Protein AF-0000000070793800 (afdb_homodimer)

InterPro domains:
  IPR036866 Ribonuclease Z/Hydroxyacylglutathione hydrolase-like [G3DSA:3.60.15.10] (8-252)
  IPR036866 Ribonuclease Z/Hydroxyacylglutathione hydrolase-like [SSF56281] (10-239)

Nearest PDB structures (foldseek):
  7u2r-assembly1_A-2  TM=9.108E-01  e=6.659E-23  Paenibacillus sp. J14
  7u2s-assembly1_B  TM=9.003E-01  e=5.227E-21  Paenibacillus xerothermodurans
  8gyg-assembly1_A  TM=7.534E-01  e=3.820E-15  Paraglaciecola sp. T6c
  8gyg-assembly1_B  TM=7.450E-01  e=2.682E-15  Paraglaciecola sp. T6c
  7fct-assembly1_A  TM=7.807E-01  e=2.233E-13  Bacillus phage vB_BtM_BMBsp2

Radius of gyration: 23.83 Å; Cα contacts (8 Å, |Δi|>4): 1223; chains: 2; bounding box: 65×70×56 Å

Secondary structure (DSSP, 8-state):
------PPPEEEEEE-B-TT--SSS--B-EEEEEETTEEEEE---TTHHHHHHHTT--GGG--EEEE--SSHHHHTTHHHHHHHHHT-TT--SPPEEEEEHHHHHHHIIIIIHHHHSEETTEE--GGGT-EEEEE-TTT-EEETTEEEEEEE----EETTEEPP-EEEEEEETTEEEEE--S----HHHHHHHHHH-SEEEEE-B-SSS--SSS-BHHHHTTS-HHHHTTEEEESBPSSPPP-TTTTTS-EEPPTT-EEE-/------PPPEEEEEE-B-TT--SSS--B-EEEEEETTEEEEE---TTHHHHHHHTT--GGG--EEEE--SSHHHHTTHHHHHHHHHT-TT--SPPEEEEEHHHHHHHIIIIIHHHHSEETTEE--GGGT-EEEEE-TTT-EEETTEEEEEEE----EETTEEPP-EEEEEEETTEEEEE--S----HHHHHHHHHH-SEEEEE-B--SS--SSS-BHHHHTTS-HHHHTTEEEESBPSSPPP-TTTTTS-EEPPTT-EEE-

Solvent-accessible surface area (backbone atoms only — not comparable to full-atom values): 26888 Å² total; per-residue (Å²): 135,75,86,77,71,80,76,56,40,36,40,29,25,44,8,22,16,20,77,72,36,58,58,87,82,30,29,28,35,22,34,39,35,37,46,90,98,39,34,40,29,42,26,31,8,50,46,41,66,47,32,30,48,77,68,77,43,54,78,87,64,51,48,26,35,35,42,41,36,54,40,43,38,25,40,46,25,48,60,55,55,31,50,57,50,67,72,32,86,84,53,88,70,56,39,32,37,33,27,39,49,76,46,52,58,42,41,38,53,13,39,41,37,47,46,49,31,63,33,81,87,40,77,40,54,68,67,74,40,26,47,75,41,71,22,53,63,92,69,28,52,72,57,90,93,32,56,36,36,51,37,83,30,58,31,48,52,28,91,87,37,70,49,73,26,36,14,40,38,37,54,54,94,92,39,29,39,33,37,40,50,63,18,32,77,45,60,84,81,42,42,70,60,55,69,67,32,62,37,32,43,35,40,23,32,58,59,93,64,84,86,76,42,43,12,34,48,83,57,58,65,68,50,59,65,85,57,31,56,36,25,33,34,25,37,28,48,77,72,84,71,76,65,36,49,82,66,39,26,65,25,69,55,48,49,65,43,68,47,80,86,129,78,83,78,73,78,76,56,39,38,40,28,26,44,8,23,17,18,78,70,36,58,56,86,84,29,28,28,34,22,35,41,35,36,47,90,96,40,34,40,29,42,28,31,8,49,45,40,64,48,34,30,47,78,70,76,44,52,78,87,65,52,47,27,37,34,44,40,37,53,40,44,38,25,38,45,26,46,60,55,53,30,50,58,51,67,71,32,86,85,53,90,70,56,39,31,36,34,27,40,49,78,47,51,59,44,41,37,52,13,40,42,37,47,47,49,31,63,32,87,87,35,79,41,54,68,68,74,40,26,47,75,42,70,23,53,64,92,70,27,50,72,58,92,93,32,54,38,35,52,38,82,30,58,29,46,45,28,95,87,37,70,48,75,26,36,14,39,38,36,54,53,92,94,40,29,40,34,35,39,50,63,18,33,77,46,60,84,82,41,42,70,59,56,69,67,32,63,36,33,44,34,40,23,33,58,58,94,64,82,84,77,41,44,12,36,48,84,58,59,64,68,50,57,65,85,56,32,55,34,25,34,33,26,38,28,48,77,74,86,72,77,65,36,49,83,65,39,27,65,26,68,55,47,50,64,42,69,46,79,85

Sequence (522 aa):
MTAGGTMTLKITFLGSGSSFAIGPENYQSNVLLELENDTLLIDAGTDIKYSLRDQGLSYKDIKNIYISHLHYDHCGGLEWFALITYFDPNLSHKPCLIASDKIINELWDKSLSGGLSTLPHERANLSAFFDVKAVKQYEGFVWRSIKFKLVQTVHYYSEYELMPSFGLIFSYNKSRILFTSDTQSCPVQLISFYEESDIIFHDCETTESKSGVHAHYSELVKLPSHLKKKMWLYHYNPGKLPNAKKDGFLGFVAKGQSFVFMTAGGTMTLKITFLGSGSSFAIGPENYQSNVLLELENDTLLIDAGTDIKYSLRDQGLSYKDIKNIYISHLHYDHCGGLEWFALITYFDPNLSHKPCLIASDKIINELWDKSLSGGLSTLPHERANLSAFFDVKAVKQYEGFVWRSIKFKLVQTVHYYSEYELMPSFGLIFSYNKSRILFTSDTQSCPVQLISFYEESDIIFHDCETTESKSGVHAHYSELVKLPSHLKKKMWLYHYNPGKLPNAKKDGFLGFVAKGQSFVF

pLDDT: mean 93.64, std 9.84, range [29.89, 98.94]

Foldseek 3Di:
DPPPPAWKKKKWFLFFAAPADDDDQGAQTKIWIDTPQAIEIQFDAPCNQVSQVVVVHHLVSHAEYEAFAQPRSGHVCVLVSQVVQLPDPPHDAAHAYEYAPLHQVCNFVPPHCVPPQDDPPDRDTPVSRHNYDHDHQQQADDDDPKGKHWQFAQQDDDPNDGGGGTWIWIDDDHFIETERPFHAPDCVRCVVVLVVGQAYEAEEEDDPDDPRRGHYPVSVLPDDLVSQQRYEYGNYHDDDDDPSVVSNHPYHDGNGDMDMD/DPPPPAWKKKKWFLFFAAPADDDDQGAQTKIWIDTPQAIEIQFDAPCNQVSQVVVVHHLVSHAEYEAFAQDRSGHVCVLVSQVVQLPDPPHDAAHAYEYAPLHQVCNFVPPHCVPPQDDVPDRDGPVSRHNYDHDHQQQADDDDHKGKHWQFAQQDDDPNDGGGGTWIWIDDDHFIETERPFHAPDCVRCVVVLVVGQAYEAEEEDDPDDPRRGHYPVSVLPDDLVSQQRYEYGNYHDDDDDPSVVSNHPYHDGNGDMDMD

Organism: Legionella pneumophila subsp. pneumophila (strain Philadelphia 1 / ATCC 33152 / DSM 7513) (NCBI:txid272624)

Structure (mmCIF, N/CA/C/O backbone):
data_AF-0000000070793800-model_v1
#
loop_
_entity.id
_entity.type
_entity.pdbx_description
1 polymer 'Uncharacterized protein'
#
loop_
_atom_site.group_PDB
_atom_site.id
_atom_site.type_symbol
_atom_site.label_atom_id
_atom_site.label_alt_id
_atom_site.label_comp_id
_atom_site.label_asym_id
_atom_site.label_entity_id
_atom_site.label_seq_id
_atom_site.pdbx_PDB_ins_code
_atom_site.Cartn_x
_atom_site.Cartn_y
_atom_site.Cartn_z
_atom_site.occupancy
_atom_site.B_iso_or_equiv
_atom_site.auth_seq_id
_atom_site.auth_comp_id
_atom_site.auth_asym_id
_atom_site.auth_atom_id
_atom_site.pdbx_PDB_model_num
ATOM 1 N N . MET A 1 1 ? 36.5 -34.156 -12.359 1 29.89 1 MET A N 1
ATOM 2 C CA . MET A 1 1 ? 35.094 -34.594 -12.25 1 29.89 1 MET A CA 1
ATOM 3 C C . MET A 1 1 ? 34.375 -33.812 -11.148 1 29.89 1 MET A C 1
ATOM 5 O O . MET A 1 1 ? 34.719 -33.969 -9.969 1 29.89 1 MET A O 1
ATOM 9 N N . THR A 1 2 ? 34.094 -32.5 -11.367 1 32.09 2 THR A N 1
ATOM 10 C CA . THR A 1 2 ? 33.594 -31.391 -1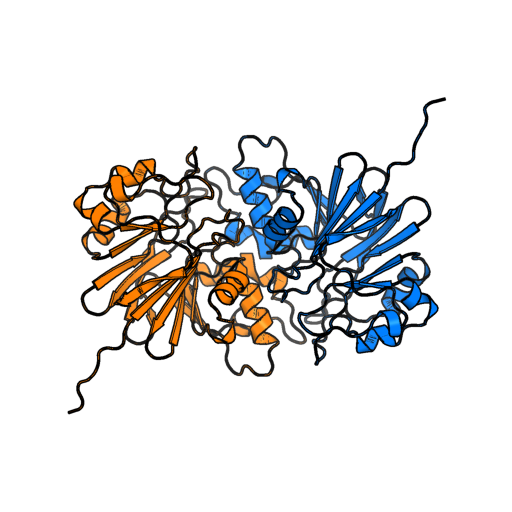0.586 1 32.09 2 THR A CA 1
ATOM 11 C C . THR A 1 2 ? 32.219 -31.75 -9.961 1 32.09 2 THR A C 1
ATOM 13 O O . THR A 1 2 ? 31.422 -32.438 -10.578 1 32.09 2 THR A O 1
ATOM 16 N N . ALA A 1 3 ? 32.156 -32.062 -8.656 1 36.69 3 ALA A N 1
ATOM 17 C CA . ALA A 1 3 ? 30.984 -32.438 -7.895 1 36.69 3 ALA A CA 1
ATOM 18 C C . ALA A 1 3 ? 29.75 -31.672 -8.398 1 36.69 3 ALA A C 1
ATOM 20 O O . ALA A 1 3 ? 29.625 -30.469 -8.164 1 36.69 3 ALA A O 1
ATOM 21 N N . GLY A 1 4 ? 29.312 -31.531 -9.625 1 40.62 4 GLY A N 1
ATOM 22 C CA . GLY A 1 4 ? 28.297 -30.766 -10.312 1 40.62 4 GLY A CA 1
ATOM 23 C C . GLY A 1 4 ? 27 -30.656 -9.531 1 40.62 4 GLY A C 1
ATOM 24 O O . GLY A 1 4 ? 25.984 -31.234 -9.914 1 40.62 4 GLY A O 1
ATOM 25 N N . GLY A 1 5 ? 26.812 -30.531 -8.281 1 48.94 5 GLY A N 1
ATOM 26 C CA . GLY A 1 5 ? 25.734 -30.547 -7.305 1 48.94 5 GLY A CA 1
ATOM 27 C C . GLY A 1 5 ? 24.562 -29.656 -7.688 1 48.94 5 GLY A C 1
ATOM 28 O O . GLY A 1 5 ? 24.75 -28.484 -8.023 1 48.94 5 GLY A O 1
ATOM 29 N N . THR A 1 6 ? 23.406 -30.188 -8.297 1 63.59 6 THR A N 1
ATOM 30 C CA . THR A 1 6 ? 22.25 -29.484 -8.82 1 63.59 6 THR A CA 1
ATOM 31 C C . THR A 1 6 ? 21.781 -28.406 -7.852 1 63.59 6 THR A C 1
ATOM 33 O O . THR A 1 6 ? 21.734 -28.641 -6.641 1 63.59 6 THR A O 1
ATOM 36 N N . MET A 1 7 ? 21.781 -27.141 -8.117 1 83.19 7 MET A N 1
ATOM 37 C CA . MET A 1 7 ? 21.406 -26 -7.289 1 83.19 7 MET A CA 1
ATOM 38 C C . MET A 1 7 ? 19.938 -26.109 -6.848 1 83.19 7 MET A C 1
ATOM 40 O O . MET A 1 7 ? 19.125 -26.688 -7.551 1 83.19 7 MET A O 1
ATOM 44 N N . THR A 1 8 ? 19.688 -25.969 -5.652 1 93.81 8 THR A N 1
ATOM 45 C CA . THR A 1 8 ? 18.391 -26.109 -5.008 1 93.81 8 THR A CA 1
ATOM 46 C C . THR A 1 8 ? 17.547 -24.859 -5.211 1 93.81 8 THR A C 1
ATOM 48 O O . THR A 1 8 ? 18.016 -23.734 -5.035 1 93.81 8 THR A O 1
ATOM 51 N N . LEU A 1 9 ? 16.328 -25.156 -5.793 1 97.88 9 LEU A N 1
ATOM 52 C CA . LEU A 1 9 ? 15.344 -24.078 -5.836 1 97.88 9 LEU A CA 1
ATOM 53 C C . LEU A 1 9 ? 14.547 -24.031 -4.535 1 97.88 9 LEU A C 1
ATOM 55 O O . LEU A 1 9 ? 13.969 -25.031 -4.109 1 97.88 9 LEU A O 1
ATOM 59 N N . LYS A 1 10 ? 14.57 -22.875 -3.908 1 98.31 10 LYS A N 1
ATOM 60 C CA . LYS A 1 10 ? 13.773 -22.641 -2.709 1 98.31 10 LYS A CA 1
ATOM 61 C C . LYS A 1 10 ? 12.648 -21.656 -2.975 1 98.31 10 LYS A C 1
ATOM 63 O O . LYS A 1 10 ? 12.891 -20.547 -3.475 1 98.31 10 LYS A O 1
ATOM 68 N N . ILE A 1 11 ? 11.398 -22.094 -2.729 1 98.62 11 ILE A N 1
ATOM 69 C CA . ILE A 1 11 ? 10.219 -21.25 -2.848 1 98.62 11 ILE A CA 1
ATOM 70 C C . ILE A 1 11 ? 9.656 -20.938 -1.46 1 98.62 11 ILE A C 1
ATOM 72 O O . ILE A 1 11 ? 9.258 -21.844 -0.732 1 98.62 11 ILE A O 1
ATOM 76 N N . THR A 1 12 ? 9.656 -19.656 -1.1 1 98.75 12 THR A N 1
ATOM 77 C CA . THR A 1 12 ? 9.172 -19.25 0.214 1 98.75 12 THR A CA 1
ATOM 78 C C . THR A 1 12 ? 7.973 -18.312 0.081 1 98.75 12 THR A C 1
ATOM 80 O O . THR A 1 12 ? 8.039 -17.297 -0.631 1 98.75 12 THR A O 1
ATOM 83 N N . PHE A 1 13 ? 6.879 -18.703 0.714 1 98.81 13 PHE A N 1
ATOM 84 C CA . PHE A 1 13 ? 5.762 -17.766 0.812 1 98.81 13 PHE A CA 1
ATOM 85 C C . PHE A 1 13 ? 6.008 -16.734 1.909 1 98.81 13 PHE A C 1
ATOM 87 O O . PHE A 1 13 ? 5.848 -17.031 3.096 1 98.81 13 PHE A O 1
ATOM 94 N N . LEU A 1 14 ? 6.316 -15.477 1.484 1 98.56 14 LEU A N 1
ATOM 95 C CA . LEU A 1 14 ? 6.508 -14.406 2.451 1 98.56 14 LEU A CA 1
ATOM 96 C C . LEU A 1 14 ? 5.188 -14.016 3.105 1 98.56 14 LEU A C 1
ATOM 98 O O . LEU A 1 14 ? 5.168 -13.531 4.238 1 98.56 14 LEU A O 1
ATOM 102 N N . GLY A 1 15 ? 4.156 -14.156 2.41 1 98.38 15 GLY A N 1
ATOM 103 C CA . GLY A 1 15 ? 2.756 -14.102 2.799 1 98.38 15 GLY A CA 1
ATOM 104 C C . GLY A 1 15 ? 1.867 -14.992 1.96 1 98.38 15 GLY A C 1
ATOM 105 O O . GLY A 1 15 ? 2.164 -15.258 0.793 1 98.38 15 GLY A O 1
ATOM 106 N N . SER A 1 16 ? 0.801 -15.469 2.549 1 98.62 16 SER A N 1
ATOM 107 C CA . SER A 1 16 ? -0.109 -16.375 1.857 1 98.62 16 SER A CA 1
ATOM 108 C C . SER A 1 16 ? -1.559 -15.922 2.006 1 98.62 16 SER A C 1
ATOM 110 O O . SER A 1 16 ? -2.484 -16.688 1.718 1 98.62 16 SER A O 1
ATOM 112 N N . GLY A 1 17 ? -1.729 -14.719 2.461 1 98.38 17 GLY A N 1
ATOM 113 C CA . GLY A 1 17 ? -3.064 -14.219 2.74 1 98.38 17 GLY A CA 1
ATOM 114 C C . GLY A 1 17 ? -3.643 -13.398 1.603 1 98.38 17 GLY A C 1
ATOM 115 O O . GLY A 1 17 ? -2.941 -13.078 0.642 1 98.38 17 GLY A O 1
ATOM 116 N N . SER A 1 18 ? -4.898 -13.156 1.718 1 97.75 18 SER A N 1
ATOM 117 C CA . SER A 1 18 ? -5.613 -12.297 0.783 1 97.75 18 SER A CA 1
ATOM 118 C C . SER A 1 18 ? -5.23 -10.836 0.976 1 97.75 18 SER A C 1
ATOM 120 O O . SER A 1 18 ? -4.391 -10.516 1.818 1 97.75 18 SER A O 1
ATOM 122 N N . SER A 1 19 ? -5.844 -9.977 0.154 1 96.69 19 SER A N 1
ATOM 123 C CA . SER A 1 19 ? -5.656 -8.539 0.247 1 96.69 19 SER A CA 1
ATOM 124 C C . SER A 1 19 ? -6.039 -8.016 1.629 1 96.69 19 SER A C 1
ATOM 126 O O . SER A 1 19 ? -5.602 -6.938 2.037 1 96.69 19 SER A O 1
ATOM 128 N N . PHE A 1 20 ? -6.777 -8.836 2.393 1 95.62 20 PHE A N 1
ATOM 129 C CA . PHE A 1 20 ? -7.387 -8.336 3.619 1 95.62 20 PHE A CA 1
ATOM 130 C C . PHE A 1 20 ? -6.645 -8.852 4.844 1 95.62 20 PHE A C 1
ATOM 132 O O . PHE A 1 20 ? -7.125 -8.719 5.973 1 95.62 20 PHE A O 1
ATOM 139 N N . ALA A 1 21 ? -5.48 -9.461 4.547 1 94.69 21 ALA A N 1
ATOM 140 C CA . ALA A 1 21 ? -4.617 -9.844 5.664 1 94.69 21 ALA A CA 1
ATOM 141 C C . ALA A 1 21 ? -4.277 -8.633 6.527 1 94.69 21 ALA A C 1
ATOM 143 O O . ALA A 1 21 ? -4.027 -7.539 6.004 1 94.69 21 ALA A O 1
ATOM 144 N N . ILE A 1 22 ? -4.273 -8.797 7.855 1 88.06 22 ILE A N 1
ATOM 145 C CA . ILE A 1 22 ? -4.098 -7.633 8.719 1 88.06 22 ILE A CA 1
ATOM 146 C C . ILE A 1 22 ? -2.846 -7.805 9.57 1 88.06 22 ILE A C 1
ATOM 148 O O . ILE A 1 22 ? -2.658 -7.094 10.562 1 88.06 22 ILE A O 1
ATOM 152 N N . GLY A 1 23 ? -1.983 -8.727 9.258 1 82.12 23 GLY A N 1
ATOM 153 C CA . GLY A 1 23 ? -0.781 -8.914 10.055 1 82.12 23 GLY A CA 1
ATOM 154 C C . GLY A 1 23 ? -1.066 -9.117 11.531 1 82.12 23 GLY A C 1
ATOM 155 O O . GLY A 1 23 ? -2.186 -8.883 11.992 1 82.12 23 GLY A O 1
ATOM 156 N N . PRO A 1 24 ? -0.094 -9.711 12.211 1 87.81 24 PRO A N 1
ATOM 157 C CA . PRO A 1 24 ? 1.229 -10.188 11.805 1 87.81 24 PRO A CA 1
ATOM 158 C C . PRO A 1 24 ? 1.237 -11.672 11.461 1 87.81 24 PRO A C 1
ATOM 160 O O . PRO A 1 24 ? 2.248 -12.195 10.977 1 87.81 24 PRO A O 1
ATOM 163 N N . GLU A 1 25 ? 0.105 -12.352 11.68 1 93.06 25 GLU A N 1
ATOM 164 C CA . GLU A 1 25 ? 0.059 -13.797 11.477 1 93.06 25 GLU A CA 1
ATOM 165 C C . GLU A 1 25 ? 0.206 -14.148 10 1 93.06 25 GLU A C 1
ATOM 167 O O . GLU A 1 25 ? 0.667 -15.242 9.664 1 93.06 25 GLU A O 1
ATOM 172 N N . ASN A 1 26 ? -0.181 -13.227 9.18 1 97.25 26 ASN A N 1
ATOM 173 C CA . ASN A 1 26 ? -0.057 -13.422 7.738 1 97.25 26 ASN A CA 1
ATOM 174 C C . ASN A 1 26 ? -0.074 -12.094 6.992 1 97.25 26 ASN A C 1
ATOM 176 O O . ASN A 1 26 ? -0.56 -11.086 7.512 1 97.25 26 ASN A O 1
ATOM 180 N N . TYR A 1 27 ? 0.554 -12.078 5.898 1 97.62 27 TYR A N 1
ATOM 181 C CA . TYR A 1 27 ? 0.593 -10.922 5.004 1 97.62 27 TYR A CA 1
ATOM 182 C C . TYR A 1 27 ? -0.036 -11.258 3.658 1 97.62 27 TYR A C 1
ATOM 184 O O . TYR A 1 27 ? -0.445 -12.398 3.42 1 97.62 27 TYR A O 1
ATOM 192 N N . GLN A 1 28 ? -0.166 -10.211 2.818 1 98.19 28 GLN A N 1
ATOM 193 C CA . GLN A 1 28 ? -0.587 -10.438 1.44 1 98.19 28 GLN A CA 1
ATOM 194 C C . GLN A 1 28 ? 0.32 -11.453 0.746 1 98.19 28 GLN A C 1
ATOM 196 O O . GLN A 1 28 ? 1.505 -11.555 1.069 1 98.19 28 GLN A O 1
ATOM 201 N N . SER A 1 29 ? -0.233 -12.141 -0.207 1 96.94 29 SER A N 1
ATOM 202 C CA . SER A 1 29 ? 0.471 -13.234 -0.869 1 96.94 29 SER A CA 1
ATOM 203 C C . SER A 1 29 ? 1.61 -12.711 -1.738 1 96.94 29 SER A C 1
ATOM 205 O O . SER A 1 29 ? 1.378 -11.977 -2.699 1 96.94 29 SER A O 1
ATOM 207 N N . ASN A 1 30 ? 2.779 -13.031 -1.436 1 97.06 30 ASN A N 1
ATOM 208 C CA . ASN A 1 30 ? 4.023 -12.828 -2.17 1 97.06 30 ASN A CA 1
ATOM 209 C C . ASN A 1 30 ? 4.973 -14.016 -1.999 1 97.06 30 ASN A C 1
ATOM 211 O O . ASN A 1 30 ? 5.051 -14.602 -0.918 1 97.06 30 ASN A O 1
ATOM 215 N N . VAL A 1 31 ? 5.656 -14.391 -3.051 1 98.75 31 VAL A N 1
ATOM 216 C CA . VAL A 1 31 ? 6.434 -15.625 -3.047 1 98.75 31 VAL A CA 1
ATOM 217 C C . VAL A 1 31 ? 7.852 -15.344 -3.537 1 98.75 31 VAL A C 1
ATOM 219 O O . VAL A 1 31 ? 8.039 -14.734 -4.59 1 98.75 31 VAL A O 1
ATOM 222 N N . LEU A 1 32 ? 8.82 -15.734 -2.771 1 98.88 32 LEU A N 1
ATOM 223 C CA . LEU A 1 32 ? 10.219 -15.531 -3.109 1 98.88 32 LEU A CA 1
ATOM 224 C C . LEU A 1 32 ? 10.859 -16.828 -3.594 1 98.88 32 LEU A C 1
ATOM 226 O O . LEU A 1 32 ? 10.836 -17.844 -2.887 1 98.88 32 LEU A O 1
ATOM 230 N N . LEU A 1 33 ? 11.344 -16.828 -4.809 1 98.81 33 LEU A N 1
ATOM 231 C CA . LEU A 1 33 ? 12.18 -17.906 -5.324 1 98.81 33 LEU A CA 1
ATOM 232 C C . LEU A 1 33 ? 13.656 -17.578 -5.168 1 98.81 33 LEU A C 1
ATOM 234 O O . LEU A 1 33 ? 14.078 -16.453 -5.465 1 98.81 33 LEU A O 1
ATOM 238 N N . GLU A 1 34 ? 14.375 -18.453 -4.676 1 98.38 34 GLU A N 1
ATOM 239 C CA . GLU A 1 34 ? 15.828 -18.344 -4.539 1 98.38 34 GLU A CA 1
ATOM 240 C C . GLU A 1 34 ? 16.547 -19.453 -5.293 1 98.38 34 GLU A C 1
ATOM 242 O O . GLU A 1 34 ? 16.234 -20.625 -5.117 1 98.38 34 GLU A O 1
ATOM 247 N N . LEU A 1 35 ? 17.484 -19.062 -6.172 1 97.62 35 LEU A N 1
ATOM 248 C CA . LEU A 1 35 ? 18.297 -19.984 -6.953 1 97.62 35 LEU A CA 1
ATOM 249 C C . LEU A 1 35 ? 19.656 -19.359 -7.293 1 97.62 35 LEU A C 1
ATOM 251 O O . LEU A 1 35 ? 19.719 -18.25 -7.824 1 97.62 35 LEU A O 1
ATOM 255 N N . GLU A 1 36 ? 20.844 -19.984 -7.074 1 93.12 36 GLU A N 1
ATOM 256 C CA . GLU A 1 36 ? 22.172 -19.531 -7.461 1 93.12 36 GLU A CA 1
ATOM 257 C C . GLU A 1 36 ? 22.422 -18.094 -7.012 1 93.12 36 GLU A C 1
ATOM 259 O O . GLU A 1 36 ? 22.828 -17.25 -7.816 1 93.12 36 GLU A O 1
ATOM 264 N N . ASN A 1 37 ? 22.219 -17.719 -5.762 1 93.44 37 ASN A N 1
ATOM 265 C CA . ASN A 1 37 ? 22.453 -16.406 -5.168 1 93.44 37 ASN A CA 1
ATOM 266 C C . ASN A 1 37 ? 21.625 -15.32 -5.859 1 93.44 37 ASN A C 1
ATOM 268 O O . ASN A 1 37 ? 22.094 -14.203 -6.055 1 93.44 37 ASN A O 1
ATOM 272 N N . ASP A 1 38 ? 20.562 -15.719 -6.527 1 97.44 38 ASP A N 1
ATOM 273 C CA . ASP A 1 38 ? 19.609 -14.82 -7.172 1 97.44 38 ASP A CA 1
ATOM 274 C C . ASP A 1 38 ? 18.188 -15.023 -6.629 1 97.44 38 ASP A C 1
ATOM 276 O O . ASP A 1 38 ? 17.906 -16.047 -6 1 97.44 38 ASP A O 1
ATOM 280 N N . THR A 1 39 ? 17.422 -13.969 -6.809 1 98.38 39 THR A N 1
ATOM 281 C CA . THR A 1 39 ? 16.062 -14.039 -6.281 1 98.38 39 THR A CA 1
ATOM 282 C C . THR A 1 39 ? 15.047 -13.578 -7.324 1 98.38 39 THR A C 1
ATOM 284 O O . THR A 1 39 ? 15.352 -12.711 -8.148 1 98.38 39 THR A O 1
ATOM 287 N N . LEU A 1 40 ? 13.883 -14.227 -7.355 1 98.81 40 LEU A N 1
ATOM 288 C CA . LEU A 1 40 ? 12.688 -13.805 -8.078 1 98.81 40 LEU A CA 1
ATOM 289 C C . LEU A 1 40 ? 11.492 -13.703 -7.148 1 98.81 40 LEU A C 1
ATOM 291 O O . LEU A 1 40 ? 11.055 -14.711 -6.582 1 98.81 40 LEU A O 1
ATOM 295 N N . LEU A 1 41 ? 11.062 -12.477 -6.965 1 98.88 41 LEU A N 1
ATOM 296 C CA . LEU A 1 41 ? 9.852 -12.242 -6.184 1 98.88 41 LEU A CA 1
ATOM 297 C C . LEU A 1 41 ? 8.617 -12.273 -7.07 1 98.88 41 LEU A C 1
ATOM 299 O O . LEU A 1 41 ? 8.539 -11.547 -8.062 1 98.88 41 LEU A O 1
ATOM 303 N N . ILE A 1 42 ? 7.656 -13.172 -6.75 1 98.88 42 ILE A N 1
ATOM 304 C CA . ILE A 1 42 ? 6.359 -13.18 -7.418 1 98.88 42 ILE A CA 1
ATOM 305 C C . ILE A 1 42 ? 5.375 -12.312 -6.637 1 98.88 42 ILE A C 1
ATOM 307 O O . ILE A 1 42 ? 5.012 -12.648 -5.504 1 98.88 42 ILE A O 1
ATOM 311 N N . ASP A 1 43 ? 4.977 -11.234 -7.25 1 98.75 43 ASP A N 1
ATOM 312 C CA . ASP A 1 43 ? 4.09 -10.211 -6.703 1 98.75 43 ASP A CA 1
ATOM 313 C C . ASP A 1 43 ? 4.762 -9.469 -5.547 1 98.75 43 ASP A C 1
ATOM 315 O O . ASP A 1 43 ? 5.695 -9.984 -4.934 1 98.75 43 ASP A O 1
ATOM 319 N N . ALA A 1 44 ? 4.324 -8.266 -5.371 1 98.44 44 ALA A N 1
ATOM 320 C CA . ALA A 1 44 ? 4.793 -7.348 -4.336 1 98.44 44 ALA A CA 1
ATOM 321 C C . ALA A 1 44 ? 3.646 -6.484 -3.812 1 98.44 44 ALA A C 1
ATOM 323 O O . ALA A 1 44 ? 3.482 -5.34 -4.234 1 98.44 44 ALA A O 1
ATOM 324 N N . GLY A 1 45 ? 2.924 -7.066 -2.912 1 98.06 45 GLY A N 1
ATOM 325 C CA . GLY A 1 45 ? 1.806 -6.328 -2.344 1 98.06 45 GLY A CA 1
ATOM 326 C C . GLY A 1 45 ? 2.238 -5.234 -1.386 1 98.06 45 GLY A C 1
ATOM 327 O O . GLY A 1 45 ? 3.432 -5.062 -1.13 1 98.06 45 GLY A O 1
ATOM 328 N N . THR A 1 46 ? 1.329 -4.527 -0.835 1 97.44 46 THR A N 1
ATOM 329 C CA . THR A 1 46 ? 1.598 -3.385 0.027 1 97.44 46 THR A CA 1
ATOM 330 C C . THR A 1 46 ? 2.295 -3.826 1.311 1 97.44 46 THR A C 1
ATOM 332 O O . THR A 1 46 ? 2.938 -3.018 1.984 1 97.44 46 THR A O 1
ATOM 335 N N . ASP A 1 47 ? 2.26 -5.109 1.639 1 96.75 47 ASP A N 1
ATOM 336 C CA . ASP A 1 47 ? 2.82 -5.617 2.887 1 96.75 47 ASP A CA 1
ATOM 337 C C . ASP A 1 47 ? 4.27 -6.066 2.695 1 96.75 47 ASP A C 1
ATOM 339 O O . ASP A 1 47 ? 4.906 -6.543 3.637 1 96.75 47 ASP A O 1
ATOM 343 N N . ILE A 1 48 ? 4.824 -5.879 1.549 1 97.56 48 ILE A N 1
ATOM 344 C CA . ILE A 1 48 ? 6.043 -6.582 1.169 1 97.56 48 ILE A CA 1
ATOM 345 C C . ILE A 1 48 ? 7.18 -6.195 2.113 1 97.56 48 ILE A C 1
ATOM 347 O O . ILE A 1 48 ? 8 -7.035 2.486 1 97.56 48 ILE A O 1
ATOM 351 N N . LYS A 1 49 ? 7.242 -4.93 2.516 1 96.19 49 LYS A N 1
ATOM 352 C CA . LYS A 1 49 ? 8.352 -4.52 3.367 1 96.19 49 LYS A CA 1
ATOM 353 C C . LYS A 1 49 ? 8.297 -5.223 4.719 1 96.19 49 LYS A C 1
ATOM 355 O O . LYS A 1 49 ? 9.336 -5.559 5.293 1 96.19 49 LYS A O 1
ATOM 360 N N . TYR A 1 50 ? 7.098 -5.555 5.195 1 95.75 50 TYR A N 1
ATOM 361 C CA . TYR A 1 50 ? 6.934 -6.281 6.453 1 95.75 50 TYR A CA 1
ATOM 362 C C . TYR A 1 50 ? 7.242 -7.762 6.27 1 95.75 50 TYR A C 1
ATOM 364 O O . TYR A 1 50 ? 7.871 -8.383 7.133 1 95.75 50 TYR A O 1
ATOM 372 N N . SER A 1 51 ? 6.77 -8.273 5.152 1 96.69 51 SER A N 1
ATOM 373 C CA . SER A 1 51 ? 7.02 -9.68 4.844 1 96.69 51 SER A CA 1
ATOM 374 C C . SER A 1 51 ? 8.516 -9.969 4.77 1 96.69 51 SER A C 1
ATOM 376 O O . SER A 1 51 ? 8.984 -10.961 5.32 1 96.69 51 SER A O 1
ATOM 378 N N . LEU A 1 52 ? 9.25 -9.047 4.129 1 97.38 52 LEU A N 1
ATOM 379 C CA . LEU A 1 52 ? 10.695 -9.195 4.016 1 97.38 52 LEU A CA 1
ATOM 380 C C . LEU A 1 52 ? 11.359 -9.094 5.383 1 97.38 52 LEU A C 1
ATOM 382 O O . LEU A 1 52 ? 12.172 -9.953 5.746 1 97.38 52 LEU A O 1
ATOM 386 N N . ARG A 1 53 ? 10.945 -8.109 6.145 1 95.62 53 ARG A N 1
ATOM 387 C CA . ARG A 1 53 ? 11.523 -7.891 7.465 1 95.62 53 ARG A CA 1
ATOM 388 C C . ARG A 1 53 ? 11.367 -9.125 8.344 1 95.62 53 ARG A C 1
ATOM 390 O O . ARG A 1 53 ? 12.32 -9.555 8.992 1 95.62 53 ARG A O 1
ATOM 397 N N . ASP A 1 54 ? 10.164 -9.711 8.297 1 95.69 54 ASP A N 1
ATOM 398 C CA . ASP A 1 54 ? 9.859 -10.836 9.172 1 95.69 54 ASP A CA 1
ATOM 399 C C . ASP A 1 54 ? 10.688 -12.07 8.789 1 95.69 54 ASP A C 1
ATOM 401 O O . ASP A 1 54 ? 10.82 -13 9.578 1 95.69 54 ASP A O 1
ATOM 405 N N . GLN A 1 55 ? 11.266 -12.078 7.562 1 96.12 55 GLN A N 1
ATOM 406 C CA . GLN A 1 55 ? 12.102 -13.18 7.105 1 96.12 55 GLN A CA 1
ATOM 407 C C . GLN A 1 55 ? 13.586 -12.812 7.184 1 96.12 55 GLN A C 1
ATOM 409 O O . GLN A 1 55 ? 14.438 -13.547 6.68 1 96.12 55 GLN A O 1
ATOM 414 N N . GLY A 1 56 ? 13.898 -11.641 7.766 1 96.31 56 GLY A N 1
ATOM 415 C CA . GLY A 1 56 ? 15.273 -11.195 7.883 1 96.31 56 GLY A CA 1
ATOM 416 C C . GLY A 1 56 ? 15.867 -10.727 6.566 1 96.31 56 GLY A C 1
ATOM 417 O O . GLY A 1 56 ? 17.078 -10.773 6.371 1 96.31 56 GLY A O 1
ATOM 418 N N . LEU A 1 57 ? 14.969 -10.359 5.617 1 97 57 LEU A N 1
ATOM 419 C CA . LEU A 1 57 ? 15.375 -9.875 4.301 1 97 57 LEU A CA 1
ATOM 420 C C . LEU A 1 57 ? 15.094 -8.383 4.16 1 97 57 LEU A C 1
ATOM 422 O O . LEU A 1 57 ? 14.445 -7.781 5.02 1 97 57 LEU A O 1
ATOM 426 N N . SER A 1 58 ? 15.633 -7.758 3.146 1 96.06 58 SER A N 1
ATOM 427 C CA . SER A 1 58 ? 15.398 -6.359 2.803 1 96.06 58 SER A CA 1
ATOM 428 C C . SER A 1 58 ? 15.258 -6.18 1.295 1 96.06 58 SER A C 1
ATOM 430 O O . SER A 1 58 ? 15.359 -7.145 0.536 1 96.06 58 SER A O 1
ATOM 432 N N . TYR A 1 59 ? 14.977 -4.941 0.904 1 96.62 59 TYR A N 1
ATOM 433 C CA . TYR A 1 59 ? 14.844 -4.621 -0.513 1 96.62 59 TYR A CA 1
ATOM 434 C C . TYR A 1 59 ? 16.109 -4.98 -1.277 1 96.62 59 TYR A C 1
ATOM 436 O O . TYR A 1 59 ? 16.062 -5.262 -2.479 1 96.62 59 TYR A O 1
ATOM 444 N N . LYS A 1 60 ? 17.25 -5.039 -0.598 1 96.31 60 LYS A N 1
ATOM 445 C CA . LYS A 1 60 ? 18.547 -5.32 -1.226 1 96.31 60 LYS A CA 1
ATOM 446 C C . LYS A 1 60 ? 18.641 -6.781 -1.661 1 96.31 60 LYS A C 1
ATOM 448 O O . LYS A 1 60 ? 19.438 -7.125 -2.531 1 96.31 60 LYS A O 1
ATOM 453 N N . ASP A 1 61 ? 17.844 -7.594 -1.081 1 96.75 61 ASP A N 1
ATOM 454 C CA . ASP A 1 61 ? 17.875 -9.023 -1.36 1 96.75 61 ASP A CA 1
ATOM 455 C C . ASP A 1 61 ? 17.016 -9.367 -2.574 1 96.75 61 ASP A C 1
ATOM 457 O O . ASP A 1 61 ? 17.062 -10.492 -3.074 1 96.75 61 ASP A O 1
ATOM 461 N N . ILE A 1 62 ? 16.203 -8.445 -3.102 1 98 62 ILE A N 1
ATOM 462 C CA . ILE A 1 62 ? 15.266 -8.703 -4.188 1 98 62 ILE A CA 1
ATOM 463 C C . ILE A 1 62 ? 15.836 -8.18 -5.5 1 98 62 ILE A C 1
ATOM 465 O O . ILE A 1 62 ? 15.938 -6.965 -5.699 1 98 62 ILE A O 1
ATOM 469 N N . LYS A 1 63 ? 16.109 -9.109 -6.41 1 97.62 63 LYS A N 1
ATOM 470 C CA . LYS A 1 63 ? 16.781 -8.727 -7.648 1 97.62 63 LYS A CA 1
ATOM 471 C C . LYS A 1 63 ? 15.789 -8.672 -8.812 1 97.62 63 LYS A C 1
ATOM 473 O O . LYS A 1 63 ? 15.922 -7.84 -9.711 1 97.62 63 LYS A O 1
ATOM 478 N N . ASN A 1 64 ? 14.859 -9.625 -8.812 1 98.62 64 ASN A N 1
ATOM 479 C CA . ASN A 1 64 ? 13.828 -9.719 -9.844 1 98.62 64 ASN A CA 1
ATOM 480 C C . ASN A 1 64 ? 12.43 -9.773 -9.234 1 98.62 64 ASN A C 1
ATOM 482 O O . ASN A 1 64 ? 12.227 -10.438 -8.211 1 98.62 64 ASN A O 1
ATOM 486 N N . ILE A 1 65 ? 11.539 -9.055 -9.875 1 98.88 65 ILE A N 1
ATOM 487 C CA . ILE A 1 65 ? 10.148 -9.039 -9.43 1 98.88 65 ILE A CA 1
ATOM 488 C C . ILE A 1 65 ? 9.227 -9.352 -10.609 1 98.88 65 ILE A C 1
ATOM 490 O O . ILE A 1 65 ? 9.297 -8.703 -11.648 1 98.88 65 ILE A O 1
ATOM 494 N N . TYR A 1 66 ? 8.383 -10.375 -10.477 1 98.88 66 TYR A N 1
ATOM 495 C CA . TYR A 1 66 ? 7.309 -10.656 -11.422 1 98.88 66 TYR A CA 1
ATOM 496 C C . TYR A 1 66 ? 5.965 -10.203 -10.875 1 98.88 66 TYR A C 1
ATOM 498 O O . TYR A 1 66 ? 5.629 -10.484 -9.719 1 98.88 66 TYR A O 1
ATOM 506 N N . ILE A 1 67 ? 5.203 -9.438 -11.656 1 98.75 67 ILE A N 1
ATOM 507 C CA . ILE A 1 67 ? 3.891 -8.969 -11.227 1 98.75 67 ILE A CA 1
ATOM 508 C C . ILE A 1 67 ? 2.803 -9.68 -12.023 1 98.75 67 ILE A C 1
ATOM 510 O O . ILE A 1 67 ? 2.799 -9.633 -13.258 1 98.75 67 ILE A O 1
ATOM 514 N N . SER A 1 68 ? 1.88 -10.289 -11.289 1 97.69 68 SER A N 1
ATOM 515 C CA . SER A 1 68 ? 0.82 -11.07 -11.922 1 97.69 68 SER A CA 1
ATOM 516 C C . SER A 1 68 ? -0.294 -10.164 -12.438 1 97.69 68 SER A C 1
ATOM 518 O O . SER A 1 68 ? -0.817 -10.391 -13.531 1 97.69 68 SER A O 1
ATOM 520 N N . HIS A 1 69 ? -0.73 -9.164 -11.609 1 97 69 HIS A N 1
ATOM 521 C CA . HIS A 1 69 ? -1.804 -8.258 -12 1 97 69 HIS A CA 1
ATOM 522 C C . HIS A 1 69 ? -1.815 -7.008 -11.125 1 97 69 HIS A C 1
ATOM 524 O O . HIS A 1 69 ? -0.92 -6.816 -10.297 1 97 69 HIS A O 1
ATOM 530 N N . LEU A 1 70 ? -2.832 -6.164 -11.266 1 96.94 70 LEU A N 1
ATOM 531 C CA . LEU A 1 70 ? -2.648 -4.777 -10.852 1 96.94 70 LEU A CA 1
ATOM 532 C C . LEU A 1 70 ? -3.377 -4.504 -9.539 1 96.94 70 LEU A C 1
ATOM 534 O O . LEU A 1 70 ? -3.447 -3.357 -9.094 1 96.94 70 LEU A O 1
ATOM 538 N N . HIS A 1 71 ? -3.918 -5.496 -8.844 1 97.31 71 HIS A N 1
ATOM 539 C CA . HIS A 1 71 ? -4.395 -5.234 -7.488 1 97.31 71 HIS A CA 1
ATOM 540 C C . HIS A 1 71 ? -3.236 -4.93 -6.543 1 97.31 71 HIS A C 1
ATOM 542 O O . HIS A 1 71 ? -2.176 -5.551 -6.633 1 97.31 71 HIS A O 1
ATOM 548 N N . TYR A 1 72 ? -3.463 -4.055 -5.605 1 98.38 72 TYR A N 1
ATOM 549 C CA . TYR A 1 72 ? -2.389 -3.523 -4.773 1 98.38 72 TYR A CA 1
ATOM 550 C C . TYR A 1 72 ? -1.816 -4.605 -3.867 1 98.38 72 TYR A C 1
ATOM 552 O O . TYR A 1 72 ? -0.659 -4.523 -3.447 1 98.38 72 TYR A O 1
ATOM 560 N N . ASP A 1 73 ? -2.615 -5.598 -3.559 1 98 73 ASP A N 1
ATOM 561 C CA . ASP A 1 73 ? -2.043 -6.68 -2.764 1 98 73 ASP A CA 1
ATOM 562 C C . ASP A 1 73 ? -1.088 -7.527 -3.598 1 98 73 ASP A C 1
ATOM 564 O O . ASP A 1 73 ? -0.41 -8.414 -3.068 1 98 73 ASP A O 1
ATOM 568 N N . HIS A 1 74 ? -0.897 -7.199 -4.859 1 98.44 74 HIS A N 1
ATOM 569 C CA . HIS A 1 74 ? 0.056 -7.887 -5.723 1 98.44 74 HIS A CA 1
ATOM 570 C C . HIS A 1 74 ? 1.082 -6.914 -6.293 1 98.44 74 HIS A C 1
ATOM 572 O O . HIS A 1 74 ? 2.205 -7.309 -6.617 1 98.44 74 HIS A O 1
ATOM 578 N N . CYS A 1 75 ? 0.749 -5.605 -6.391 1 98.62 75 CYS A N 1
ATOM 579 C CA . CYS A 1 75 ? 1.696 -4.723 -7.062 1 98.62 75 CYS A CA 1
ATOM 580 C C . CYS A 1 75 ? 1.933 -3.455 -6.25 1 98.62 75 CYS A C 1
ATOM 582 O O . CYS A 1 75 ? 2.799 -2.646 -6.586 1 98.62 75 CYS A O 1
ATOM 584 N N . GLY A 1 76 ? 1.232 -3.303 -5.168 1 98.38 76 GLY A N 1
ATOM 585 C CA . GLY A 1 76 ? 1.239 -2.045 -4.438 1 98.38 76 GLY A CA 1
ATOM 586 C C . GLY A 1 76 ? 2.57 -1.749 -3.771 1 98.38 76 GLY A C 1
ATOM 587 O O . GLY A 1 76 ? 2.846 -0.605 -3.406 1 98.38 76 GLY A O 1
ATOM 588 N N . GLY A 1 77 ? 3.385 -2.752 -3.551 1 98.38 77 GLY A N 1
ATOM 589 C CA . GLY A 1 77 ? 4.695 -2.586 -2.941 1 98.38 77 GLY A CA 1
ATOM 590 C C . GLY A 1 77 ? 5.738 -2.061 -3.908 1 98.38 77 GLY A C 1
ATOM 591 O O . GLY A 1 77 ? 6.844 -1.695 -3.5 1 98.38 77 GLY A O 1
ATOM 592 N N . LEU A 1 78 ? 5.406 -1.95 -5.18 1 98.62 78 LEU A N 1
ATOM 593 C CA . LEU A 1 78 ? 6.379 -1.556 -6.191 1 98.62 78 LEU A CA 1
ATOM 594 C C . LEU A 1 78 ? 6.812 -0.107 -5.996 1 98.62 78 LEU A C 1
ATOM 596 O O . LEU A 1 78 ? 7.965 0.244 -6.27 1 98.62 78 LEU A O 1
ATOM 600 N N . GLU A 1 79 ? 5.875 0.713 -5.539 1 98.12 79 GLU A N 1
ATOM 601 C CA . GLU A 1 79 ? 6.289 2.092 -5.301 1 98.12 79 GLU A CA 1
ATOM 602 C C . GLU A 1 79 ? 7.359 2.168 -4.219 1 98.12 79 GLU A C 1
ATOM 604 O O . GLU A 1 79 ? 8.312 2.941 -4.336 1 98.12 79 GLU A O 1
ATOM 609 N N . TRP A 1 80 ? 7.172 1.369 -3.174 1 97.44 80 TRP A N 1
ATOM 610 C CA . TRP A 1 80 ? 8.18 1.312 -2.119 1 97.44 80 TRP A CA 1
ATOM 611 C C . TRP A 1 80 ? 9.516 0.839 -2.672 1 97.44 80 TRP A C 1
ATOM 613 O O . TRP A 1 80 ? 10.555 1.468 -2.434 1 97.44 80 TRP A O 1
ATOM 623 N N . PHE A 1 81 ? 9.523 -0.228 -3.514 1 97.88 81 PHE A N 1
ATOM 624 C CA . PHE A 1 81 ? 10.75 -0.717 -4.137 1 97.88 81 PHE A CA 1
ATOM 625 C C . PHE A 1 81 ? 11.391 0.364 -4.996 1 97.88 81 PHE A C 1
ATOM 627 O O . PHE A 1 81 ? 12.609 0.559 -4.957 1 97.88 81 PHE A O 1
ATOM 634 N N . ALA A 1 82 ? 10.539 1.02 -5.742 1 96.88 82 ALA A N 1
ATOM 635 C CA . ALA A 1 82 ? 11.023 2.047 -6.664 1 96.88 82 ALA A CA 1
ATOM 636 C C . ALA A 1 82 ? 11.75 3.16 -5.914 1 96.88 82 ALA A C 1
ATOM 638 O O . ALA A 1 82 ? 12.891 3.492 -6.234 1 96.88 82 ALA A O 1
ATOM 639 N N . LEU A 1 83 ? 11.125 3.662 -4.867 1 93.94 83 LEU A N 1
ATOM 640 C CA . LEU A 1 83 ? 11.641 4.84 -4.176 1 93.94 83 LEU A CA 1
ATOM 641 C C . LEU A 1 83 ? 12.836 4.473 -3.303 1 93.94 83 LEU A C 1
ATOM 643 O O . LEU A 1 83 ? 13.836 5.195 -3.279 1 93.94 83 LEU A O 1
ATOM 647 N N . ILE A 1 84 ? 12.727 3.342 -2.641 1 94.25 84 ILE A N 1
ATOM 648 C CA . ILE A 1 84 ? 13.789 2.998 -1.702 1 94.25 84 ILE A CA 1
ATOM 649 C C . ILE A 1 84 ? 15.07 2.672 -2.469 1 94.25 84 ILE A C 1
ATOM 651 O O . ILE A 1 84 ? 16.172 2.988 -2.016 1 94.25 84 ILE A O 1
ATOM 655 N N . THR A 1 85 ? 14.961 2.059 -3.635 1 94.69 85 THR A N 1
ATOM 656 C CA . THR A 1 85 ? 16.141 1.751 -4.441 1 94.69 85 THR A CA 1
ATOM 657 C C . THR A 1 85 ? 16.656 3.006 -5.133 1 94.69 85 THR A C 1
ATOM 659 O O . THR A 1 85 ? 17.875 3.223 -5.207 1 94.69 85 THR A O 1
ATOM 662 N N . TYR A 1 86 ? 15.766 3.826 -5.629 1 91.12 86 TYR A N 1
ATOM 663 C CA . TYR A 1 86 ? 16.141 5.047 -6.328 1 91.12 86 TYR A CA 1
ATOM 664 C C . TYR A 1 86 ? 16.938 5.977 -5.414 1 91.12 86 TYR A C 1
ATOM 666 O O . TYR A 1 86 ? 17.906 6.59 -5.84 1 91.12 86 TYR A O 1
ATOM 674 N N . PHE A 1 87 ? 16.562 6.055 -4.152 1 88.38 87 PHE A N 1
ATOM 675 C CA . PHE A 1 87 ? 17.141 7.043 -3.25 1 88.38 87 PHE A CA 1
ATOM 676 C C . PHE A 1 87 ? 18.281 6.438 -2.445 1 88.38 87 PHE A C 1
ATOM 678 O O . PHE A 1 87 ? 18.875 7.113 -1.606 1 88.38 87 PHE A O 1
ATOM 685 N N . ASP A 1 88 ? 18.547 5.148 -2.68 1 89.81 88 ASP A N 1
ATOM 686 C CA . ASP A 1 88 ? 19.719 4.531 -2.047 1 89.81 88 ASP A CA 1
ATOM 687 C C . ASP A 1 88 ? 20.969 4.77 -2.869 1 89.81 88 ASP A C 1
ATOM 689 O O . ASP A 1 88 ? 21.172 4.137 -3.906 1 89.81 88 ASP A O 1
ATOM 693 N N . PRO A 1 89 ? 21.859 5.547 -2.365 1 85.56 89 PRO A N 1
ATOM 694 C CA . PRO A 1 89 ? 23.062 5.875 -3.145 1 85.56 89 PRO A CA 1
ATOM 695 C C . PRO A 1 89 ? 24.016 4.695 -3.279 1 85.56 89 PRO A C 1
ATOM 697 O O . PRO A 1 89 ? 24.922 4.727 -4.117 1 85.56 89 PRO A O 1
ATOM 700 N N . ASN A 1 90 ? 23.766 3.688 -2.461 1 87.88 90 ASN A N 1
ATOM 701 C CA . ASN A 1 90 ? 24.688 2.553 -2.463 1 87.88 90 ASN A CA 1
ATOM 702 C C . ASN A 1 90 ? 24.266 1.487 -3.469 1 87.88 90 ASN A C 1
ATOM 704 O O . ASN A 1 90 ? 24.969 0.495 -3.666 1 87.88 90 ASN A O 1
ATOM 708 N N . LEU A 1 91 ? 23.109 1.698 -4.023 1 87.94 91 LEU A N 1
ATOM 709 C CA . LEU A 1 91 ? 22.641 0.721 -4.996 1 87.94 91 LEU A CA 1
ATOM 710 C C . LEU A 1 91 ? 22.953 1.173 -6.418 1 87.94 91 LEU A C 1
ATOM 712 O O . LEU A 1 91 ? 22.656 2.311 -6.789 1 87.94 91 LEU A O 1
ATOM 716 N N . SER A 1 92 ? 23.609 0.309 -7.125 1 84.25 92 SER A N 1
ATOM 717 C CA . SER A 1 92 ? 24.047 0.643 -8.477 1 84.25 92 SER A CA 1
ATOM 718 C C . SER A 1 92 ? 23.125 0.026 -9.523 1 84.25 92 SER A C 1
ATOM 720 O O . SER A 1 92 ? 23.297 0.265 -10.719 1 84.25 92 SER A O 1
ATOM 722 N N . HIS A 1 93 ? 22.266 -0.755 -9.125 1 88.12 93 HIS A N 1
ATOM 723 C CA . HIS A 1 93 ? 21.422 -1.414 -10.109 1 88.12 93 HIS A CA 1
ATOM 724 C C . HIS A 1 93 ? 19.953 -1.301 -9.719 1 88.12 93 HIS A C 1
ATOM 726 O O . HIS A 1 93 ? 19.625 -1.218 -8.531 1 88.12 93 HIS A O 1
ATOM 732 N N . LYS A 1 94 ? 19.094 -1.312 -10.75 1 94.31 94 LYS A N 1
ATOM 733 C CA . LYS A 1 94 ? 17.641 -1.337 -10.594 1 94.31 94 LYS A CA 1
ATOM 734 C C . LYS A 1 94 ? 17.109 -2.77 -10.516 1 94.31 94 LYS A C 1
ATOM 736 O O . LYS A 1 94 ? 17.625 -3.654 -11.211 1 94.31 94 LYS A O 1
ATOM 741 N N . PRO A 1 95 ? 16.109 -2.967 -9.641 1 97.06 95 PRO A N 1
ATOM 742 C CA . PRO A 1 95 ? 15.492 -4.289 -9.727 1 97.06 95 PRO A CA 1
ATOM 743 C C . PRO A 1 95 ? 14.891 -4.566 -11.109 1 97.06 95 PRO A C 1
ATOM 745 O O . PRO A 1 95 ? 14.406 -3.646 -11.773 1 97.06 95 PRO A O 1
ATOM 748 N N . CYS A 1 96 ? 14.977 -5.824 -11.516 1 98.44 96 CYS A N 1
ATOM 749 C CA . CYS A 1 96 ? 14.312 -6.246 -12.742 1 98.44 96 CYS A CA 1
ATOM 750 C C . CYS A 1 96 ? 12.82 -6.441 -12.508 1 98.44 96 CYS A C 1
ATOM 752 O O . CYS A 1 96 ? 12.414 -7.098 -11.547 1 98.44 96 CYS A O 1
ATOM 754 N N . LEU A 1 97 ? 12.055 -5.762 -13.328 1 98.81 97 LEU A N 1
ATOM 755 C CA . LEU A 1 97 ? 10.602 -5.898 -13.234 1 98.81 97 LEU A CA 1
ATOM 756 C C . LEU A 1 97 ? 10.055 -6.668 -14.438 1 98.81 97 LEU A C 1
ATOM 758 O O . LEU A 1 97 ? 10.195 -6.219 -15.578 1 98.81 97 LEU A O 1
ATOM 762 N N . ILE A 1 98 ? 9.469 -7.793 -14.164 1 98.62 98 ILE A N 1
ATOM 763 C CA . ILE A 1 98 ? 8.938 -8.68 -15.195 1 98.62 98 ILE A CA 1
ATOM 764 C C . ILE A 1 98 ? 7.414 -8.719 -15.102 1 98.62 98 ILE A C 1
ATOM 766 O O . ILE A 1 98 ? 6.855 -8.891 -14.016 1 98.62 98 ILE A O 1
ATOM 770 N N . ALA A 1 99 ? 6.773 -8.523 -16.172 1 98 99 ALA A N 1
ATOM 771 C CA . ALA A 1 99 ? 5.324 -8.688 -16.266 1 98 99 ALA A CA 1
ATOM 772 C C . ALA A 1 99 ? 4.883 -8.836 -17.719 1 98 99 ALA A C 1
ATOM 774 O O . ALA A 1 99 ? 5.648 -8.555 -18.641 1 98 99 ALA A O 1
ATOM 775 N N . SER A 1 100 ? 3.666 -9.344 -17.875 1 97.44 100 SER A N 1
ATOM 776 C CA . SER A 1 100 ? 3.105 -9.344 -19.234 1 97.44 100 SER A CA 1
ATOM 777 C C . SER A 1 100 ? 3.104 -7.938 -19.828 1 97.44 100 SER A C 1
ATOM 779 O O . SER A 1 100 ? 2.955 -6.949 -19.109 1 97.44 100 SER A O 1
ATOM 781 N N . ASP A 1 101 ? 3.238 -7.863 -21.125 1 95.75 101 ASP A N 1
ATOM 782 C CA . ASP A 1 101 ? 3.199 -6.574 -21.797 1 95.75 101 ASP A CA 1
ATOM 783 C C . ASP A 1 101 ? 1.885 -5.848 -21.516 1 95.75 101 ASP A C 1
ATOM 785 O O . ASP A 1 101 ? 1.86 -4.621 -21.406 1 95.75 101 ASP A O 1
ATOM 789 N N . LYS A 1 102 ? 0.808 -6.586 -21.297 1 92.56 102 LYS A N 1
ATOM 790 C CA . LYS A 1 102 ? -0.498 -6.016 -20.984 1 92.56 102 LYS A CA 1
ATOM 791 C C . LYS A 1 102 ? -0.491 -5.359 -19.609 1 92.56 102 LYS A C 1
ATOM 793 O O . LYS A 1 102 ? -1.163 -4.348 -19.391 1 92.56 102 LYS A O 1
ATOM 798 N N . ILE A 1 103 ? 0.305 -5.879 -18.734 1 95.94 103 ILE A N 1
ATOM 799 C CA . ILE A 1 103 ? 0.361 -5.398 -17.344 1 95.94 103 ILE A CA 1
ATOM 800 C C . ILE A 1 103 ? 1.295 -4.191 -17.266 1 95.94 103 ILE A C 1
ATOM 802 O O . ILE A 1 103 ? 0.98 -3.201 -16.594 1 95.94 103 ILE A O 1
ATOM 806 N N . ILE A 1 104 ? 2.391 -4.23 -17.969 1 96 104 ILE A N 1
ATOM 807 C CA . ILE A 1 104 ? 3.434 -3.221 -17.828 1 96 104 ILE A CA 1
ATOM 808 C C . ILE A 1 104 ? 2.867 -1.848 -18.188 1 96 104 ILE A C 1
ATOM 810 O O . ILE A 1 104 ? 3.055 -0.879 -17.453 1 96 104 ILE A O 1
ATOM 814 N N . ASN A 1 105 ? 2.172 -1.754 -19.234 1 88.31 105 ASN A N 1
ATOM 815 C CA . ASN A 1 105 ? 1.652 -0.465 -19.688 1 88.31 105 ASN A CA 1
ATOM 816 C C . ASN A 1 105 ? 0.643 0.106 -18.703 1 88.31 105 ASN A C 1
ATOM 818 O O . ASN A 1 105 ? 0.74 1.271 -18.312 1 88.31 105 ASN A O 1
ATOM 822 N N . GLU A 1 106 ? -0.251 -0.679 -18.266 1 95.19 106 GLU A N 1
ATOM 823 C CA . GLU A 1 106 ? -1.294 -0.235 -17.344 1 95.19 106 GLU A CA 1
ATOM 824 C C . GLU A 1 106 ? -0.733 -0.007 -15.945 1 95.19 106 GLU A C 1
ATOM 826 O O . GLU A 1 106 ? -1.213 0.86 -15.219 1 95.19 106 GLU A O 1
ATOM 831 N N . LEU A 1 107 ? 0.284 -0.753 -15.656 1 97.94 107 LEU A N 1
ATOM 832 C CA . LEU A 1 107 ? 0.92 -0.64 -14.344 1 97.94 107 LEU A CA 1
ATOM 833 C C . LEU A 1 107 ? 1.421 0.781 -14.102 1 97.94 107 LEU A C 1
ATOM 835 O O . LEU A 1 107 ? 1.133 1.377 -13.062 1 97.94 107 LEU A O 1
ATOM 839 N N . TRP A 1 108 ? 2.109 1.333 -15.078 1 97.44 108 TRP A N 1
ATOM 840 C CA . TRP A 1 108 ? 2.611 2.695 -14.938 1 97.44 108 TRP A CA 1
ATOM 841 C C . TRP A 1 108 ? 1.465 3.703 -14.953 1 97.44 108 TRP A C 1
ATOM 843 O O . TRP A 1 108 ? 1.33 4.516 -14.039 1 97.44 108 TRP A O 1
ATOM 853 N N . ASP A 1 109 ? 0.594 3.541 -15.914 1 96.88 109 ASP A N 1
ATOM 854 C CA . ASP A 1 109 ? -0.385 4.582 -16.219 1 96.88 109 ASP A CA 1
ATOM 855 C C . ASP A 1 109 ? -1.487 4.621 -15.156 1 96.88 109 ASP A C 1
ATOM 857 O O . ASP A 1 109 ? -1.992 5.691 -14.82 1 96.88 109 ASP A O 1
ATOM 861 N N . LYS A 1 110 ? -1.748 3.461 -14.578 1 97.06 110 LYS A N 1
ATOM 862 C CA . LYS A 1 110 ? -2.98 3.389 -13.797 1 97.06 110 LYS A CA 1
ATOM 863 C C . LYS A 1 110 ? -2.686 3.082 -12.328 1 97.06 110 LYS A C 1
ATOM 865 O O . LYS A 1 110 ? -3.594 3.074 -11.5 1 97.06 110 LYS A O 1
ATOM 870 N N . SER A 1 111 ? -1.399 2.844 -12.023 1 98.12 111 SER A N 1
ATOM 871 C CA . SER A 1 111 ? -1.132 2.402 -10.656 1 98.12 111 SER A CA 1
ATOM 872 C C . SER A 1 111 ? 0.053 3.15 -10.062 1 98.12 111 SER A C 1
ATOM 874 O O . SER A 1 111 ? 0.028 3.521 -8.883 1 98.12 111 SER A O 1
ATOM 876 N N . LEU A 1 112 ? 1.068 3.48 -10.914 1 98.06 112 LEU A N 1
ATOM 877 C CA . LEU A 1 112 ? 2.312 3.875 -10.266 1 98.06 112 LEU A CA 1
ATOM 878 C C . LEU A 1 112 ? 2.652 5.328 -10.578 1 98.06 112 LEU A C 1
ATOM 880 O O . LEU A 1 112 ? 3.385 5.977 -9.828 1 98.06 112 LEU A O 1
ATOM 884 N N . SER A 1 113 ? 2.148 5.871 -11.688 1 96.06 113 SER A N 1
ATOM 885 C CA . SER A 1 113 ? 2.605 7.18 -12.148 1 96.06 113 SER A CA 1
ATOM 886 C C . SER A 1 113 ? 2.154 8.289 -11.195 1 96.06 113 SER A C 1
ATOM 888 O O . SER A 1 113 ? 2.787 9.344 -11.125 1 96.06 113 SER A O 1
ATOM 890 N N . GLY A 1 114 ? 1.083 8.062 -10.445 1 93.94 114 GLY A N 1
ATOM 891 C CA . GLY A 1 114 ? 0.614 9.062 -9.492 1 93.94 114 GLY A CA 1
ATOM 892 C C . GLY A 1 114 ? 1.675 9.477 -8.492 1 93.94 114 GLY A C 1
ATOM 893 O O . GLY A 1 114 ? 1.849 10.664 -8.219 1 93.94 114 GLY A O 1
ATOM 894 N N . GLY A 1 115 ? 2.393 8.5 -7.969 1 92.88 115 GLY A N 1
ATOM 895 C CA . GLY A 1 115 ? 3.4 8.773 -6.957 1 92.88 115 GLY A CA 1
ATOM 896 C C . GLY A 1 115 ? 4.809 8.836 -7.516 1 92.88 115 GLY A C 1
ATOM 897 O O . GLY A 1 115 ? 5.719 9.344 -6.859 1 92.88 115 GLY A O 1
ATOM 898 N N . LEU A 1 116 ? 4.969 8.383 -8.766 1 93.06 116 LEU A N 1
ATOM 899 C CA . LEU A 1 116 ? 6.344 8.141 -9.195 1 93.06 116 LEU A CA 1
ATOM 900 C C . LEU A 1 116 ? 6.707 9.039 -10.375 1 93.06 116 LEU A C 1
ATOM 902 O O . LEU A 1 116 ? 7.879 9.133 -10.75 1 93.06 116 LEU A O 1
ATOM 906 N N . SER A 1 117 ? 5.742 9.672 -10.961 1 89.12 117 SER A N 1
ATOM 907 C CA . SER A 1 117 ? 6.027 10.367 -12.211 1 89.12 117 SER A CA 1
ATOM 908 C C . SER A 1 117 ? 6.82 11.648 -11.961 1 89.12 117 SER A C 1
ATOM 910 O O . SER A 1 117 ? 7.379 12.227 -12.898 1 89.12 117 SER A O 1
ATOM 912 N N . THR A 1 118 ? 6.887 12.062 -10.711 1 80.5 118 THR A N 1
ATOM 913 C CA . THR A 1 118 ? 7.531 13.344 -10.43 1 80.5 118 THR A CA 1
ATOM 914 C C . THR A 1 118 ? 8.82 13.133 -9.633 1 80.5 118 THR A C 1
ATOM 916 O O . THR A 1 118 ? 8.773 12.703 -8.484 1 80.5 118 THR A O 1
ATOM 919 N N . LEU A 1 119 ? 9.922 13.211 -10.328 1 79.56 119 LEU A N 1
ATOM 920 C CA . LEU A 1 119 ? 11.242 13.188 -9.703 1 79.56 119 LEU A CA 1
ATOM 921 C C . LEU A 1 119 ? 11.945 14.531 -9.852 1 79.56 119 LEU A C 1
ATOM 923 O O . LEU A 1 119 ? 11.617 15.312 -10.75 1 79.56 119 LEU A O 1
ATOM 927 N N . PRO A 1 120 ? 12.789 15.078 -8.969 1 69.44 120 PRO A N 1
ATOM 928 C CA . PRO A 1 120 ? 13.445 16.391 -9.008 1 69.44 120 PRO A CA 1
ATOM 929 C C . PRO A 1 120 ? 14.086 16.688 -10.359 1 69.44 120 PRO A C 1
ATOM 931 O O . PRO A 1 120 ? 14.016 17.828 -10.844 1 69.44 120 PRO A O 1
ATOM 934 N N . HIS A 1 121 ? 14.586 15.734 -11.086 1 69.69 121 HIS A N 1
ATOM 935 C CA . HIS A 1 121 ? 15.391 16.109 -12.242 1 69.69 121 HIS A CA 1
ATOM 936 C C . HIS A 1 121 ? 14.945 15.359 -13.492 1 69.69 121 HIS A C 1
ATOM 938 O O . HIS A 1 121 ? 15.594 15.438 -14.539 1 69.69 121 HIS A O 1
ATOM 944 N N . GLU A 1 122 ? 13.828 14.719 -13.391 1 72.62 122 GLU A N 1
ATOM 945 C CA . GLU A 1 122 ? 13.391 13.984 -14.57 1 72.62 122 GLU A CA 1
ATOM 946 C C . GLU A 1 122 ? 11.922 13.586 -14.469 1 72.62 122 GLU A C 1
ATOM 948 O O . GLU A 1 122 ? 11.406 13.391 -13.367 1 72.62 122 GLU A O 1
ATOM 953 N N . ARG A 1 123 ? 11.227 13.773 -15.633 1 79.25 123 ARG A N 1
ATOM 954 C CA . ARG A 1 123 ? 9.953 13.07 -15.711 1 79.25 123 ARG A CA 1
ATOM 955 C C . ARG A 1 123 ? 10.156 11.562 -15.789 1 79.25 123 ARG A C 1
ATOM 957 O O . ARG A 1 123 ? 10.688 11.055 -16.781 1 79.25 123 ARG A O 1
ATOM 964 N N . ALA A 1 124 ? 9.68 11.008 -14.758 1 88.12 124 ALA A N 1
ATOM 965 C CA . ALA A 1 124 ? 10.039 9.602 -14.602 1 88.12 124 ALA A CA 1
ATOM 966 C C . ALA A 1 124 ? 9.047 8.703 -15.336 1 88.12 124 ALA A C 1
ATOM 968 O O . ALA A 1 124 ? 7.918 9.102 -15.609 1 88.12 124 ALA A O 1
ATOM 969 N N . ASN A 1 125 ? 9.555 7.676 -15.859 1 93.31 125 ASN A N 1
ATOM 970 C CA . ASN A 1 125 ? 8.766 6.523 -16.281 1 93.31 125 ASN A CA 1
ATOM 971 C C . ASN A 1 125 ? 9.211 5.25 -15.562 1 93.31 125 ASN A C 1
ATOM 973 O O . ASN A 1 125 ? 10.039 5.301 -14.656 1 93.31 125 ASN A O 1
ATOM 977 N N . LEU A 1 126 ? 8.578 4.258 -15.914 1 96.19 126 LEU A N 1
ATOM 978 C CA . LEU A 1 126 ? 8.812 3 -15.211 1 96.19 126 LEU A CA 1
ATOM 979 C C . LEU A 1 126 ? 10.297 2.627 -15.258 1 96.19 126 LEU A C 1
ATOM 981 O O . LEU A 1 126 ? 10.836 2.115 -14.273 1 96.19 126 LEU A O 1
ATOM 985 N N . SER A 1 127 ? 11.016 2.988 -16.344 1 94.81 127 SER A N 1
ATOM 986 C CA . SER A 1 127 ? 12.414 2.613 -16.547 1 94.81 127 SER A CA 1
ATOM 987 C C . SER A 1 127 ? 13.352 3.443 -15.688 1 94.81 127 SER A C 1
ATOM 989 O O . SER A 1 127 ? 14.531 3.115 -15.547 1 94.81 127 SER A O 1
ATOM 991 N N . ALA A 1 128 ? 12.883 4.5 -15.109 1 93.12 128 ALA A N 1
ATOM 992 C CA . ALA A 1 128 ? 13.672 5.277 -14.156 1 93.12 128 ALA A CA 1
ATOM 993 C C . ALA A 1 128 ? 13.938 4.473 -12.883 1 93.12 128 ALA A C 1
ATOM 995 O O . ALA A 1 128 ? 14.945 4.691 -12.211 1 93.12 128 ALA A O 1
ATOM 996 N N . PHE A 1 129 ? 13.078 3.475 -12.594 1 95.88 129 PHE A N 1
ATOM 997 C CA . PHE A 1 129 ? 13.109 2.803 -11.305 1 95.88 129 PHE A CA 1
ATOM 998 C C . PHE A 1 129 ? 13.445 1.325 -11.469 1 95.88 129 PHE A C 1
ATOM 1000 O O . PHE A 1 129 ? 13.992 0.702 -10.555 1 95.88 129 PHE A O 1
ATOM 1007 N N . PHE A 1 130 ? 13.086 0.803 -12.633 1 97.81 130 PHE A N 1
ATOM 1008 C CA . PHE A 1 130 ? 13.203 -0.637 -12.828 1 97.81 130 PHE A CA 1
ATOM 1009 C C . PHE A 1 130 ? 13.859 -0.949 -14.164 1 97.81 130 PHE A C 1
ATOM 1011 O O . PHE A 1 130 ? 13.805 -0.141 -15.094 1 97.81 130 PHE A O 1
ATOM 1018 N N . ASP A 1 131 ? 14.602 -2.086 -14.242 1 98.12 131 ASP A N 1
ATOM 1019 C CA . ASP A 1 131 ? 14.898 -2.732 -15.516 1 98.12 131 ASP A CA 1
ATOM 1020 C C . ASP A 1 131 ? 13.711 -3.549 -16.016 1 98.12 131 ASP A C 1
ATOM 1022 O O . ASP A 1 131 ? 13.508 -4.684 -15.57 1 98.12 131 ASP A O 1
ATOM 1026 N N . VAL A 1 132 ? 12.969 -2.982 -16.953 1 98.19 132 VAL A N 1
ATOM 1027 C CA . VAL A 1 132 ? 11.633 -3.482 -17.281 1 98.19 132 VAL A CA 1
ATOM 1028 C C . VAL A 1 132 ? 11.734 -4.555 -18.359 1 98.19 132 VAL A C 1
ATOM 1030 O O . VAL A 1 132 ? 12.344 -4.332 -19.406 1 98.19 132 VAL A O 1
ATOM 1033 N N . LYS A 1 133 ? 11.148 -5.676 -18.062 1 97.75 133 LYS A N 1
ATOM 1034 C CA . LYS A 1 133 ? 11.047 -6.773 -19.031 1 97.75 133 LYS A CA 1
ATOM 1035 C C . LYS A 1 133 ? 9.586 -7.125 -19.297 1 97.75 133 LYS A C 1
ATOM 1037 O O . LYS A 1 133 ? 8.938 -7.789 -18.484 1 97.75 133 LYS A O 1
ATOM 1042 N N . ALA A 1 134 ? 9.141 -6.711 -20.438 1 97.12 134 ALA A N 1
ATOM 1043 C CA . ALA A 1 134 ? 7.789 -7.047 -20.891 1 97.12 134 ALA A CA 1
ATOM 1044 C C . ALA A 1 134 ? 7.762 -8.422 -21.547 1 97.12 134 ALA A C 1
ATOM 1046 O O . ALA A 1 134 ? 8.594 -8.719 -22.406 1 97.12 134 ALA A O 1
ATOM 1047 N N . VAL A 1 135 ? 6.828 -9.211 -21.078 1 96.88 135 VAL A N 1
ATOM 1048 C CA . VAL A 1 135 ? 6.773 -10.594 -21.562 1 96.88 135 VAL A CA 1
ATOM 1049 C C . VAL A 1 135 ? 5.5 -10.805 -22.375 1 96.88 135 VAL A C 1
ATOM 1051 O O . VAL A 1 135 ? 4.398 -10.5 -21.922 1 96.88 135 VAL A O 1
ATOM 1054 N N . LYS A 1 136 ? 5.691 -11.32 -23.594 1 92.38 136 LYS A N 1
ATOM 1055 C CA . LYS A 1 136 ? 4.516 -11.766 -24.328 1 92.38 136 LYS A CA 1
ATOM 1056 C C . LYS A 1 136 ? 3.969 -13.07 -23.766 1 92.38 136 LYS A C 1
ATOM 1058 O O . LYS A 1 136 ? 4.734 -13.977 -23.438 1 92.38 136 LYS A O 1
ATOM 1063 N N . GLN A 1 137 ? 2.717 -13.102 -23.641 1 83.56 137 GLN A N 1
ATOM 1064 C CA . GLN A 1 137 ? 2.061 -14.227 -22.969 1 83.56 137 GLN A CA 1
ATOM 1065 C C . GLN A 1 137 ? 2.537 -15.555 -23.547 1 83.56 137 GLN A C 1
ATOM 1067 O O . GLN A 1 137 ? 2.777 -16.516 -22.812 1 83.56 137 GLN A O 1
ATOM 1072 N N . TYR A 1 138 ? 2.758 -15.68 -24.828 1 86.69 138 TYR A N 1
ATOM 1073 C CA . TYR A 1 138 ? 3.076 -16.953 -25.484 1 86.69 138 TYR A CA 1
ATOM 1074 C C . TYR A 1 138 ? 4.57 -17.234 -25.438 1 86.69 138 TYR A C 1
ATOM 1076 O O . TYR A 1 138 ? 5.008 -18.344 -25.703 1 86.69 138 TYR A O 1
ATOM 1084 N N . GLU A 1 139 ? 5.391 -16.25 -24.984 1 90.06 139 GLU A N 1
ATOM 1085 C CA . GLU A 1 139 ? 6.84 -16.406 -25 1 90.06 139 GLU A CA 1
ATOM 1086 C C . GLU A 1 139 ? 7.367 -16.766 -23.609 1 90.06 139 GLU A C 1
ATOM 1088 O O . GLU A 1 139 ? 8.367 -17.469 -23.484 1 90.06 139 GLU A O 1
ATOM 1093 N N . GLY A 1 140 ? 6.789 -16.375 -22.656 1 95.62 140 GLY A N 1
ATOM 1094 C CA . GLY A 1 140 ? 7.316 -16.594 -21.312 1 95.62 140 GLY A CA 1
ATOM 1095 C C . GLY A 1 140 ? 8.609 -15.836 -21.062 1 95.62 140 GLY A C 1
ATOM 1096 O O . GLY A 1 140 ? 8.922 -14.867 -21.75 1 95.62 140 GLY A O 1
ATOM 1097 N N . PHE A 1 141 ? 9.375 -16.141 -19.953 1 97.81 141 PHE A N 1
ATOM 1098 C CA . PHE A 1 141 ? 10.656 -15.539 -19.625 1 97.81 141 PHE A CA 1
ATOM 1099 C C . PHE A 1 141 ? 11.57 -16.531 -18.922 1 97.81 141 PHE A C 1
ATOM 1101 O O . PHE A 1 141 ? 11.125 -17.594 -18.484 1 97.81 141 PHE A O 1
ATOM 1108 N N . VAL A 1 142 ? 12.836 -16.188 -18.922 1 97.69 142 VAL A N 1
ATOM 1109 C CA . VAL A 1 142 ? 13.828 -17.062 -18.312 1 97.69 142 VAL A CA 1
ATOM 1110 C C . VAL A 1 142 ? 14.469 -16.359 -17.109 1 97.69 142 VAL A C 1
ATOM 1112 O O . VAL A 1 142 ? 14.828 -15.18 -17.188 1 97.69 142 VAL A O 1
ATOM 1115 N N . TRP A 1 143 ? 14.469 -16.953 -16.016 1 97.94 143 TRP A N 1
ATOM 1116 C CA . TRP A 1 143 ? 15.227 -16.578 -14.82 1 97.94 143 TRP A CA 1
ATOM 1117 C C . TRP A 1 143 ? 16.172 -17.688 -14.406 1 97.94 143 TRP A C 1
ATOM 1119 O O . TRP A 1 143 ? 15.734 -18.812 -14.109 1 97.94 143 TRP A O 1
ATOM 1129 N N . ARG A 1 144 ? 17.484 -17.344 -14.469 1 96.38 144 ARG A N 1
ATOM 1130 C CA . ARG A 1 144 ? 18.516 -18.375 -14.289 1 96.38 144 ARG A CA 1
ATOM 1131 C C . ARG A 1 144 ? 18.312 -19.547 -15.242 1 96.38 144 ARG A C 1
ATOM 1133 O O . ARG A 1 144 ? 18.297 -19.359 -16.453 1 96.38 144 ARG A O 1
ATOM 1140 N N . SER A 1 145 ? 18.125 -20.734 -14.758 1 95.12 145 SER A N 1
ATOM 1141 C CA . SER A 1 145 ? 17.984 -21.906 -15.625 1 95.12 145 SER A CA 1
ATOM 1142 C C . SER A 1 145 ? 16.516 -22.281 -15.789 1 95.12 145 SER A C 1
ATOM 1144 O O . SER A 1 145 ? 16.203 -23.312 -16.406 1 95.12 145 SER A O 1
ATOM 1146 N N . ILE A 1 146 ? 15.633 -21.469 -15.281 1 97.75 146 ILE A N 1
ATOM 1147 C CA . ILE A 1 146 ? 14.219 -21.828 -15.281 1 97.75 146 ILE A CA 1
ATOM 1148 C C . ILE A 1 146 ? 13.484 -21.031 -16.359 1 97.75 146 ILE A C 1
ATOM 1150 O O . ILE A 1 146 ? 13.594 -19.812 -16.422 1 97.75 146 ILE A O 1
ATOM 1154 N N . LYS A 1 147 ? 12.758 -21.734 -17.188 1 97.12 147 LYS A N 1
ATOM 1155 C CA . LYS A 1 147 ? 11.852 -21.125 -18.156 1 97.12 147 LYS A CA 1
ATOM 1156 C C . LYS A 1 147 ? 10.43 -21.047 -17.609 1 97.12 147 LYS A C 1
ATOM 1158 O O . LYS A 1 147 ? 9.828 -22.078 -17.297 1 97.12 147 LYS A O 1
ATOM 1163 N N . PHE A 1 148 ? 9.938 -19.844 -17.516 1 98.19 148 PHE A N 1
ATOM 1164 C CA . PHE A 1 148 ? 8.578 -19.625 -17.047 1 98.19 148 PHE A CA 1
ATOM 1165 C C . PHE A 1 148 ? 7.621 -19.391 -18.203 1 98.19 148 PHE A C 1
ATOM 1167 O O . PHE A 1 148 ? 7.969 -18.719 -19.172 1 98.19 148 PHE A O 1
ATOM 1174 N N . LYS A 1 149 ? 6.484 -19.953 -18.078 1 97 149 LYS A N 1
ATOM 1175 C CA . LYS A 1 149 ? 5.375 -19.625 -18.969 1 97 149 LYS A CA 1
ATOM 1176 C C . LYS A 1 149 ? 4.25 -18.938 -18.203 1 97 149 LYS A C 1
ATOM 1178 O O . LYS A 1 149 ? 3.977 -19.266 -17.047 1 97 149 LYS A O 1
ATOM 1183 N N . LEU A 1 150 ? 3.67 -17.969 -18.891 1 97.19 150 LEU A N 1
ATOM 1184 C CA . LEU A 1 150 ? 2.535 -17.266 -18.297 1 97.19 150 LEU A CA 1
ATOM 1185 C C . LEU A 1 150 ? 1.241 -18.031 -18.516 1 97.19 150 LEU A C 1
ATOM 1187 O O . LEU A 1 150 ? 0.986 -18.516 -19.625 1 97.19 150 LEU A O 1
ATOM 1191 N N . VAL A 1 151 ? 0.481 -18.172 -17.5 1 95.25 151 VAL A N 1
ATOM 1192 C CA . VAL A 1 151 ? -0.837 -18.797 -17.562 1 95.25 151 VAL A CA 1
ATOM 1193 C C . VAL A 1 151 ? -1.919 -17.734 -17.344 1 95.25 151 VAL A C 1
ATOM 1195 O O . VAL A 1 151 ? -2.076 -17.234 -16.234 1 95.25 151 VAL A O 1
ATOM 1198 N N . GLN A 1 152 ? -2.654 -17.422 -18.391 1 93.38 152 GLN A N 1
ATOM 1199 C CA . GLN A 1 152 ? -3.742 -16.469 -18.234 1 93.38 152 GLN A CA 1
ATOM 1200 C C . GLN A 1 152 ? -4.832 -17 -17.312 1 93.38 152 GLN A C 1
ATOM 1202 O O . GLN A 1 152 ? -5.352 -18.109 -17.531 1 93.38 152 GLN A O 1
ATOM 1207 N N . THR A 1 153 ? -5.105 -16.234 -16.281 1 92.81 153 THR A N 1
ATOM 1208 C CA . THR A 1 153 ? -6.152 -16.641 -15.352 1 92.81 153 THR A CA 1
ATOM 1209 C C . THR A 1 153 ? -7.375 -15.734 -15.492 1 92.81 153 THR A C 1
ATOM 1211 O O . THR A 1 153 ? -7.297 -14.664 -16.094 1 92.81 153 THR A O 1
ATOM 1214 N N . VAL A 1 154 ? -8.492 -16.297 -15.055 1 88.06 154 VAL A N 1
ATOM 1215 C CA . VAL A 1 154 ? -9.734 -15.531 -15.023 1 88.06 154 VAL A CA 1
ATOM 1216 C C . VAL A 1 154 ? -9.961 -14.969 -13.625 1 88.06 154 VAL A C 1
ATOM 1218 O O . VAL A 1 154 ? -10.453 -15.672 -12.742 1 88.06 154 VAL A O 1
ATOM 1221 N N . HIS A 1 155 ? -9.555 -13.805 -13.492 1 84.5 155 HIS A N 1
ATOM 1222 C CA . HIS A 1 155 ? -9.734 -13.133 -12.211 1 84.5 155 HIS A CA 1
ATOM 1223 C C . HIS A 1 155 ? -11.039 -12.328 -12.195 1 84.5 155 HIS A C 1
ATOM 1225 O O . HIS A 1 155 ? -11.836 -12.461 -11.266 1 84.5 155 HIS A O 1
ATOM 1231 N N . TYR A 1 156 ? -11.281 -11.508 -13.289 1 78.25 156 TYR A N 1
ATOM 1232 C CA . TYR A 1 156 ? -12.57 -10.836 -13.406 1 78.25 156 TYR A CA 1
ATOM 1233 C C . TYR A 1 156 ? -12.797 -10.336 -14.82 1 78.25 156 TYR A C 1
ATOM 1235 O O . TYR A 1 156 ? -11.844 -10.078 -15.562 1 78.25 156 TYR A O 1
ATOM 1243 N N . TYR A 1 157 ? -14.07 -10.359 -15.117 1 76.38 157 TYR A N 1
ATOM 1244 C CA . TYR A 1 157 ? -14.516 -9.75 -16.359 1 76.38 157 TYR A CA 1
ATOM 1245 C C . TYR A 1 157 ? -15.234 -8.43 -16.094 1 76.38 157 TYR A C 1
ATOM 1247 O O . TYR A 1 157 ? -16.031 -8.328 -15.164 1 76.38 157 TYR A O 1
ATOM 1255 N N . SER A 1 158 ? -14.727 -7.41 -16.734 1 69.94 158 SER A N 1
ATOM 1256 C CA . SER A 1 158 ? -15.477 -6.16 -16.75 1 69.94 158 SER A CA 1
ATOM 1257 C C . SER A 1 158 ? -15.922 -5.797 -18.156 1 69.94 158 SER A C 1
ATOM 1259 O O . SER A 1 158 ? -15.094 -5.684 -19.062 1 69.94 158 SER A O 1
ATOM 1261 N N . GLU A 1 159 ? -17.25 -5.613 -18.328 1 70.38 159 GLU A N 1
ATOM 1262 C CA . GLU A 1 159 ? -17.828 -5.285 -19.641 1 70.38 159 GLU A CA 1
ATOM 1263 C C . GLU A 1 159 ? -17.234 -6.156 -20.734 1 70.38 159 GLU A C 1
ATOM 1265 O O . GLU A 1 159 ? -16.781 -5.648 -21.766 1 70.38 159 GLU A O 1
ATOM 1270 N N . TYR A 1 160 ? -17.031 -7.391 -20.453 1 71.06 160 TYR A N 1
ATOM 1271 C CA . TYR A 1 160 ? -16.641 -8.414 -21.406 1 71.06 160 TYR A CA 1
ATOM 1272 C C . TYR A 1 160 ? -15.133 -8.391 -21.641 1 71.06 160 TYR A C 1
ATOM 1274 O O . TYR A 1 160 ? -14.641 -8.93 -22.625 1 71.06 160 TYR A O 1
ATOM 1282 N N . GLU A 1 161 ? -14.477 -7.66 -20.797 1 77.19 161 GLU A N 1
ATOM 1283 C CA . GLU A 1 161 ? -13.023 -7.652 -20.906 1 77.19 161 GLU A CA 1
ATOM 1284 C C . GLU A 1 161 ? -12.383 -8.305 -19.688 1 77.19 161 GLU A C 1
ATOM 1286 O O . GLU A 1 161 ? -12.719 -7.965 -18.547 1 77.19 161 GLU A O 1
ATOM 1291 N N . LEU A 1 162 ? -11.57 -9.18 -20.016 1 82.44 162 LEU A N 1
ATOM 1292 C CA . LEU A 1 162 ? -10.852 -9.883 -18.953 1 82.44 162 LEU A CA 1
ATOM 1293 C C . LEU A 1 162 ? -9.695 -9.031 -18.422 1 82.44 162 LEU A C 1
ATOM 1295 O O . LEU A 1 162 ? -8.859 -8.57 -19.203 1 82.44 162 LEU A O 1
ATOM 1299 N N . MET A 1 163 ? -9.719 -8.781 -17.141 1 85.62 163 MET A N 1
ATOM 1300 C CA . MET A 1 163 ? -8.547 -8.141 -16.531 1 85.62 163 MET A CA 1
ATOM 1301 C C . MET A 1 163 ? -7.309 -9.016 -16.688 1 85.62 163 MET A C 1
ATOM 1303 O O . MET A 1 163 ? -7.352 -10.211 -16.406 1 85.62 163 MET A O 1
ATOM 1307 N N . PRO A 1 164 ? -6.293 -8.391 -17.188 1 90.88 164 PRO A N 1
ATOM 1308 C CA . PRO A 1 164 ? -5.078 -9.195 -17.312 1 90.88 164 PRO A CA 1
ATOM 1309 C C . PRO A 1 164 ? -4.566 -9.711 -15.969 1 90.88 164 PRO A C 1
ATOM 1311 O O . PRO A 1 164 ? -4.355 -8.922 -15.047 1 90.88 164 PRO A O 1
ATOM 1314 N N . SER A 1 165 ? -4.43 -10.938 -15.812 1 94.12 165 SER A N 1
ATOM 1315 C CA . SER A 1 165 ? -3.891 -11.664 -14.672 1 94.12 165 SER A CA 1
ATOM 1316 C C . SER A 1 165 ? -3.207 -12.953 -15.102 1 94.12 165 SER A C 1
ATOM 1318 O O . SER A 1 165 ? -3.799 -13.766 -15.82 1 94.12 165 SER A O 1
ATOM 1320 N N . PHE A 1 166 ? -1.957 -13.109 -14.703 1 96.62 166 PHE A N 1
ATOM 1321 C CA . PHE A 1 166 ? -1.188 -14.227 -15.234 1 96.62 166 PHE A CA 1
ATOM 1322 C C . PHE A 1 166 ? -0.454 -14.961 -14.117 1 96.62 166 PHE A C 1
ATOM 1324 O O . PHE A 1 166 ? 0.401 -14.383 -13.445 1 96.62 166 PHE A O 1
ATOM 1331 N N . GLY A 1 167 ? -0.818 -16.234 -13.938 1 97 167 GLY A N 1
ATOM 1332 C CA . GLY A 1 167 ? -0.003 -17.141 -13.125 1 97 167 GLY A CA 1
ATOM 1333 C C . GLY A 1 167 ? 1.235 -17.625 -13.852 1 97 167 GLY A C 1
ATOM 1334 O O . GLY A 1 167 ? 1.602 -17.094 -14.898 1 97 167 GLY A O 1
ATOM 1335 N N . LEU A 1 168 ? 1.921 -18.562 -13.25 1 98.12 168 LEU A N 1
ATOM 1336 C CA . LEU A 1 168 ? 3.154 -19.094 -13.82 1 98.12 168 LEU A CA 1
ATOM 1337 C C . LEU A 1 168 ? 3.17 -20.609 -13.781 1 98.12 168 LEU A C 1
ATOM 1339 O O . LEU A 1 168 ? 2.719 -21.219 -12.805 1 98.12 168 LEU A O 1
ATOM 1343 N N . ILE A 1 169 ? 3.717 -21.219 -14.805 1 98.06 169 ILE A N 1
ATOM 1344 C CA . ILE A 1 169 ? 4.043 -22.641 -14.797 1 98.06 169 ILE A CA 1
ATOM 1345 C C . ILE A 1 169 ? 5.496 -22.844 -15.227 1 98.06 169 ILE A C 1
ATOM 1347 O O . ILE A 1 169 ? 5.973 -22.188 -16.141 1 98.06 169 ILE A O 1
ATOM 1351 N N . PHE A 1 170 ? 6.211 -23.625 -14.531 1 98.25 170 PHE A N 1
ATOM 1352 C CA . PHE A 1 170 ? 7.621 -23.859 -14.828 1 98.25 170 PHE A CA 1
ATOM 1353 C C . PHE A 1 170 ? 8.062 -25.219 -14.281 1 98.25 170 PHE A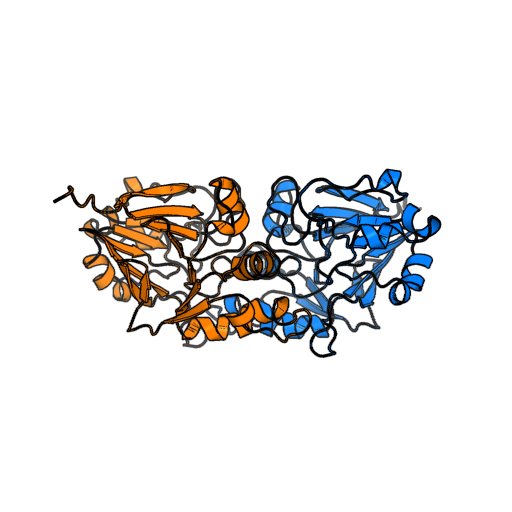 C 1
ATOM 1355 O O . PHE A 1 170 ? 7.355 -25.828 -13.477 1 98.25 170 PHE A O 1
ATOM 1362 N N . SER A 1 171 ? 9.172 -25.656 -14.789 1 98 171 SER A N 1
ATOM 1363 C CA . SER A 1 171 ? 9.758 -26.922 -14.344 1 98 171 SER A CA 1
ATOM 1364 C C . SER A 1 171 ? 11.125 -26.703 -13.703 1 98 171 SER A C 1
ATOM 1366 O O . SER A 1 171 ? 11.891 -25.844 -14.141 1 98 171 SER A O 1
ATOM 1368 N N . TYR A 1 172 ? 11.328 -27.328 -12.727 1 97 172 TYR A N 1
ATOM 1369 C CA . TYR A 1 172 ? 12.656 -27.391 -12.117 1 97 172 TYR A CA 1
ATOM 1370 C C . TYR A 1 172 ? 12.953 -28.812 -11.633 1 97 172 TYR A C 1
ATOM 1372 O O . TYR A 1 172 ? 12.172 -29.391 -10.883 1 97 172 TYR A O 1
ATOM 1380 N N . ASN A 1 173 ? 14.086 -29.297 -12.18 1 92 173 ASN A N 1
ATOM 1381 C CA . ASN A 1 173 ? 14.422 -30.703 -11.977 1 92 173 ASN A CA 1
ATOM 1382 C C . ASN A 1 173 ? 13.273 -31.609 -12.398 1 92 173 ASN A C 1
ATOM 1384 O O . ASN A 1 173 ? 12.797 -31.547 -13.531 1 92 173 ASN A O 1
ATOM 1388 N N . LYS A 1 174 ? 12.609 -32.375 -11.562 1 92 174 LYS A N 1
ATOM 1389 C CA . LYS A 1 174 ? 11.594 -33.344 -11.969 1 92 174 LYS A CA 1
ATOM 1390 C C . LYS A 1 174 ? 10.203 -32.875 -11.547 1 92 174 LYS A C 1
ATOM 1392 O O . LYS A 1 174 ? 9.242 -33.656 -11.617 1 92 174 LYS A O 1
ATOM 1397 N N . SER A 1 175 ? 10.156 -31.656 -11.203 1 96.81 175 SER A N 1
ATOM 1398 C CA . SER A 1 175 ? 8.867 -31.156 -10.727 1 96.81 175 SER A CA 1
ATOM 1399 C C . SER A 1 175 ? 8.32 -30.062 -11.633 1 96.81 175 SER A C 1
ATOM 1401 O O . SER A 1 175 ? 9.039 -29.125 -11.977 1 96.81 175 SER A O 1
ATOM 1403 N N . ARG A 1 176 ? 7.09 -30.25 -12.125 1 98.38 176 ARG A N 1
ATOM 1404 C CA . ARG A 1 176 ? 6.332 -29.188 -12.789 1 98.38 176 ARG A CA 1
ATOM 1405 C C . ARG A 1 176 ? 5.441 -28.453 -11.805 1 98.38 176 ARG A C 1
ATOM 1407 O O . ARG A 1 176 ? 4.613 -29.062 -11.125 1 98.38 176 ARG A O 1
ATOM 1414 N N . ILE A 1 177 ? 5.652 -27.125 -11.703 1 98.62 177 ILE A N 1
ATOM 1415 C CA . ILE A 1 177 ? 5.031 -26.328 -10.648 1 98.62 177 ILE A CA 1
ATOM 1416 C C . ILE A 1 177 ? 4.09 -25.297 -11.273 1 98.62 177 ILE A C 1
ATOM 1418 O O . ILE A 1 177 ? 4.477 -24.578 -12.195 1 98.62 177 ILE A O 1
ATOM 1422 N N . LEU A 1 178 ? 2.857 -25.281 -10.797 1 98.5 178 LEU A N 1
ATOM 1423 C CA . LEU A 1 178 ? 1.878 -24.281 -11.219 1 98.5 178 LEU A CA 1
ATOM 1424 C C . LEU A 1 178 ? 1.566 -23.312 -10.086 1 98.5 178 LEU A C 1
ATOM 1426 O O . LEU A 1 178 ? 1.273 -23.734 -8.961 1 98.5 178 LEU A O 1
ATOM 1430 N N . PHE A 1 179 ? 1.697 -22.078 -10.32 1 98.44 179 PHE A N 1
ATOM 1431 C CA . PHE A 1 179 ? 1.254 -20.969 -9.484 1 98.44 179 PHE A CA 1
ATOM 1432 C C . PHE A 1 179 ? 0.106 -20.203 -10.141 1 98.44 179 PHE A C 1
ATOM 1434 O O . PHE A 1 179 ? 0.302 -19.531 -11.148 1 98.44 179 PHE A O 1
ATOM 1441 N N . THR A 1 180 ? -1.027 -20.219 -9.617 1 97.44 180 THR A N 1
ATOM 1442 C CA . THR A 1 180 ? -2.188 -19.719 -10.352 1 97.44 180 THR A CA 1
ATOM 1443 C C . THR A 1 180 ? -2.264 -18.203 -10.273 1 97.44 180 THR A C 1
ATOM 1445 O O . THR A 1 180 ? -2.869 -17.562 -11.133 1 97.44 180 THR A O 1
ATOM 1448 N N . SER A 1 181 ? -1.629 -17.641 -9.219 1 96.56 181 SER A N 1
ATOM 1449 C CA . SER A 1 181 ? -2.006 -16.281 -8.812 1 96.56 181 SER A CA 1
ATOM 1450 C C . SER A 1 181 ? -3.502 -16.188 -8.531 1 96.56 181 SER A C 1
ATOM 1452 O O . SER A 1 181 ? -4.105 -17.141 -8.031 1 96.56 181 SER A O 1
ATOM 1454 N N . ASP A 1 182 ? -4.145 -14.977 -8.742 1 96.56 182 ASP A N 1
ATOM 1455 C CA . ASP A 1 182 ? -5.57 -14.836 -8.469 1 96.56 182 ASP A CA 1
ATOM 1456 C C . ASP A 1 182 ? -6.41 -15.359 -9.633 1 96.56 182 ASP A C 1
ATOM 1458 O O . ASP A 1 182 ? -6.129 -15.062 -10.789 1 96.56 182 ASP A O 1
ATOM 1462 N N . THR A 1 183 ? -7.352 -16.172 -9.32 1 96.25 183 THR A N 1
ATOM 1463 C CA . THR A 1 183 ? -8.227 -16.734 -10.344 1 96.25 183 THR A CA 1
ATOM 1464 C C . THR A 1 183 ? -9.562 -17.156 -9.734 1 96.25 183 THR A C 1
ATOM 1466 O O . THR A 1 183 ? -9.625 -17.594 -8.586 1 96.25 183 THR A O 1
ATOM 1469 N N . GLN A 1 184 ? -10.555 -17.062 -10.516 1 94.06 184 GLN A N 1
ATOM 1470 C CA . GLN A 1 184 ? -11.812 -17.75 -10.195 1 94.06 184 GLN A CA 1
ATOM 1471 C C . GLN A 1 184 ? -11.695 -19.25 -10.398 1 94.06 184 GLN A C 1
ATOM 1473 O O . GLN A 1 184 ? -10.703 -19.734 -10.961 1 94.06 184 GLN A O 1
ATOM 1478 N N . SER A 1 185 ? -12.656 -19.938 -9.836 1 92.19 185 SER A N 1
ATOM 1479 C CA . SER A 1 185 ? -12.711 -21.359 -10.125 1 92.19 185 SER A CA 1
ATOM 1480 C C . SER A 1 185 ? -13.117 -21.609 -11.578 1 92.19 185 SER A C 1
ATOM 1482 O O . SER A 1 185 ? -14.281 -21.453 -11.938 1 92.19 185 SER A O 1
ATOM 1484 N N . CYS A 1 186 ? -12.125 -21.891 -12.336 1 89.94 186 CYS A N 1
ATOM 1485 C CA . CYS A 1 186 ? -12.336 -22.172 -13.75 1 89.94 186 CYS A CA 1
ATOM 1486 C C . CYS A 1 186 ? -11.664 -23.484 -14.148 1 89.94 186 CYS A C 1
ATOM 1488 O O . CYS A 1 186 ? -10.742 -23.469 -14.969 1 89.94 186 CYS A O 1
ATOM 1490 N N . PRO A 1 187 ? -12.203 -24.531 -13.719 1 85.44 187 PRO A N 1
ATOM 1491 C CA . PRO A 1 187 ? -11.516 -25.797 -13.953 1 85.44 187 PRO A CA 1
ATOM 1492 C C . PRO A 1 187 ? -11.375 -26.141 -15.43 1 85.44 187 PRO A C 1
ATOM 1494 O O . PRO A 1 187 ? -10.359 -26.703 -15.844 1 85.44 187 PRO A O 1
ATOM 1497 N N . VAL A 1 188 ? -12.266 -25.734 -16.234 1 86.56 188 VAL A N 1
ATOM 1498 C CA . VAL A 1 188 ? -12.203 -26.047 -17.656 1 86.56 188 VAL A CA 1
ATOM 1499 C C . VAL A 1 188 ? -11.008 -25.344 -18.281 1 86.56 188 VAL A C 1
ATOM 1501 O O . VAL A 1 188 ? -10.305 -25.922 -19.109 1 86.56 188 VAL A O 1
ATOM 1504 N N . GLN A 1 189 ? -10.742 -24.203 -17.828 1 88.81 189 GLN A N 1
ATOM 1505 C CA . GLN A 1 189 ? -9.656 -23.406 -18.406 1 88.81 189 GLN A CA 1
ATOM 1506 C C . GLN A 1 189 ? -8.305 -23.859 -17.859 1 88.81 189 GLN A C 1
ATOM 1508 O O . GLN A 1 189 ? -7.289 -23.781 -18.562 1 88.81 189 GLN A O 1
ATOM 1513 N N . LEU A 1 190 ? -8.32 -24.438 -16.641 1 94.19 190 LEU A N 1
ATOM 1514 C CA . LEU A 1 190 ? -7.039 -24.672 -15.984 1 94.19 190 LEU A CA 1
ATOM 1515 C C . LEU A 1 190 ? -6.73 -26.156 -15.914 1 94.19 190 LEU A C 1
ATOM 1517 O O . LEU A 1 190 ? -5.641 -26.562 -15.492 1 94.19 190 LEU A O 1
ATOM 1521 N N . ILE A 1 191 ? -7.633 -27.016 -16.406 1 94.75 191 ILE A N 1
ATOM 1522 C CA . ILE A 1 191 ? -7.539 -28.453 -16.188 1 94.75 191 ILE A CA 1
ATOM 1523 C C . ILE A 1 191 ? -6.254 -28.984 -16.828 1 94.75 191 ILE A C 1
ATOM 1525 O O . ILE A 1 191 ? -5.586 -29.859 -16.25 1 94.75 191 ILE A O 1
ATOM 1529 N N . SER A 1 192 ? -5.945 -28.578 -18.016 1 96.12 192 SER A N 1
ATOM 1530 C CA . SER A 1 192 ? -4.73 -29.047 -18.672 1 96.12 192 SER A CA 1
ATOM 1531 C C . SER A 1 192 ? -3.49 -28.719 -17.859 1 96.12 192 SER A C 1
ATOM 1533 O O . SER A 1 192 ? -2.564 -29.531 -17.766 1 96.12 192 SER A O 1
ATOM 1535 N N . PHE A 1 193 ? -3.484 -27.516 -17.281 1 96.69 193 PHE A N 1
ATOM 1536 C CA . PHE A 1 193 ? -2.365 -27.094 -16.438 1 96.69 193 PHE A CA 1
ATOM 1537 C C . PHE A 1 193 ? -2.322 -27.906 -15.148 1 96.69 193 PHE A C 1
ATOM 1539 O O . PHE A 1 193 ? -1.246 -28.281 -14.688 1 96.69 193 PHE A O 1
ATOM 1546 N N . TYR A 1 194 ? -3.49 -28.156 -14.586 1 97.44 194 TYR A N 1
ATOM 1547 C CA . TYR A 1 194 ? -3.557 -28.984 -13.391 1 97.44 194 TYR A CA 1
ATOM 1548 C C . TYR A 1 194 ? -2.943 -30.359 -13.656 1 97.44 194 TYR A C 1
ATOM 1550 O O . TYR A 1 194 ? -2.088 -30.812 -12.898 1 97.44 194 TYR A O 1
ATOM 1558 N N . GLU A 1 195 ? -3.367 -30.906 -14.766 1 97.62 195 GLU A N 1
ATOM 1559 C CA . GLU A 1 195 ? -2.99 -32.281 -15.078 1 97.62 195 GLU A CA 1
ATOM 1560 C C . GLU A 1 195 ? -1.489 -32.406 -15.328 1 97.62 195 GLU A C 1
ATOM 1562 O O . GLU A 1 195 ? -0.872 -33.406 -14.953 1 97.62 195 GLU A O 1
ATOM 1567 N N . GLU A 1 196 ? -0.955 -31.422 -15.875 1 96.56 196 GLU A N 1
ATOM 1568 C CA . GLU A 1 196 ? 0.454 -31.516 -16.25 1 96.56 196 GLU A CA 1
ATOM 1569 C C . GLU A 1 196 ? 1.359 -31.156 -15.078 1 96.56 196 GLU A C 1
ATOM 1571 O O . GLU A 1 196 ? 2.574 -31.344 -15.133 1 96.56 196 GLU A O 1
ATOM 1576 N N . SER A 1 197 ? 0.825 -30.625 -14.008 1 98.19 197 SER A N 1
ATOM 1577 C CA . SER A 1 197 ? 1.623 -30.156 -12.883 1 98.19 197 SER A CA 1
ATOM 1578 C C . SER A 1 197 ? 1.821 -31.25 -11.844 1 98.19 197 SER A C 1
ATOM 1580 O O . SER A 1 197 ? 0.957 -32.125 -11.68 1 98.19 197 SER A O 1
ATOM 1582 N N . ASP A 1 198 ? 2.982 -31.219 -11.219 1 98.56 198 ASP A N 1
ATOM 1583 C CA . ASP A 1 198 ? 3.268 -32.125 -10.102 1 98.56 198 ASP A CA 1
ATOM 1584 C C . ASP A 1 198 ? 2.885 -31.484 -8.766 1 98.56 198 ASP A C 1
ATOM 1586 O O . ASP A 1 198 ? 2.555 -32.188 -7.809 1 98.56 198 ASP A O 1
ATOM 1590 N N . ILE A 1 199 ? 2.969 -30.188 -8.688 1 98.56 199 ILE A N 1
ATOM 1591 C CA . ILE A 1 199 ? 2.58 -29.406 -7.516 1 98.56 199 ILE A CA 1
ATOM 1592 C C . ILE A 1 199 ? 1.884 -28.125 -7.953 1 98.56 199 ILE A C 1
ATOM 1594 O O . ILE A 1 199 ? 2.297 -27.484 -8.922 1 98.56 199 ILE A O 1
ATOM 1598 N N . ILE A 1 200 ? 0.802 -27.797 -7.262 1 98.69 200 ILE A N 1
ATOM 1599 C CA . ILE A 1 200 ? -0.014 -26.641 -7.598 1 98.69 200 ILE A CA 1
ATOM 1600 C C . ILE A 1 200 ? -0.159 -25.734 -6.371 1 98.69 200 ILE A C 1
ATOM 1602 O O . ILE A 1 200 ? -0.505 -26.219 -5.285 1 98.69 200 ILE A O 1
ATOM 1606 N N . PHE A 1 201 ? 0.181 -24.484 -6.465 1 98.81 201 PHE A N 1
ATOM 1607 C CA . PHE A 1 201 ? -0.2 -23.453 -5.508 1 98.81 201 PHE A CA 1
ATOM 1608 C C . PHE A 1 201 ? -1.396 -22.656 -6.016 1 98.81 201 PHE A C 1
ATOM 1610 O O . PHE A 1 201 ? -1.275 -21.891 -6.969 1 98.81 201 PHE A O 1
ATOM 1617 N N . HIS A 1 202 ? -2.537 -22.797 -5.395 1 98.69 202 HIS A N 1
ATOM 1618 C CA . HIS A 1 202 ? -3.795 -22.344 -5.984 1 98.69 202 HIS A CA 1
ATOM 1619 C C . HIS A 1 202 ? -4.441 -21.25 -5.141 1 98.69 202 HIS A C 1
ATOM 1621 O O . HIS A 1 202 ? -4.52 -21.375 -3.916 1 98.69 202 HIS A O 1
ATOM 1627 N N . ASP A 1 203 ? -4.906 -20.25 -5.754 1 98.38 203 ASP A N 1
ATOM 1628 C CA . ASP A 1 203 ? -5.766 -19.234 -5.16 1 98.38 203 ASP A CA 1
ATOM 1629 C C . ASP A 1 203 ? -6.953 -19.859 -4.441 1 98.38 203 ASP A C 1
ATOM 1631 O O . ASP A 1 203 ? -7.602 -20.766 -4.977 1 98.38 203 ASP A O 1
ATOM 1635 N N . CYS A 1 204 ? -7.223 -19.297 -3.238 1 98.62 204 CYS A N 1
ATOM 1636 C CA . CYS A 1 204 ? -8.344 -19.844 -2.492 1 98.62 204 CYS A CA 1
ATOM 1637 C C . CYS A 1 204 ? -8.977 -18.797 -1.585 1 98.62 204 CYS A C 1
ATOM 1639 O O . CYS A 1 204 ? -8.312 -18.266 -0.69 1 98.62 204 CYS A O 1
ATOM 1641 N N . GLU A 1 205 ? -10.195 -18.531 -1.803 1 97.69 205 GLU A N 1
ATOM 1642 C CA . GLU A 1 205 ? -10.992 -17.672 -0.926 1 97.69 205 GLU A CA 1
ATOM 1643 C C . GLU A 1 205 ? -11.703 -18.5 0.145 1 97.69 205 GLU A C 1
ATOM 1645 O O . GLU A 1 205 ? -12.305 -19.531 -0.156 1 97.69 205 GLU A O 1
ATOM 1650 N N . THR A 1 206 ? -11.656 -18 1.395 1 97.88 206 THR A N 1
ATOM 1651 C CA . THR A 1 206 ? -12.227 -18.781 2.49 1 97.88 206 THR A CA 1
ATOM 1652 C C . THR A 1 206 ? -13.312 -17.984 3.207 1 97.88 206 THR A C 1
ATOM 1654 O O . THR A 1 206 ? -13.727 -18.328 4.312 1 97.88 206 THR A O 1
ATOM 1657 N N . THR A 1 207 ? -13.727 -16.891 2.609 1 94.44 207 THR A N 1
ATOM 1658 C CA . THR A 1 207 ? -14.812 -16.109 3.199 1 94.44 207 THR A CA 1
ATOM 1659 C C . THR A 1 207 ? -16.094 -16.922 3.252 1 94.44 207 THR A C 1
ATOM 1661 O O . THR A 1 207 ? -16.219 -17.953 2.578 1 94.44 207 THR A O 1
ATOM 1664 N N . GLU A 1 208 ? -17.016 -16.484 4.098 1 91.38 208 GLU A N 1
ATOM 1665 C CA . GLU A 1 208 ? -18.297 -17.172 4.207 1 91.38 208 GLU A CA 1
ATOM 1666 C C . GLU A 1 208 ? -19.078 -17.109 2.893 1 91.38 208 GLU A C 1
ATOM 1668 O O . GLU A 1 208 ? -19.609 -18.109 2.426 1 91.38 208 GLU A O 1
ATOM 1673 N N . SER A 1 209 ? -19.078 -15.898 2.361 1 89.25 209 SER A N 1
ATOM 1674 C CA . SER A 1 209 ? -19.734 -15.711 1.079 1 89.25 209 SER A CA 1
ATOM 1675 C C . SER A 1 209 ? -18.734 -15.57 -0.055 1 89.25 209 SER A C 1
ATOM 1677 O O . SER A 1 209 ? -17.688 -14.945 0.117 1 89.25 209 SER A O 1
ATOM 1679 N N . LYS A 1 210 ? -19.156 -16.109 -1.2 1 91.31 210 LYS A N 1
ATOM 1680 C CA . LYS A 1 210 ? -18.312 -16 -2.389 1 91.31 210 LYS A CA 1
ATOM 1681 C C . LYS A 1 210 ? -18.25 -14.57 -2.9 1 91.31 210 LYS A C 1
ATOM 1683 O O . LYS A 1 210 ? -19.281 -13.914 -3.051 1 91.31 210 LYS A O 1
ATOM 1688 N N . SER A 1 211 ? -17.078 -14.094 -3.148 1 86.62 211 SER A N 1
ATOM 1689 C CA . SER A 1 211 ? -16.922 -12.773 -3.75 1 86.62 211 SER A CA 1
ATOM 1690 C C . SER A 1 211 ? -17.219 -12.805 -5.246 1 86.62 211 SER A C 1
ATOM 1692 O O . SER A 1 211 ? -17.609 -11.797 -5.832 1 86.62 211 SER A O 1
ATOM 1694 N N . GLY A 1 212 ? -16.891 -13.945 -5.832 1 86.44 212 GLY A N 1
ATOM 1695 C CA . GLY A 1 212 ? -17.047 -14.109 -7.266 1 86.44 212 GLY A CA 1
ATOM 1696 C C . GLY A 1 212 ? -15.805 -13.758 -8.055 1 86.44 212 GLY A C 1
ATOM 1697 O O . GLY A 1 212 ? -15.797 -13.844 -9.281 1 86.44 212 GLY A O 1
ATOM 1698 N N . VAL A 1 213 ? -14.711 -13.445 -7.344 1 89.94 213 VAL A N 1
ATOM 1699 C CA . VAL A 1 213 ? -13.547 -13 -8.094 1 89.94 213 VAL A CA 1
ATOM 1700 C C . VAL A 1 213 ? -12.359 -13.906 -7.789 1 89.94 213 VAL A C 1
ATOM 1702 O O . VAL A 1 213 ? -11.297 -13.781 -8.406 1 89.94 213 VAL A O 1
ATOM 1705 N N . HIS A 1 214 ? -12.539 -14.773 -6.828 1 95.38 214 HIS A N 1
ATOM 1706 C CA . HIS A 1 214 ? -11.531 -15.773 -6.48 1 95.38 214 HIS A CA 1
ATOM 1707 C C . HIS A 1 214 ? -12.141 -17.172 -6.457 1 95.38 214 HIS A C 1
ATOM 1709 O O . HIS A 1 214 ? -13.352 -17.328 -6.305 1 95.38 214 HIS A O 1
ATOM 1715 N N . ALA A 1 215 ? -11.289 -18.188 -6.629 1 96.94 215 ALA A N 1
ATOM 1716 C CA . ALA A 1 215 ? -11.742 -19.562 -6.387 1 96.94 215 ALA A CA 1
ATOM 1717 C C . ALA A 1 215 ? -12.102 -19.766 -4.918 1 96.94 215 ALA A C 1
ATOM 1719 O O . ALA A 1 215 ? -11.25 -19.609 -4.035 1 96.94 215 ALA A O 1
ATOM 1720 N N . HIS A 1 216 ? -13.32 -20.125 -4.719 1 97.81 216 HIS A N 1
ATOM 1721 C CA . HIS A 1 216 ? -13.766 -20.359 -3.35 1 97.81 216 HIS A CA 1
ATOM 1722 C C . HIS A 1 216 ? -13.461 -21.797 -2.906 1 97.81 216 HIS A C 1
ATOM 1724 O O . HIS A 1 216 ? -13.57 -22.734 -3.701 1 97.81 216 HIS A O 1
ATOM 1730 N N . TYR A 1 217 ? -13.18 -21.922 -1.616 1 98.5 217 TYR A N 1
ATOM 1731 C CA . TYR A 1 217 ? -12.852 -23.219 -1.057 1 98.5 217 TYR A CA 1
ATOM 1732 C C . TYR A 1 217 ? -13.938 -24.25 -1.385 1 98.5 217 TYR A C 1
ATOM 1734 O O . TYR A 1 217 ? -13.633 -25.391 -1.741 1 98.5 217 TYR A O 1
ATOM 1742 N N . SER A 1 218 ? -15.18 -23.812 -1.343 1 97.75 218 SER A N 1
ATOM 1743 C CA . SER A 1 218 ? -16.312 -24.703 -1.574 1 97.75 218 SER A CA 1
ATOM 1744 C C . SER A 1 218 ? -16.328 -25.203 -3.014 1 97.75 218 SER A C 1
ATOM 1746 O O . SER A 1 218 ? -16.969 -26.219 -3.312 1 97.75 218 SER A O 1
ATOM 1748 N N . GLU A 1 219 ? -15.664 -24.5 -3.908 1 97.69 219 GLU A N 1
ATOM 1749 C CA . GLU A 1 219 ? -15.555 -24.938 -5.297 1 97.69 219 GLU A CA 1
ATOM 1750 C C . GLU A 1 219 ? -14.344 -25.844 -5.5 1 97.69 219 GLU A C 1
ATOM 1752 O O . GLU A 1 219 ? -14.438 -26.859 -6.191 1 97.69 219 GLU A O 1
ATOM 1757 N N . LEU A 1 220 ? -13.305 -25.484 -4.855 1 97.88 220 LEU A N 1
ATOM 1758 C CA . LEU A 1 220 ? -12.055 -26.219 -5.02 1 97.88 220 LEU A CA 1
ATOM 1759 C C . LEU A 1 220 ? -12.172 -27.625 -4.445 1 97.88 220 LEU A C 1
ATOM 1761 O O . LEU A 1 220 ? -11.594 -28.578 -4.984 1 97.88 220 LEU A O 1
ATOM 1765 N N . VAL A 1 221 ? -12.945 -27.781 -3.375 1 97.88 221 VAL A N 1
ATOM 1766 C CA . VAL A 1 221 ? -13.055 -29.062 -2.689 1 97.88 221 VAL A CA 1
ATOM 1767 C C . VAL A 1 221 ? -13.734 -30.078 -3.6 1 97.88 221 VAL A C 1
ATOM 1769 O O . VAL A 1 221 ? -13.648 -31.281 -3.367 1 97.88 221 VAL A O 1
ATOM 1772 N N . LYS A 1 222 ? -14.375 -29.625 -4.668 1 97.31 222 LYS A N 1
ATOM 1773 C CA . LYS A 1 222 ? -15.094 -30.5 -5.59 1 97.31 222 LYS A CA 1
ATOM 1774 C C . LYS A 1 222 ? -14.172 -31.031 -6.672 1 97.31 222 LYS A C 1
ATOM 1776 O O . LYS A 1 222 ? -14.562 -31.906 -7.457 1 97.31 222 LYS A O 1
ATOM 1781 N N . LEU A 1 223 ? -13 -30.578 -6.777 1 97.44 223 LEU A N 1
ATOM 1782 C CA . LEU A 1 223 ? -12.039 -31.062 -7.758 1 97.44 223 LEU A CA 1
ATOM 1783 C C . LEU A 1 223 ? -11.734 -32.531 -7.523 1 97.44 223 LEU A C 1
ATOM 1785 O O . LEU A 1 223 ? -11.867 -33.031 -6.402 1 97.44 223 LEU A O 1
ATOM 1789 N N . PRO A 1 224 ? -11.336 -33.25 -8.602 1 97.25 224 PRO A N 1
ATOM 1790 C CA . PRO A 1 224 ? -10.953 -34.656 -8.438 1 97.25 224 PRO A CA 1
ATOM 1791 C C . PRO A 1 224 ? -9.828 -34.844 -7.414 1 97.25 224 PRO A C 1
ATOM 1793 O O . PRO A 1 224 ? -8.938 -34 -7.309 1 97.25 224 PRO A O 1
ATOM 1796 N N . SER A 1 225 ? -9.867 -35.969 -6.715 1 98.25 225 SER A N 1
ATOM 1797 C CA . SER A 1 225 ? -8.93 -36.281 -5.637 1 98.25 225 SER A CA 1
ATOM 1798 C C . SER A 1 225 ? -7.488 -36.25 -6.141 1 98.25 225 SER A C 1
ATOM 1800 O O . SER A 1 225 ? -6.582 -35.812 -5.434 1 98.25 225 SER A O 1
ATOM 1802 N N . HIS A 1 226 ? -7.301 -36.719 -7.344 1 97.94 226 HIS A N 1
ATOM 1803 C CA . HIS A 1 226 ? -5.945 -36.844 -7.867 1 97.94 226 HIS A CA 1
ATOM 1804 C C . HIS A 1 226 ? -5.34 -35.469 -8.141 1 97.94 226 HIS A C 1
ATOM 1806 O O . HIS A 1 226 ? -4.121 -35.312 -8.258 1 97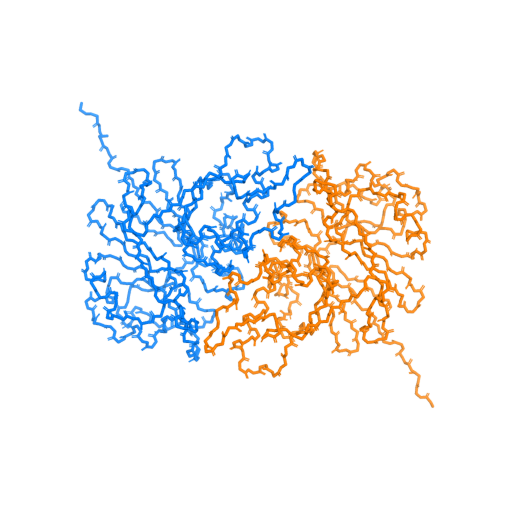.94 226 HIS A O 1
ATOM 1812 N N . LEU A 1 227 ? -6.168 -34.406 -8.258 1 98.06 227 LEU A N 1
ATOM 1813 C CA . LEU A 1 227 ? -5.684 -33.031 -8.391 1 98.06 227 LEU A CA 1
ATOM 1814 C C . LEU A 1 227 ? -5.457 -32.406 -7.023 1 98.06 227 LEU A C 1
ATOM 1816 O O . LEU A 1 227 ? -4.418 -31.797 -6.785 1 98.06 227 LEU A O 1
ATOM 1820 N N . LYS A 1 228 ? -6.395 -32.594 -6.109 1 98.5 228 LYS A N 1
ATOM 1821 C CA . LYS A 1 228 ? -6.328 -32 -4.781 1 98.5 228 LYS A CA 1
ATOM 1822 C C . LYS A 1 228 ? -5.09 -32.469 -4.023 1 98.5 228 LYS A C 1
ATOM 1824 O O . LYS A 1 228 ? -4.469 -31.688 -3.297 1 98.5 228 LYS A O 1
ATOM 1829 N N . LYS A 1 229 ? -4.664 -33.688 -4.227 1 98.62 229 LYS A N 1
ATOM 1830 C CA . LYS A 1 229 ? -3.582 -34.281 -3.445 1 98.62 229 LYS A CA 1
ATOM 1831 C C . LYS A 1 229 ? -2.244 -33.625 -3.781 1 98.62 229 LYS A C 1
ATOM 1833 O O . LYS A 1 229 ? -1.249 -33.844 -3.086 1 98.62 229 LYS A O 1
ATOM 1838 N N . LYS A 1 230 ? -2.186 -32.844 -4.82 1 98.69 230 LYS A N 1
ATOM 1839 C CA . LYS A 1 230 ? -0.955 -32.156 -5.184 1 98.69 230 LYS A CA 1
ATOM 1840 C C . LYS A 1 230 ? -1.138 -30.641 -5.113 1 98.69 230 LYS A C 1
ATOM 1842 O O . LYS A 1 230 ? -0.381 -29.891 -5.734 1 98.69 230 LYS A O 1
ATOM 1847 N N . MET A 1 231 ? -2.184 -30.172 -4.379 1 98.75 231 MET A N 1
ATOM 1848 C CA . MET A 1 231 ? -2.539 -28.75 -4.375 1 98.75 231 MET A CA 1
ATOM 1849 C C . MET A 1 231 ? -2.355 -28.156 -2.988 1 98.75 231 MET A C 1
ATOM 1851 O O . MET A 1 231 ? -2.887 -28.672 -2.006 1 98.75 231 MET A O 1
ATOM 1855 N N . TRP A 1 232 ? -1.546 -27.094 -2.895 1 98.88 232 TRP A N 1
ATOM 1856 C CA . TRP A 1 232 ? -1.492 -26.188 -1.76 1 98.88 232 TRP A CA 1
ATOM 1857 C C . TRP A 1 232 ? -2.389 -24.969 -1.996 1 98.88 232 TRP A C 1
ATOM 1859 O O . TRP A 1 232 ? -2.426 -24.422 -3.102 1 98.88 232 TRP A O 1
ATOM 1869 N N . LEU A 1 233 ? -3.072 -24.578 -0.946 1 98.88 233 LEU A N 1
ATOM 1870 C CA . LEU A 1 233 ? -3.975 -23.438 -1.044 1 98.88 233 LEU A CA 1
ATOM 1871 C C . LEU A 1 233 ? -3.361 -22.203 -0.388 1 98.88 233 LEU A C 1
ATOM 1873 O O . LEU A 1 233 ? -2.736 -22.297 0.67 1 98.88 233 LEU A O 1
ATOM 1877 N N . TYR A 1 234 ? -3.467 -21.047 -1.1 1 98.69 234 TYR A N 1
ATOM 1878 C CA . TYR A 1 234 ? -2.98 -19.781 -0.552 1 98.69 234 TYR A CA 1
ATOM 1879 C C . TYR A 1 234 ? -3.916 -18.641 -0.912 1 98.69 234 TYR A C 1
ATOM 1881 O O . TYR A 1 234 ? -5.012 -18.859 -1.435 1 98.69 234 TYR A O 1
ATOM 1889 N N . HIS A 1 235 ? -3.59 -17.406 -0.547 1 98.69 235 HIS A N 1
ATOM 1890 C CA . HIS A 1 235 ? -4.367 -16.203 -0.792 1 98.69 235 HIS A CA 1
ATOM 1891 C C . HIS A 1 235 ? -5.699 -16.234 -0.045 1 98.69 235 HIS A C 1
ATOM 1893 O O . HIS A 1 235 ? -6.727 -15.82 -0.581 1 98.69 235 HIS A O 1
ATOM 1899 N N . TYR A 1 236 ? -5.711 -16.891 1.093 1 98.44 236 TYR A N 1
ATOM 1900 C CA . TYR A 1 236 ? -6.938 -17.125 1.851 1 98.44 236 TYR A CA 1
ATOM 1901 C C . TYR A 1 236 ? -7.211 -15.953 2.797 1 98.44 236 TYR A C 1
ATOM 1903 O O . TYR A 1 236 ? -6.309 -15.172 3.102 1 98.44 236 TYR A O 1
ATOM 1911 N N . ASN A 1 237 ? -8.406 -15.789 3.186 1 96.81 237 ASN A N 1
ATOM 1912 C CA . ASN A 1 237 ? -8.867 -14.688 4.027 1 96.81 237 ASN A CA 1
ATOM 1913 C C . ASN A 1 237 ? -8.562 -14.945 5.5 1 96.81 237 ASN A C 1
ATOM 1915 O O . ASN A 1 237 ? -8.414 -16.094 5.914 1 96.81 237 ASN A O 1
ATOM 1919 N N . PRO A 1 238 ? -8.461 -13.844 6.25 1 95.12 238 PRO A N 1
ATOM 1920 C CA . PRO A 1 238 ? -8.328 -14.047 7.695 1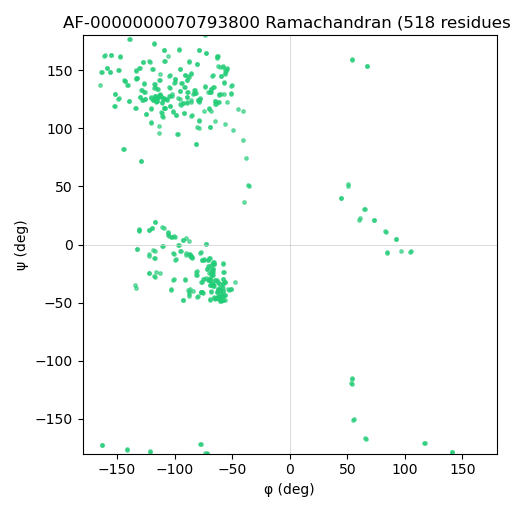 95.12 238 PRO A CA 1
ATOM 1921 C C . PRO A 1 238 ? -9.492 -14.828 8.289 1 95.12 238 PRO A C 1
ATOM 1923 O O . PRO A 1 238 ? -10.609 -14.766 7.77 1 95.12 238 PRO A O 1
ATOM 1926 N N . GLY A 1 239 ? -9.188 -15.531 9.438 1 94.12 239 GLY A N 1
ATOM 1927 C CA . GLY A 1 239 ? -10.234 -16.281 10.109 1 94.12 239 GLY A CA 1
ATOM 1928 C C . GLY A 1 239 ? -9.977 -17.766 10.141 1 94.12 239 GLY A C 1
ATOM 1929 O O . GLY A 1 239 ? -8.883 -18.219 9.805 1 94.12 239 GLY A O 1
ATOM 1930 N N . LYS A 1 240 ? -10.969 -18.484 10.57 1 95 240 LYS A N 1
ATOM 1931 C CA . LYS A 1 240 ? -10.859 -19.938 10.672 1 95 240 LYS A CA 1
ATOM 1932 C C . LYS A 1 240 ? -10.781 -20.578 9.289 1 95 240 LYS A C 1
ATOM 1934 O O . LYS A 1 240 ? -11.586 -20.266 8.406 1 95 240 LYS A O 1
ATOM 1939 N N . LEU A 1 241 ? -9.859 -21.406 9.156 1 97.69 241 LEU A N 1
ATOM 1940 C CA . LEU A 1 241 ? -9.664 -22.094 7.879 1 97.69 241 LEU A CA 1
ATOM 1941 C C . LEU A 1 241 ? -10.273 -23.5 7.918 1 97.69 241 LEU A C 1
ATOM 1943 O O . LEU A 1 241 ? -10.211 -24.172 8.945 1 97.69 241 LEU A O 1
ATOM 1947 N N . PRO A 1 242 ? -10.844 -23.875 6.812 1 98.12 242 PRO A N 1
ATOM 1948 C CA . PRO A 1 242 ? -11.25 -25.281 6.742 1 98.12 242 PRO A CA 1
ATOM 1949 C C . PRO A 1 242 ? -10.07 -26.25 6.832 1 98.12 242 PRO A C 1
ATOM 1951 O O . PRO A 1 242 ? -8.914 -25.828 6.727 1 98.12 242 PRO A O 1
ATOM 1954 N N . ASN A 1 243 ? -10.414 -27.484 7.148 1 98.38 243 ASN A N 1
ATOM 1955 C CA . ASN A 1 243 ? -9.375 -28.5 7.223 1 98.38 243 ASN A CA 1
ATOM 1956 C C . ASN A 1 243 ? -9.016 -29.031 5.84 1 98.38 243 ASN A C 1
ATOM 1958 O O . ASN A 1 243 ? -9.508 -30.078 5.43 1 98.38 243 ASN A O 1
ATOM 1962 N N . ALA A 1 244 ? -8.148 -28.359 5.23 1 98.75 244 ALA A N 1
ATOM 1963 C CA . ALA A 1 244 ? -7.781 -28.656 3.848 1 98.75 244 ALA A CA 1
ATOM 1964 C C . ALA A 1 244 ? -7.219 -30.062 3.723 1 98.75 244 ALA A C 1
ATOM 1966 O O . ALA A 1 244 ? -7.523 -30.781 2.764 1 98.75 244 ALA A O 1
ATOM 1967 N N . LYS A 1 245 ? -6.434 -30.484 4.641 1 98.62 245 LYS A N 1
ATOM 1968 C CA . LYS A 1 245 ? -5.844 -31.828 4.598 1 98.62 245 LYS A CA 1
ATOM 1969 C C . LYS A 1 245 ? -6.922 -32.906 4.656 1 98.62 245 LYS A C 1
ATOM 1971 O O . LYS A 1 245 ? -6.867 -33.875 3.904 1 98.62 245 LYS A O 1
ATOM 1976 N N . LYS A 1 246 ? -7.797 -32.688 5.527 1 98.5 246 LYS A N 1
ATOM 1977 C CA . LYS A 1 246 ? -8.906 -33.625 5.641 1 98.5 246 LYS A CA 1
ATOM 1978 C C . LYS A 1 246 ? -9.68 -33.75 4.328 1 98.5 246 LYS A C 1
ATOM 1980 O O . LYS A 1 246 ? -10.18 -34.812 3.973 1 98.5 246 LYS A O 1
ATOM 1985 N N . ASP A 1 247 ? -9.727 -32.625 3.604 1 98.69 247 ASP A N 1
ATOM 1986 C CA . ASP A 1 247 ? -10.5 -32.594 2.367 1 98.69 247 ASP A CA 1
ATOM 1987 C C . ASP A 1 247 ? -9.656 -33 1.17 1 98.69 247 ASP A C 1
ATOM 1989 O O . ASP A 1 247 ? -10.094 -32.906 0.024 1 98.69 247 ASP A O 1
ATOM 1993 N N . GLY A 1 248 ? -8.414 -33.438 1.369 1 98.75 248 GLY A N 1
ATOM 1994 C CA . GLY A 1 248 ? -7.625 -34.062 0.336 1 98.75 248 GLY A CA 1
ATOM 1995 C C . GLY A 1 248 ? -6.551 -33.188 -0.245 1 98.75 248 GLY A C 1
ATOM 1996 O O . GLY A 1 248 ? -5.777 -33.594 -1.107 1 98.75 248 GLY A O 1
ATOM 1997 N N . PHE A 1 249 ? -6.559 -31.906 0.185 1 98.94 249 PHE A N 1
ATOM 1998 C CA . PHE A 1 249 ? -5.5 -31 -0.254 1 98.94 249 PHE A CA 1
ATOM 1999 C C . PHE A 1 249 ? -4.223 -31.234 0.542 1 98.94 249 PHE A C 1
ATOM 2001 O O . PHE A 1 249 ? -4.227 -31.984 1.524 1 98.94 249 PHE A O 1
ATOM 2008 N N . LEU A 1 250 ? -3.117 -30.656 0.052 1 98.88 250 LEU A N 1
ATOM 2009 C CA . LEU A 1 250 ? -1.875 -30.688 0.816 1 98.88 250 LEU A CA 1
ATOM 2010 C C . LEU A 1 250 ? -1.967 -29.812 2.055 1 98.88 250 LEU A C 1
ATOM 2012 O O . LEU A 1 250 ? -1.312 -30.078 3.064 1 98.88 250 LEU A O 1
ATOM 2016 N N . GLY A 1 251 ? -2.768 -28.703 2.018 1 98.81 251 GLY A N 1
ATOM 2017 C CA . GLY A 1 251 ? -2.959 -27.781 3.135 1 98.81 251 GLY A CA 1
ATOM 2018 C C . GLY A 1 251 ? -3.02 -26.328 2.715 1 98.81 251 GLY A C 1
ATOM 2019 O O . GLY A 1 251 ? -3.037 -26.031 1.521 1 98.81 251 GLY A O 1
ATOM 2020 N N . PHE A 1 252 ? -3.154 -25.453 3.691 1 98.88 252 PHE A N 1
ATOM 2021 C CA . PHE A 1 252 ? -2.959 -24.031 3.496 1 98.88 252 PHE A CA 1
ATOM 2022 C C . PHE A 1 252 ? -1.504 -23.641 3.727 1 98.88 252 PHE A C 1
ATOM 2024 O O . PHE A 1 252 ? -0.898 -24.047 4.723 1 98.88 252 PHE A O 1
ATOM 2031 N N . VAL A 1 253 ? -0.979 -22.875 2.76 1 98.81 253 VAL A N 1
ATOM 2032 C CA . VAL A 1 253 ? 0.397 -22.422 2.912 1 98.81 253 VAL A CA 1
ATOM 2033 C C . VAL A 1 253 ? 0.485 -21.422 4.066 1 98.81 253 VAL A C 1
ATOM 2035 O O . VAL A 1 253 ? -0.345 -20.516 4.176 1 98.81 253 VAL A O 1
ATOM 2038 N N . ALA A 1 254 ? 1.44 -21.578 4.914 1 98.12 254 ALA A N 1
ATOM 2039 C CA . ALA A 1 254 ? 1.646 -20.672 6.031 1 98.12 254 ALA A CA 1
ATOM 2040 C C . ALA A 1 254 ? 2.674 -19.594 5.68 1 98.12 254 ALA A C 1
ATOM 2042 O O . ALA A 1 254 ? 3.557 -19.828 4.848 1 98.12 254 ALA A O 1
ATOM 2043 N N . LYS A 1 255 ? 2.518 -18.438 6.305 1 97.88 255 LYS A N 1
ATOM 2044 C CA . LYS A 1 255 ? 3.559 -17.422 6.188 1 97.88 255 LYS A CA 1
ATOM 2045 C C . LYS A 1 255 ? 4.934 -18 6.512 1 97.88 255 LYS A C 1
ATOM 2047 O O . LYS A 1 255 ? 5.109 -18.656 7.539 1 97.88 255 LYS A O 1
ATOM 2052 N N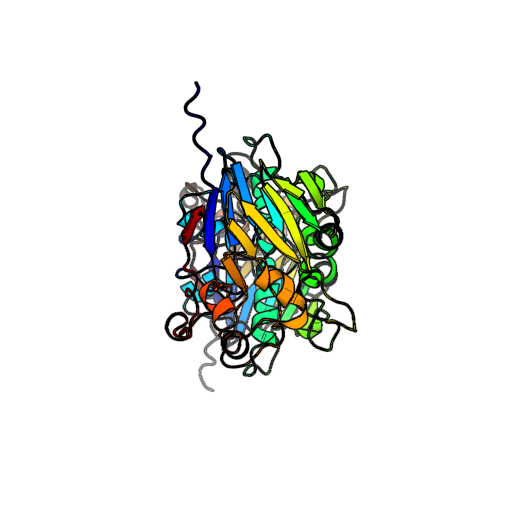 . GLY A 1 256 ? 5.863 -17.75 5.633 1 97.94 256 GLY A N 1
ATOM 2053 C CA . GLY A 1 256 ? 7.23 -18.172 5.887 1 97.94 256 GLY A CA 1
ATOM 2054 C C . GLY A 1 256 ? 7.484 -19.625 5.488 1 97.94 256 GLY A C 1
ATOM 2055 O O . GLY A 1 256 ? 8.617 -20.094 5.539 1 97.94 256 GLY A O 1
ATOM 2056 N N . GLN A 1 257 ? 6.426 -20.375 5.09 1 98.56 257 GLN A N 1
ATOM 2057 C CA . GLN A 1 257 ? 6.613 -21.766 4.676 1 98.56 257 GLN A CA 1
ATOM 2058 C C . GLN A 1 257 ? 7.422 -21.844 3.383 1 98.56 257 GLN A C 1
ATOM 2060 O O . GLN A 1 257 ? 7.199 -21.062 2.453 1 98.56 257 GLN A O 1
ATOM 2065 N N . SER A 1 258 ? 8.375 -22.766 3.355 1 98.44 258 SER A N 1
ATOM 2066 C CA . SER A 1 258 ? 9.242 -22.922 2.197 1 98.44 258 SER A CA 1
ATOM 2067 C C . SER A 1 258 ? 9.109 -24.312 1.592 1 98.44 258 SER A C 1
ATOM 2069 O O . SER A 1 258 ? 8.766 -25.266 2.291 1 98.44 258 SER A O 1
ATOM 2071 N N . PHE A 1 259 ? 9.336 -24.375 0.341 1 98.25 259 PHE A N 1
ATOM 2072 C CA . PHE A 1 259 ? 9.359 -25.594 -0.461 1 98.25 259 PHE A CA 1
ATOM 2073 C C . PHE A 1 259 ? 10.672 -25.703 -1.229 1 98.25 259 PHE A C 1
ATOM 2075 O O . PHE A 1 259 ? 11.125 -24.734 -1.839 1 98.25 259 PHE A O 1
ATOM 2082 N N . VAL A 1 260 ? 11.281 -26.875 -1.143 1 97.12 260 VAL A N 1
ATOM 2083 C CA . VAL A 1 260 ? 12.586 -27.078 -1.775 1 97.12 260 VAL A CA 1
ATOM 2084 C C . VAL A 1 260 ? 12.461 -28.109 -2.895 1 97.12 260 VAL A C 1
ATOM 2086 O O . VAL A 1 260 ? 11.797 -29.141 -2.73 1 97.12 260 VAL A O 1
ATOM 2089 N N . PHE A 1 261 ? 13.055 -27.75 -3.998 1 96.25 261 PHE A N 1
ATOM 2090 C CA . PHE A 1 261 ? 13.023 -28.609 -5.172 1 96.25 261 PHE A CA 1
ATOM 2091 C C . PHE A 1 261 ? 14.438 -28.906 -5.672 1 96.25 261 PHE A C 1
ATOM 2093 O O . PHE A 1 261 ? 15.305 -28.031 -5.629 1 96.25 261 PHE A O 1
ATOM 2100 N N . MET B 1 1 ? -30.547 25.406 31.438 1 30.23 1 MET B N 1
ATOM 2101 C CA . MET B 1 1 ? -29.812 25.438 30.172 1 30.23 1 MET B CA 1
ATOM 2102 C C . MET B 1 1 ? -28.578 24.547 30.25 1 30.23 1 MET B C 1
ATOM 2104 O O . MET B 1 1 ? -27.734 24.703 31.125 1 30.23 1 MET B O 1
ATOM 2108 N N . THR B 1 2 ? -28.562 23.312 30 1 36.19 2 THR B N 1
ATOM 2109 C CA . THR B 1 2 ? -27.594 22.266 30.359 1 36.19 2 THR B CA 1
ATOM 2110 C C . THR B 1 2 ? -26.188 22.656 29.906 1 36.19 2 THR B C 1
ATOM 2112 O O . THR B 1 2 ? -26.031 23.438 28.969 1 36.19 2 THR B O 1
ATOM 2115 N N . ALA B 1 3 ? -25.188 22.734 30.766 1 40.75 3 ALA B N 1
ATOM 2116 C CA . ALA B 1 3 ? -23.797 23.156 30.625 1 40.75 3 ALA B CA 1
ATOM 2117 C C . ALA B 1 3 ? -23.219 22.703 29.297 1 40.75 3 ALA B C 1
ATOM 2119 O O . ALA B 1 3 ? -23.172 21.5 29.016 1 40.75 3 ALA B O 1
ATOM 2120 N N . GLY B 1 4 ? -23.422 23.172 28 1 42.34 4 GLY B N 1
ATOM 2121 C CA . GLY B 1 4 ? -23.062 22.859 26.625 1 42.34 4 GLY B CA 1
ATOM 2122 C C . GLY B 1 4 ? -21.656 22.312 26.484 1 42.34 4 GLY B C 1
ATOM 2123 O O . GLY B 1 4 ? -20.703 23.078 26.328 1 42.34 4 GLY B O 1
ATOM 2124 N N . GLY B 1 5 ? -21.156 21.312 27.172 1 49 5 GLY B N 1
ATOM 2125 C CA . GLY B 1 5 ? -19.844 20.719 27.297 1 49 5 GLY B CA 1
ATOM 2126 C C . GLY B 1 5 ? -19.109 20.625 25.969 1 49 5 GLY B C 1
ATOM 2127 O O . GLY B 1 5 ? -19.625 20.047 25.016 1 49 5 GLY B O 1
ATOM 2128 N N . THR B 1 6 ? -18.297 21.672 25.547 1 64.38 6 THR B N 1
ATOM 2129 C CA . THR B 1 6 ? -17.594 21.781 24.266 1 64.38 6 THR B CA 1
ATOM 2130 C C . THR B 1 6 ? -16.984 20.438 23.859 1 64.38 6 THR B C 1
ATOM 2132 O O . THR B 1 6 ? -16.406 19.734 24.703 1 64.38 6 THR B O 1
ATOM 2135 N N . MET B 1 7 ? -17.359 19.75 22.797 1 83.62 7 MET B N 1
ATOM 2136 C CA . MET B 1 7 ? -16.891 18.469 22.312 1 83.62 7 MET B CA 1
ATOM 2137 C C . MET B 1 7 ? -15.391 18.484 22.062 1 83.62 7 MET B C 1
ATOM 2139 O O . MET B 1 7 ? -14.828 19.531 21.734 1 83.62 7 MET B O 1
ATOM 2143 N N . THR B 1 8 ? -14.727 17.578 22.547 1 94 8 THR B N 1
ATOM 2144 C CA . THR B 1 8 ? -13.273 17.453 22.5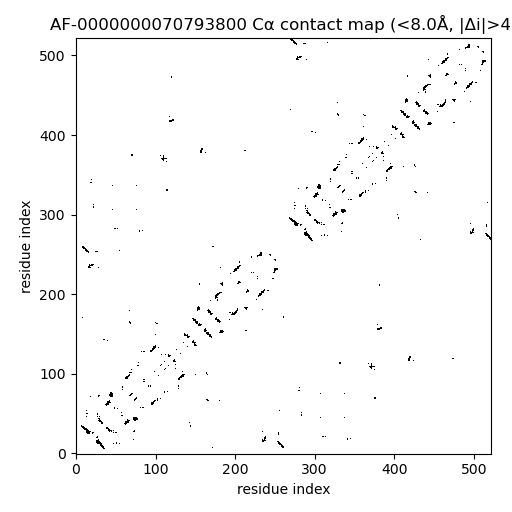 1 94 8 THR B CA 1
ATOM 2145 C C . THR B 1 8 ? -12.812 16.906 21.156 1 94 8 THR B C 1
ATOM 2147 O O . THR B 1 8 ? -13.367 15.922 20.656 1 94 8 THR B O 1
ATOM 2150 N N . LEU B 1 9 ? -11.906 17.719 20.547 1 97.94 9 LEU B N 1
ATOM 2151 C CA . LEU B 1 9 ? -11.227 17.203 19.375 1 97.94 9 LEU B CA 1
ATOM 2152 C C . LEU B 1 9 ? -9.992 16.391 19.766 1 97.94 9 LEU B C 1
ATOM 2154 O O . LEU B 1 9 ? -9.133 16.875 20.5 1 97.94 9 LEU B O 1
ATOM 2158 N N . LYS B 1 10 ? -9.969 15.156 19.328 1 98.31 10 LYS B N 1
ATOM 2159 C CA . LYS B 1 10 ? -8.805 14.305 19.547 1 98.31 10 LYS B CA 1
ATOM 2160 C C . LYS B 1 10 ? -8.078 14.016 18.234 1 98.31 10 LYS B C 1
ATOM 2162 O O . LYS B 1 10 ? -8.695 13.562 17.266 1 98.31 10 LYS B O 1
ATOM 2167 N N . ILE B 1 11 ? -6.781 14.367 18.188 1 98.69 11 ILE B N 1
ATOM 2168 C CA . ILE B 1 11 ? -5.922 14.086 17.047 1 98.69 11 ILE B CA 1
ATOM 2169 C C . ILE B 1 11 ? -4.914 13 17.406 1 98.69 11 ILE B C 1
ATOM 2171 O O . ILE B 1 11 ? -4.098 13.18 18.312 1 98.69 11 ILE B O 1
ATOM 2175 N N . THR B 1 12 ? -5 11.867 16.703 1 98.75 12 THR B N 1
ATOM 2176 C CA . THR B 1 12 ? -4.105 10.75 16.984 1 98.75 12 THR B CA 1
ATOM 2177 C C . THR B 1 12 ? -3.248 10.422 15.773 1 98.75 12 THR B C 1
ATOM 2179 O O . THR B 1 12 ? -3.771 10.227 14.672 1 98.75 12 THR B O 1
ATOM 2182 N N . PHE B 1 13 ? -1.942 10.43 15.977 1 98.81 13 PHE B N 1
ATOM 2183 C CA . PHE B 1 13 ? -1.064 9.922 14.93 1 98.81 13 PHE B CA 1
ATOM 2184 C C . PHE B 1 13 ? -1.028 8.398 14.945 1 98.81 13 PHE B C 1
ATOM 2186 O O . PHE B 1 13 ? -0.354 7.797 15.781 1 98.81 13 PHE B O 1
ATOM 2193 N N . LEU B 1 14 ? -1.696 7.785 13.922 1 98.56 14 LEU B N 1
ATOM 2194 C CA . LEU B 1 14 ? -1.674 6.332 13.805 1 98.56 14 LEU B CA 1
ATOM 2195 C C . LEU B 1 14 ? -0.292 5.84 13.391 1 98.56 14 LEU B C 1
ATOM 2197 O O . LEU B 1 14 ? 0.088 4.711 13.695 1 98.56 14 LEU B O 1
ATOM 2201 N N . GLY B 1 15 ? 0.381 6.609 12.672 1 98.38 15 GLY B N 1
ATOM 2202 C CA . GLY B 1 15 ? 1.786 6.551 12.297 1 98.38 15 GLY B CA 1
ATOM 2203 C C . GLY B 1 15 ? 2.406 7.922 12.094 1 98.38 15 GLY B C 1
ATOM 2204 O O . GLY B 1 15 ? 1.717 8.867 11.711 1 98.38 15 GLY B O 1
ATOM 2205 N N . SER B 1 16 ? 3.682 8.016 12.352 1 98.62 16 SER B N 1
ATOM 2206 C CA . SER B 1 16 ? 4.379 9.297 12.227 1 98.62 16 SER B CA 1
ATOM 2207 C C . SER B 1 16 ? 5.656 9.148 11.406 1 98.62 16 SER B C 1
ATOM 2209 O O . SER B 1 16 ? 6.5 10.047 11.391 1 98.62 16 SER B O 1
ATOM 2211 N N . GLY B 1 17 ? 5.793 8.031 10.75 1 98.38 17 GLY B N 1
ATOM 2212 C CA . GLY B 1 17 ? 7.016 7.734 10.023 1 98.38 17 GLY B CA 1
ATOM 2213 C C . GLY B 1 17 ? 6.934 8.086 8.547 1 98.38 17 GLY B C 1
ATOM 2214 O O . GLY B 1 17 ? 5.859 8.406 8.039 1 98.38 17 GLY B O 1
ATOM 2215 N N . SER B 1 18 ? 8.062 8.062 7.953 1 97.69 18 SER B N 1
ATOM 2216 C CA . SER B 1 18 ? 8.18 8.266 6.512 1 97.69 18 SER B CA 1
ATOM 2217 C C . SER B 1 18 ? 7.656 7.055 5.742 1 97.69 18 SER B C 1
ATOM 2219 O O . SER B 1 18 ? 7.188 6.086 6.344 1 97.69 18 SER B O 1
ATOM 2221 N N . SER B 1 19 ? 7.734 7.156 4.406 1 96.56 19 SER B N 1
ATOM 2222 C CA . SER B 1 19 ? 7.344 6.07 3.514 1 96.56 19 SER B CA 1
ATOM 2223 C C . SER B 1 19 ? 8.148 4.805 3.801 1 96.56 19 SER B C 1
ATOM 2225 O O . SER B 1 19 ? 7.715 3.701 3.461 1 96.56 19 SER B O 1
ATOM 2227 N N . PHE B 1 20 ? 9.258 4.953 4.527 1 95.5 20 PHE B N 1
ATOM 2228 C CA . PHE B 1 20 ? 10.211 3.854 4.645 1 95.5 20 PHE B CA 1
ATOM 2229 C C . PHE B 1 20 ? 10.125 3.213 6.023 1 95.5 20 PHE B C 1
ATOM 2231 O O . PHE B 1 20 ? 10.984 2.406 6.391 1 95.5 20 PHE B O 1
ATOM 2238 N N . ALA B 1 21 ? 9.07 3.625 6.742 1 94.69 21 ALA B N 1
ATOM 2239 C CA . ALA B 1 21 ? 8.82 2.939 8.008 1 94.69 21 ALA B CA 1
ATOM 2240 C C . ALA B 1 21 ? 8.656 1.438 7.793 1 94.69 21 ALA B C 1
ATOM 2242 O O . ALA B 1 21 ? 8.031 1.007 6.82 1 94.69 21 ALA B O 1
ATOM 2243 N N . ILE B 1 22 ? 9.211 0.617 8.703 1 88.06 22 ILE B N 1
ATOM 2244 C CA . ILE B 1 22 ? 9.211 -0.82 8.453 1 88.06 22 ILE B CA 1
ATOM 2245 C C . ILE B 1 22 ? 8.445 -1.538 9.562 1 88.06 22 ILE B C 1
ATOM 2247 O O . ILE B 1 22 ? 8.539 -2.76 9.703 1 88.06 22 ILE B O 1
ATOM 2251 N N . GLY B 1 23 ? 7.688 -0.825 10.367 1 82.25 23 GLY B N 1
ATOM 2252 C CA . GLY B 1 23 ? 6.945 -1.478 11.43 1 82.25 23 GLY B CA 1
ATOM 2253 C C . GLY B 1 23 ? 7.824 -2.324 12.336 1 82.25 23 GLY B C 1
ATOM 2254 O O . GLY B 1 23 ? 8.977 -2.604 12.008 1 82.25 23 GLY B O 1
ATOM 2255 N N . PRO B 1 24 ? 7.324 -2.592 13.523 1 87.94 24 PRO B N 1
ATOM 2256 C CA . PRO B 1 24 ? 6.055 -2.205 14.148 1 87.94 24 PRO B CA 1
ATOM 2257 C C . PRO B 1 24 ? 6.176 -0.948 15.008 1 87.94 24 PRO B C 1
ATOM 2259 O O . PRO B 1 24 ? 5.172 -0.427 15.492 1 87.94 24 PRO B O 1
ATOM 2262 N N . GLU B 1 25 ? 7.402 -0.45 15.18 1 93 25 GLU B N 1
ATOM 2263 C CA . GLU B 1 25 ? 7.625 0.686 16.062 1 93 25 GLU B CA 1
ATOM 2264 C C . GLU B 1 25 ? 6.973 1.951 15.516 1 93 25 GLU B C 1
ATOM 2266 O O . GLU B 1 25 ? 6.621 2.854 16.281 1 93 25 GLU B O 1
ATOM 2271 N N . ASN B 1 26 ? 6.836 1.97 14.234 1 97.25 26 ASN B N 1
ATOM 2272 C CA . ASN B 1 26 ? 6.184 3.098 13.578 1 97.25 26 ASN B CA 1
ATOM 2273 C C . ASN B 1 26 ? 5.66 2.717 12.195 1 97.25 26 ASN B C 1
ATOM 2275 O O . ASN B 1 26 ? 6.121 1.745 11.594 1 97.25 26 ASN B O 1
ATOM 2279 N N . TYR B 1 27 ? 4.66 3.377 11.789 1 97.62 27 TYR B N 1
ATOM 2280 C CA . TYR B 1 27 ? 4.062 3.211 10.477 1 97.62 27 TYR B CA 1
ATOM 2281 C C . TYR B 1 27 ? 4.148 4.504 9.672 1 97.62 27 TYR B C 1
ATOM 2283 O O . TYR B 1 27 ? 4.609 5.527 10.18 1 97.62 27 TYR B O 1
ATOM 2291 N N . GLN B 1 28 ? 3.76 4.398 8.398 1 98.19 28 GLN B N 1
ATOM 2292 C CA . GLN B 1 28 ? 3.621 5.602 7.582 1 98.19 28 GLN B CA 1
ATOM 2293 C C . GLN B 1 28 ? 2.699 6.613 8.258 1 98.19 28 GLN B C 1
ATOM 2295 O O . GLN B 1 28 ? 1.774 6.238 8.977 1 98.19 28 GLN B O 1
ATOM 2300 N N . SER B 1 29 ? 2.938 7.867 7.977 1 96.81 29 SER B N 1
ATOM 2301 C CA . SER B 1 29 ? 2.225 8.945 8.656 1 96.81 29 SER B CA 1
ATOM 2302 C C . SER B 1 29 ? 0.763 8.992 8.227 1 96.81 29 SER B C 1
ATOM 2304 O O . SER B 1 29 ? 0.464 9.203 7.047 1 96.81 29 SER B O 1
ATOM 2306 N N . ASN B 1 30 ? -0.123 8.805 9.086 1 96.94 30 ASN B N 1
ATOM 2307 C CA . ASN B 1 30 ? -1.57 8.977 9.008 1 96.94 30 ASN B CA 1
ATOM 2308 C C . ASN B 1 30 ? -2.146 9.5 10.32 1 96.94 30 ASN B C 1
ATOM 2310 O O . ASN B 1 30 ? -1.673 9.125 11.398 1 96.94 30 ASN B O 1
ATOM 2314 N N . VAL B 1 31 ? -3.111 10.367 10.25 1 98.75 31 VAL B N 1
ATOM 2315 C CA . VAL B 1 31 ? -3.594 11.07 11.438 1 98.75 31 VAL B CA 1
ATOM 2316 C C . VAL B 1 31 ? -5.113 10.961 11.516 1 98.75 31 VAL B C 1
ATOM 2318 O O . VAL B 1 31 ? -5.816 11.234 10.547 1 98.75 31 VAL B O 1
ATOM 2321 N N . LEU B 1 32 ? -5.617 10.516 12.633 1 98.88 32 LEU B N 1
ATOM 2322 C CA . LEU B 1 32 ? -7.051 10.359 12.852 1 98.88 32 LEU B CA 1
ATOM 2323 C C . LEU B 1 32 ? -7.59 11.477 13.742 1 98.88 32 LEU B C 1
ATOM 2325 O O . LEU B 1 32 ? -7.109 11.664 14.867 1 98.88 32 LEU B O 1
ATOM 2329 N N . LEU B 1 33 ? -8.5 12.242 13.234 1 98.81 33 LEU B N 1
ATOM 2330 C CA . LEU B 1 33 ? -9.266 13.195 14.031 1 98.81 33 LEU B CA 1
ATOM 2331 C C . LEU B 1 33 ? -10.594 12.594 14.477 1 98.81 33 LEU B C 1
ATOM 2333 O O . LEU B 1 33 ? -11.289 11.953 13.68 1 98.81 33 LEU B O 1
ATOM 2337 N N . GLU B 1 34 ? -10.891 12.719 15.68 1 98.38 34 GLU B N 1
ATOM 2338 C CA . GLU B 1 34 ? -12.164 12.281 16.25 1 98.38 34 GLU B CA 1
ATOM 2339 C C . GLU B 1 34 ? -12.914 13.445 16.891 1 98.38 34 GLU B C 1
ATOM 2341 O O . GLU B 1 34 ? -12.359 14.188 17.688 1 98.38 34 GLU B O 1
ATOM 2346 N N . LEU B 1 35 ? -14.172 13.625 16.484 1 97.62 35 LEU B N 1
ATOM 2347 C CA . LEU B 1 35 ? -15.055 14.664 17 1 97.62 35 LEU B CA 1
ATOM 2348 C C . LEU B 1 35 ? -16.516 14.242 16.906 1 97.62 35 LEU B C 1
ATOM 2350 O O . LEU B 1 35 ? -16.969 13.844 15.828 1 97.62 35 LEU B O 1
ATOM 2354 N N . GLU B 1 36 ? -17.391 14.305 17.953 1 93.25 36 GLU B N 1
ATOM 2355 C CA . GLU B 1 36 ? -18.828 14.031 17.953 1 93.25 36 GLU B CA 1
ATOM 2356 C C . GLU B 1 36 ? -19.125 12.68 17.297 1 93.25 36 GLU B C 1
ATOM 2358 O O . GLU B 1 36 ? -19.969 12.602 16.391 1 93.25 36 GLU B O 1
ATOM 2363 N N . ASN B 1 37 ? -18.484 11.578 17.656 1 93.56 37 ASN B N 1
ATOM 2364 C CA . ASN B 1 37 ? -18.672 10.211 17.172 1 93.56 37 ASN B CA 1
ATOM 2365 C C . ASN B 1 37 ? -18.406 10.117 15.664 1 93.56 37 ASN B C 1
ATOM 2367 O O . ASN B 1 37 ? -19.109 9.391 14.953 1 93.56 37 ASN B O 1
ATOM 2371 N N . ASP B 1 38 ? -17.656 11.031 15.133 1 97.44 38 ASP B N 1
ATOM 2372 C CA . ASP B 1 38 ? -17.234 11.039 13.742 1 97.44 38 ASP B CA 1
ATOM 2373 C C . ASP B 1 38 ? -15.703 11.055 13.641 1 97.44 38 ASP B C 1
ATOM 2375 O O . ASP B 1 38 ? -15.016 11.359 14.617 1 97.44 38 ASP B O 1
ATOM 2379 N N . THR B 1 39 ? -15.266 10.609 12.477 1 98.38 39 THR B N 1
ATOM 2380 C CA . THR B 1 39 ? -13.82 10.531 12.289 1 98.38 39 THR B CA 1
ATOM 2381 C C . THR B 1 39 ? -13.414 11.133 10.953 1 98.38 39 THR B C 1
ATOM 2383 O O . THR B 1 39 ? -14.172 11.07 9.977 1 98.38 39 THR B O 1
ATOM 2386 N N . LEU B 1 40 ? -12.273 11.812 10.93 1 98.81 40 LEU B N 1
ATOM 2387 C CA . LEU B 1 40 ? -11.57 12.25 9.727 1 98.81 40 LEU B CA 1
ATOM 2388 C C . LEU B 1 40 ? -10.133 11.742 9.719 1 98.81 40 LEU B C 1
ATOM 2390 O O . LEU B 1 40 ? -9.336 12.109 10.586 1 98.81 40 LEU B O 1
ATOM 2394 N N . LEU B 1 41 ? -9.891 10.852 8.789 1 98.88 41 LEU B N 1
ATOM 2395 C CA . LEU B 1 41 ? -8.531 10.352 8.594 1 98.88 41 LEU B CA 1
ATOM 2396 C C . LEU B 1 41 ? -7.773 11.227 7.598 1 98.88 41 LEU B C 1
ATOM 2398 O O . LEU B 1 41 ? -8.234 11.445 6.477 1 98.88 41 LEU B O 1
ATOM 2402 N N . ILE B 1 42 ? -6.625 11.789 8.047 1 98.88 42 ILE B N 1
ATOM 2403 C CA . ILE B 1 42 ? -5.727 12.5 7.141 1 98.88 42 ILE B CA 1
ATOM 2404 C C . ILE B 1 42 ? -4.68 11.531 6.59 1 98.88 42 ILE B C 1
ATOM 2406 O O . ILE B 1 42 ? -3.842 11.023 7.336 1 98.88 42 ILE B O 1
ATOM 2410 N N . ASP B 1 43 ? -4.766 11.297 5.301 1 98.75 43 ASP B N 1
ATOM 2411 C CA . ASP B 1 43 ? -3.932 10.367 4.543 1 98.75 43 ASP B CA 1
ATOM 2412 C C . ASP B 1 43 ? -4.203 8.93 4.961 1 98.75 43 ASP B C 1
ATOM 2414 O O . ASP B 1 43 ? -4.715 8.672 6.055 1 98.75 43 ASP B O 1
ATOM 2418 N N . ALA B 1 44 ? -3.947 8.047 4.047 1 98.44 44 ALA B N 1
ATOM 2419 C CA . ALA B 1 44 ? -4.113 6.602 4.188 1 98.44 44 ALA B CA 1
ATOM 2420 C C . ALA B 1 44 ? -3.027 5.848 3.42 1 98.44 44 ALA B C 1
ATOM 2422 O O . ALA B 1 44 ? -3.25 5.402 2.293 1 98.44 44 ALA B O 1
ATOM 2423 N N . GLY B 1 45 ? -1.913 5.742 4.059 1 98.06 45 GLY B N 1
ATOM 2424 C CA . GLY B 1 45 ? -0.81 5.043 3.422 1 98.06 45 GLY B CA 1
ATOM 2425 C C . GLY B 1 45 ? -1.004 3.539 3.379 1 98.06 45 GLY B C 1
ATOM 2426 O O . GLY B 1 45 ? -2.012 3.023 3.867 1 98.06 45 GLY B O 1
ATOM 2427 N N . THR B 1 46 ? -0.076 2.838 2.846 1 97.5 46 THR B N 1
ATOM 2428 C CA . THR B 1 46 ? -0.167 1.396 2.645 1 97.5 46 THR B CA 1
ATOM 2429 C C . THR B 1 46 ? -0.201 0.665 3.984 1 97.5 46 THR B C 1
ATOM 2431 O O . THR B 1 46 ? -0.646 -0.482 4.059 1 97.5 46 THR B O 1
ATOM 2434 N N . ASP B 1 47 ? 0.178 1.317 5.07 1 96.88 47 ASP B N 1
ATOM 2435 C CA . ASP B 1 47 ? 0.264 0.683 6.383 1 96.88 47 ASP B CA 1
ATOM 2436 C C . ASP B 1 47 ? -1.037 0.858 7.164 1 96.88 47 ASP B C 1
ATOM 2438 O O . ASP B 1 47 ? -1.147 0.407 8.305 1 96.88 47 ASP B O 1
ATOM 2442 N N . ILE B 1 48 ? -2.027 1.44 6.582 1 97.56 48 ILE B N 1
ATOM 2443 C CA . ILE B 1 48 ? -3.154 1.97 7.344 1 97.56 48 ILE B CA 1
ATOM 2444 C C . ILE B 1 48 ? -3.865 0.832 8.07 1 97.56 48 ILE B C 1
ATOM 2446 O O . ILE B 1 48 ? -4.301 0.993 9.219 1 97.56 48 ILE B O 1
ATOM 2450 N N . LYS B 1 49 ? -3.986 -0.323 7.438 1 96.19 49 LYS B N 1
ATOM 2451 C CA . LYS B 1 49 ? -4.715 -1.41 8.086 1 96.19 49 LYS B CA 1
ATOM 2452 C C . LYS B 1 49 ? -3.996 -1.876 9.352 1 96.19 49 LYS B C 1
ATOM 2454 O O . LYS B 1 49 ? -4.641 -2.24 10.336 1 96.19 49 LYS B O 1
ATOM 2459 N N . TYR B 1 50 ? -2.662 -1.772 9.375 1 95.69 50 TYR B N 1
ATOM 2460 C CA . TYR B 1 50 ? -1.882 -2.137 10.555 1 95.69 50 TYR B CA 1
ATOM 2461 C C . TYR B 1 50 ? -1.975 -1.057 11.625 1 95.69 50 TYR B C 1
ATOM 2463 O O . TYR B 1 50 ? -2.09 -1.362 12.812 1 95.69 50 TYR B O 1
ATOM 2471 N N . SER B 1 51 ? -1.911 0.172 11.156 1 96.69 51 SER B N 1
ATOM 2472 C CA . SER B 1 51 ? -2.014 1.303 12.07 1 96.69 51 SER B CA 1
ATOM 2473 C C . SER B 1 51 ? -3.336 1.281 12.828 1 96.69 51 SER B C 1
ATOM 2475 O O . SER B 1 51 ? -3.363 1.48 14.047 1 96.69 51 SER B O 1
ATOM 2477 N N . LEU B 1 52 ? -4.414 0.987 12.094 1 97.38 52 LEU B N 1
ATOM 2478 C CA . LEU B 1 52 ? -5.734 0.904 12.703 1 97.38 52 LEU B CA 1
ATOM 2479 C C . LEU B 1 52 ? -5.801 -0.25 13.703 1 97.38 52 LEU B C 1
ATOM 2481 O O . LEU B 1 52 ? -6.234 -0.07 14.836 1 97.38 52 LEU B O 1
ATOM 2485 N N . ARG B 1 53 ? -5.301 -1.389 13.281 1 95.62 53 ARG B N 1
ATOM 2486 C CA . ARG B 1 53 ? -5.328 -2.58 14.125 1 95.62 53 ARG B CA 1
ATOM 2487 C C . ARG B 1 53 ? -4.617 -2.328 15.445 1 95.62 53 ARG B C 1
ATOM 2489 O O . ARG B 1 53 ? -5.137 -2.668 16.516 1 95.62 53 ARG B O 1
ATOM 2496 N N . ASP B 1 54 ? -3.453 -1.681 15.352 1 95.69 54 ASP B N 1
ATOM 2497 C CA . ASP B 1 54 ? -2.631 -1.472 16.547 1 95.69 54 ASP B CA 1
ATOM 2498 C C . ASP B 1 54 ? -3.309 -0.514 17.516 1 95.69 54 ASP B C 1
ATOM 2500 O O . ASP B 1 54 ? -2.947 -0.461 18.703 1 95.69 54 ASP B O 1
ATOM 2504 N N . GLN B 1 55 ? -4.309 0.259 17.047 1 96.06 55 GLN B N 1
ATOM 2505 C CA . GLN B 1 55 ? -5.055 1.183 17.891 1 96.06 55 GLN B CA 1
ATOM 2506 C C . GLN B 1 55 ? -6.414 0.606 18.266 1 96.06 55 GLN B C 1
ATOM 2508 O O . GLN B 1 55 ? -7.254 1.306 18.844 1 96.06 55 GLN B O 1
ATOM 2513 N N . GLY B 1 56 ? -6.668 -0.658 17.906 1 96.25 56 GLY B N 1
ATOM 2514 C CA . GLY B 1 56 ? -7.938 -1.3 18.203 1 96.25 56 GLY B CA 1
ATOM 2515 C C . GLY B 1 56 ? -9.078 -0.797 17.344 1 96.25 56 GLY B C 1
ATOM 2516 O O . GLY B 1 56 ? -10.242 -0.854 17.75 1 96.25 56 GLY B O 1
ATOM 2517 N N . LEU B 1 57 ? -8.727 -0.208 16.188 1 96.94 57 LEU B N 1
ATOM 2518 C CA . LEU B 1 57 ? -9.711 0.315 15.242 1 96.94 57 LEU B CA 1
ATOM 2519 C C . LEU B 1 57 ? -9.773 -0.555 13.992 1 96.94 57 LEU B C 1
ATOM 2521 O O . LEU B 1 57 ? -8.953 -1.454 13.805 1 96.94 57 LEU B O 1
ATOM 2525 N N . SER B 1 58 ? -10.781 -0.36 13.172 1 96.12 58 SER B N 1
ATOM 2526 C CA . SER B 1 58 ? -10.953 -1.03 11.883 1 96.12 58 SER B CA 1
ATOM 2527 C C . SER B 1 58 ? -11.461 -0.063 10.82 1 96.12 58 SER B C 1
ATOM 2529 O O . SER B 1 58 ? -11.695 1.113 11.109 1 96.12 58 SER B O 1
ATOM 2531 N N . TYR B 1 59 ? -11.586 -0.588 9.609 1 96.69 59 TYR B N 1
ATOM 2532 C CA . TYR B 1 59 ? -12.086 0.222 8.5 1 96.69 59 TYR B CA 1
ATOM 2533 C C . TYR B 1 59 ? -13.469 0.779 8.812 1 96.69 59 TYR B C 1
ATOM 2535 O O . TYR B 1 59 ? -13.852 1.827 8.297 1 96.69 59 TYR B O 1
ATOM 2543 N N . LYS B 1 60 ? -14.211 0.141 9.711 1 96.38 60 LYS B N 1
ATOM 2544 C CA . LYS B 1 60 ? -15.57 0.543 10.055 1 96.38 60 LYS B CA 1
ATOM 2545 C C . LYS B 1 60 ? -15.578 1.831 10.867 1 96.38 60 LYS B C 1
ATOM 2547 O O . LYS B 1 60 ? -16.578 2.537 10.922 1 96.38 60 LYS B O 1
ATOM 2552 N N . ASP B 1 61 ? -14.477 2.111 11.461 1 96.81 61 ASP B N 1
ATOM 2553 C CA . ASP B 1 61 ? -14.367 3.281 12.328 1 96.81 61 ASP B CA 1
ATOM 2554 C C . ASP B 1 61 ? -14.023 4.531 11.523 1 96.81 61 ASP B C 1
ATOM 2556 O O . ASP B 1 61 ? -14.07 5.648 12.047 1 96.81 61 ASP B O 1
ATOM 2560 N N . ILE B 1 62 ? -13.672 4.422 10.25 1 98 62 ILE B N 1
ATOM 2561 C CA . ILE B 1 62 ? -13.219 5.535 9.422 1 98 62 ILE B CA 1
ATOM 2562 C C . ILE B 1 62 ? -14.352 6 8.516 1 98 62 ILE B C 1
ATOM 2564 O O . ILE B 1 62 ? -14.734 5.297 7.574 1 98 62 ILE B O 1
ATOM 2568 N N . LYS B 1 63 ? -14.797 7.223 8.758 1 97.69 63 LYS B N 1
ATOM 2569 C CA . LYS B 1 63 ? -15.969 7.719 8.031 1 97.69 63 LYS B CA 1
ATOM 2570 C C . LYS B 1 63 ? -15.555 8.68 6.922 1 97.69 63 LYS B C 1
ATOM 2572 O O . LYS B 1 63 ? -16.188 8.719 5.863 1 97.69 63 LYS B O 1
ATOM 2577 N N . ASN B 1 64 ? -14.555 9.508 7.219 1 98.69 64 ASN B N 1
ATOM 2578 C CA . ASN B 1 64 ? -14.031 10.484 6.273 1 98.69 64 ASN B CA 1
ATOM 2579 C C . ASN B 1 64 ? -12.516 10.352 6.109 1 98.69 64 ASN B C 1
ATOM 2581 O O . ASN B 1 64 ? -11.805 10.117 7.09 1 98.69 64 ASN B O 1
ATOM 2585 N N . ILE B 1 65 ? -12.094 10.461 4.859 1 98.88 65 ILE B N 1
ATOM 2586 C CA . ILE B 1 65 ? -10.672 10.391 4.555 1 98.88 65 ILE B CA 1
ATOM 2587 C C . ILE B 1 65 ? -10.258 11.602 3.719 1 98.88 65 ILE B C 1
ATOM 2589 O O . ILE B 1 65 ? -10.859 11.875 2.678 1 98.88 65 ILE B O 1
ATOM 2593 N N . TYR B 1 66 ? -9.273 12.367 4.176 1 98.88 66 TYR B N 1
ATOM 2594 C CA . TYR B 1 66 ? -8.633 13.422 3.396 1 98.88 66 TYR B CA 1
ATOM 2595 C C . TYR B 1 66 ? -7.285 12.969 2.855 1 98.88 66 TYR B C 1
ATOM 2597 O O . TYR B 1 66 ? -6.469 12.414 3.596 1 98.88 66 TYR B O 1
ATOM 2605 N N . ILE B 1 67 ? -7.059 13.109 1.556 1 98.75 67 ILE B N 1
ATOM 2606 C CA . ILE B 1 67 ? -5.789 12.727 0.949 1 98.75 67 ILE B CA 1
ATOM 2607 C C . ILE B 1 67 ? -5.008 13.984 0.555 1 98.75 67 ILE B C 1
ATOM 2609 O O . ILE B 1 67 ? -5.508 14.82 -0.2 1 98.75 67 ILE B O 1
ATOM 2613 N N . SER B 1 68 ? -3.771 14.055 1.055 1 97.69 68 SER B N 1
ATOM 2614 C CA . SER B 1 68 ? -2.936 15.227 0.813 1 97.69 68 SER B CA 1
ATOM 2615 C C . SER B 1 68 ? -2.305 15.18 -0.575 1 97.69 68 SER B C 1
ATOM 2617 O O . SER B 1 68 ? -2.24 16.203 -1.267 1 97.69 68 SER B O 1
ATOM 2619 N N . HIS B 1 69 ? -1.763 13.984 -0.981 1 97 69 HIS B N 1
ATOM 2620 C CA . HIS B 1 69 ? -1.117 13.836 -2.281 1 97 69 HIS B CA 1
ATOM 2621 C C . HIS B 1 69 ? -0.977 12.367 -2.658 1 97 69 HIS B C 1
ATOM 2623 O O . HIS B 1 69 ? -1.475 11.484 -1.948 1 97 69 HIS B O 1
ATOM 2629 N N . LEU B 1 70 ? -0.267 12.07 -3.75 1 96.94 70 LEU B N 1
ATOM 2630 C CA . LEU B 1 70 ? -0.509 10.789 -4.414 1 96.94 70 LEU B CA 1
ATOM 2631 C C . LEU B 1 70 ? 0.621 9.805 -4.129 1 96.94 70 LEU B C 1
ATOM 2633 O O . LEU B 1 70 ? 0.652 8.711 -4.691 1 96.94 70 LEU B O 1
ATOM 2637 N N . HIS B 1 71 ? 1.572 10.102 -3.25 1 97.25 71 HIS B N 1
ATOM 2638 C CA . HIS B 1 71 ? 2.5 9.055 -2.838 1 97.25 71 HIS B CA 1
ATOM 2639 C C . HIS B 1 71 ? 1.786 7.973 -2.035 1 97.25 71 HIS B C 1
ATOM 2641 O O . HIS B 1 71 ? 0.911 8.273 -1.22 1 97.25 71 HIS B O 1
ATOM 2647 N N . TYR B 1 72 ? 2.211 6.742 -2.182 1 98.25 72 TYR B N 1
ATOM 2648 C CA . TYR B 1 72 ? 1.476 5.602 -1.649 1 98.25 72 TYR B CA 1
ATOM 2649 C C . TYR B 1 72 ? 1.538 5.574 -0.127 1 98.25 72 TYR B C 1
ATOM 2651 O O . TYR B 1 72 ? 0.682 4.973 0.526 1 98.25 72 TYR B O 1
ATOM 2659 N N . ASP B 1 73 ? 2.557 6.188 0.423 1 98 73 ASP B N 1
ATOM 2660 C CA . ASP B 1 73 ? 2.557 6.258 1.881 1 98 73 ASP B CA 1
ATOM 2661 C C . ASP B 1 73 ? 1.513 7.254 2.383 1 98 73 ASP B C 1
ATOM 2663 O O . ASP B 1 73 ? 1.277 7.359 3.588 1 98 73 ASP B O 1
ATOM 2667 N N . HIS B 1 74 ? 0.774 7.887 1.493 1 98.44 74 HIS B N 1
ATOM 2668 C CA . HIS B 1 74 ? -0.308 8.789 1.866 1 98.44 74 HIS B CA 1
ATOM 2669 C C . HIS B 1 74 ? -1.634 8.344 1.262 1 98.44 74 HIS B C 1
ATOM 2671 O O . HIS B 1 74 ? -2.701 8.625 1.812 1 98.44 74 HIS B O 1
ATOM 2677 N N . CYS B 1 75 ? -1.618 7.586 0.141 1 98.62 75 CYS B N 1
ATOM 2678 C CA . CYS B 1 75 ? -2.9 7.285 -0.487 1 98.62 75 CYS B CA 1
ATOM 2679 C C . CYS B 1 75 ? -3.01 5.801 -0.814 1 98.62 75 CYS B C 1
ATOM 2681 O O . CYS B 1 75 ? -4.066 5.332 -1.239 1 98.62 75 CYS B O 1
ATOM 2683 N N . GLY B 1 76 ? -1.977 5.066 -0.574 1 98.38 76 GLY B N 1
ATOM 2684 C CA . GLY B 1 76 ? -1.913 3.689 -1.035 1 98.38 76 GLY B CA 1
ATOM 2685 C C . GLY B 1 76 ? -2.908 2.781 -0.338 1 98.38 76 GLY B C 1
ATOM 2686 O O . GLY B 1 76 ? -3.242 1.71 -0.849 1 98.38 76 GLY B O 1
ATOM 2687 N N . GLY B 1 77 ? -3.361 3.143 0.841 1 98.38 77 GLY B N 1
ATOM 2688 C CA . GLY B 1 77 ? -4.328 2.359 1.594 1 98.38 77 GLY B CA 1
ATOM 2689 C C . GLY B 1 77 ? -5.746 2.498 1.071 1 98.38 77 GLY B C 1
ATOM 2690 O O . GLY B 1 77 ? -6.641 1.763 1.49 1 98.38 77 GLY B O 1
ATOM 2691 N N . LEU B 1 78 ? -5.965 3.373 0.113 1 98.69 78 LEU B N 1
ATOM 2692 C CA . LEU B 1 78 ? -7.312 3.65 -0.37 1 98.69 78 LEU B CA 1
ATOM 2693 C C . LEU B 1 78 ? -7.883 2.447 -1.112 1 98.69 78 LEU B C 1
ATOM 2695 O O . LEU B 1 78 ? -9.086 2.195 -1.065 1 98.69 78 LEU B O 1
ATOM 2699 N N . GLU B 1 79 ? -7.012 1.731 -1.808 1 98.25 79 GLU B N 1
ATOM 2700 C CA . GLU B 1 79 ? -7.539 0.548 -2.479 1 98.25 79 GLU B CA 1
ATOM 2701 C C . GLU B 1 79 ? -8.078 -0.463 -1.472 1 98.25 79 GLU B C 1
ATOM 2703 O O . GLU B 1 79 ? -9.125 -1.074 -1.699 1 98.25 79 GLU B O 1
ATOM 2708 N N . TRP B 1 80 ? -7.344 -0.628 -0.376 1 97.5 80 TRP B N 1
ATOM 2709 C CA . TRP B 1 80 ? -7.816 -1.516 0.682 1 97.5 80 TRP B CA 1
ATOM 2710 C C . TRP B 1 80 ? -9.156 -1.041 1.233 1 97.5 80 TRP B C 1
ATOM 2712 O O . TRP B 1 80 ? -10.102 -1.824 1.34 1 97.5 80 TRP B O 1
ATOM 2722 N N . PHE B 1 81 ? -9.305 0.283 1.505 1 97.88 81 PHE B N 1
ATOM 2723 C CA . PHE B 1 81 ? -10.562 0.838 1.986 1 97.88 81 PHE B CA 1
ATOM 2724 C C . PHE B 1 81 ? -11.68 0.601 0.978 1 97.88 81 PHE B C 1
ATOM 2726 O O . PHE B 1 81 ? -12.789 0.226 1.354 1 97.88 81 PHE B O 1
ATOM 2733 N N . ALA B 1 82 ? -11.336 0.84 -0.266 1 96.94 82 ALA B N 1
ATOM 2734 C CA . ALA B 1 82 ? -12.328 0.704 -1.334 1 96.94 82 ALA B CA 1
ATOM 2735 C C . ALA B 1 82 ? -12.875 -0.718 -1.396 1 96.94 82 ALA B C 1
ATOM 2737 O O . ALA B 1 82 ? -14.094 -0.924 -1.353 1 96.94 82 ALA B O 1
ATOM 2738 N N . LEU B 1 83 ? -11.992 -1.689 -1.394 1 94.06 83 LEU B N 1
ATOM 2739 C CA . LEU B 1 83 ? -12.383 -3.076 -1.614 1 94.06 83 LEU B CA 1
ATOM 2740 C C . LEU B 1 83 ? -13.047 -3.658 -0.368 1 94.06 83 LEU B C 1
ATOM 2742 O O . LEU B 1 83 ? -14.062 -4.348 -0.463 1 94.06 83 LEU B O 1
ATOM 2746 N N . ILE B 1 84 ? -12.469 -3.332 0.769 1 94.56 84 ILE B N 1
ATOM 2747 C CA . ILE B 1 84 ? -12.984 -3.955 1.982 1 94.56 84 ILE B CA 1
ATOM 2748 C C . ILE B 1 84 ? -14.383 -3.422 2.283 1 94.56 84 ILE B C 1
ATOM 2750 O O . ILE B 1 84 ? -15.25 -4.16 2.768 1 94.56 84 ILE B O 1
ATOM 2754 N N . THR B 1 85 ? -14.656 -2.16 1.991 1 94.62 85 THR B N 1
ATOM 2755 C CA . THR B 1 85 ? -15.984 -1.594 2.217 1 94.62 85 THR B CA 1
ATOM 2756 C C . THR B 1 85 ? -16.953 -2.051 1.135 1 94.62 85 THR B C 1
ATOM 2758 O O . THR B 1 85 ? -18.109 -2.369 1.427 1 94.62 85 THR B O 1
ATOM 2761 N N . TYR B 1 86 ? -16.516 -2.1 -0.108 1 91.12 86 TYR B N 1
ATOM 2762 C CA . TYR B 1 86 ? -17.359 -2.502 -1.227 1 91.12 86 TYR B CA 1
ATOM 2763 C C . TYR B 1 86 ? -17.859 -3.928 -1.042 1 91.12 86 TYR B C 1
ATOM 2765 O O . TYR B 1 86 ? -19.031 -4.223 -1.316 1 91.12 86 TYR B O 1
ATOM 2773 N N . PHE B 1 87 ? -17.016 -4.801 -0.483 1 88 87 PHE B N 1
ATOM 2774 C CA . PHE B 1 87 ? -17.344 -6.219 -0.426 1 88 87 PHE B CA 1
ATOM 2775 C C . PHE B 1 87 ? -17.938 -6.582 0.93 1 88 87 PHE B C 1
ATOM 2777 O O . PHE B 1 87 ? -18.25 -7.746 1.182 1 88 87 PHE B O 1
ATOM 2784 N N . ASP B 1 88 ? -18.047 -5.598 1.817 1 89.88 88 ASP B N 1
ATOM 2785 C CA . ASP B 1 88 ? -18.719 -5.84 3.088 1 89.88 88 ASP B CA 1
ATOM 2786 C C . ASP B 1 88 ? -20.219 -5.645 2.949 1 89.88 88 ASP B C 1
ATOM 2788 O O . ASP B 1 88 ? -20.703 -4.512 2.889 1 89.88 88 ASP B O 1
ATOM 2792 N N . PRO B 1 89 ? -20.953 -6.68 3.033 1 85.5 89 PRO B N 1
ATOM 2793 C CA . PRO B 1 89 ? -22.406 -6.57 2.826 1 85.5 89 PRO B CA 1
ATOM 2794 C C . PRO B 1 89 ? -23.109 -5.844 3.969 1 85.5 89 PRO B C 1
ATOM 2796 O O . PRO B 1 89 ? -24.266 -5.434 3.826 1 85.5 89 PRO B O 1
ATOM 2799 N N . ASN B 1 90 ? -22.375 -5.684 5.055 1 87.75 90 ASN B N 1
ATOM 2800 C CA . ASN B 1 90 ? -23 -5.07 6.223 1 87.75 90 ASN B CA 1
ATOM 2801 C C . ASN B 1 90 ? -22.844 -3.553 6.215 1 87.75 90 ASN B C 1
ATOM 2803 O O . ASN B 1 90 ? -23.375 -2.861 7.082 1 87.75 90 ASN B O 1
ATOM 2807 N N . LEU B 1 91 ? -22.047 -3.1 5.309 1 87.81 91 LEU B N 1
ATOM 2808 C CA . LEU B 1 91 ? -21.844 -1.658 5.242 1 87.81 91 LEU B CA 1
ATOM 2809 C C . LEU B 1 91 ? -22.781 -1.021 4.219 1 87.81 91 LEU B C 1
ATOM 2811 O O . LEU B 1 91 ? -22.875 -1.484 3.08 1 87.81 91 LEU B O 1
ATOM 2815 N N . SER B 1 92 ? -23.5 -0.062 4.684 1 84.38 92 SER B N 1
ATOM 2816 C CA . SER B 1 92 ? -24.5 0.582 3.84 1 84.38 92 SER B CA 1
ATOM 2817 C C . SER B 1 92 ? -23.984 1.912 3.295 1 84.38 92 SER B C 1
ATOM 2819 O O . SER B 1 92 ? -24.672 2.557 2.49 1 84.38 92 SER B O 1
ATOM 2821 N N . HIS B 1 93 ? -22.922 2.326 3.74 1 88 93 HIS B N 1
ATOM 2822 C CA . HIS B 1 93 ? -22.438 3.625 3.287 1 88 93 HIS B CA 1
ATOM 2823 C C . HIS B 1 93 ? -20.984 3.543 2.842 1 88 93 HIS B C 1
ATOM 2825 O O . HIS B 1 93 ? -20.219 2.709 3.34 1 88 93 HIS B O 1
ATOM 2831 N N . LYS B 1 94 ? -20.609 4.422 1.903 1 94.31 94 LYS B N 1
ATOM 2832 C CA . LYS B 1 94 ? -19.234 4.59 1.431 1 94.31 94 LYS B CA 1
ATOM 2833 C C . LYS B 1 94 ? -18.484 5.613 2.279 1 94.31 94 LYS B C 1
ATOM 2835 O O . LYS B 1 94 ? -19.062 6.621 2.699 1 94.31 94 LYS B O 1
ATOM 2840 N N . PRO B 1 95 ? -17.203 5.328 2.527 1 97.12 95 PRO B N 1
ATOM 2841 C CA . PRO B 1 95 ? -16.438 6.406 3.162 1 97.12 95 PRO B CA 1
ATOM 2842 C C . PRO B 1 95 ? -16.406 7.68 2.316 1 97.12 95 PRO B C 1
ATOM 2844 O O . PRO B 1 95 ? -16.391 7.605 1.085 1 97.12 95 PRO B O 1
ATOM 2847 N N . CYS B 1 96 ? -16.422 8.805 3.006 1 98.44 96 CYS B N 1
ATOM 2848 C CA . CYS B 1 96 ? -16.25 10.078 2.322 1 98.44 96 CYS B CA 1
ATOM 2849 C C . CYS B 1 96 ? -14.773 10.312 1.997 1 98.44 96 CYS B C 1
ATOM 2851 O O . CYS B 1 96 ? -13.914 10.164 2.863 1 98.44 96 CYS B O 1
ATOM 2853 N N . LEU B 1 97 ? -14.531 10.547 0.732 1 98.81 97 LEU B N 1
ATOM 2854 C CA . LEU B 1 97 ? -13.172 10.844 0.299 1 98.81 97 LEU B CA 1
ATOM 2855 C C . LEU B 1 97 ? -13.023 12.312 -0.079 1 98.81 97 LEU B C 1
ATOM 2857 O O . LEU B 1 97 ? -13.68 12.789 -1.008 1 98.81 97 LEU B O 1
ATOM 2861 N N . ILE B 1 98 ? -12.188 13 0.64 1 98.69 98 ILE B N 1
ATOM 2862 C CA . ILE B 1 98 ? -11.961 14.43 0.452 1 98.69 98 ILE B CA 1
ATOM 2863 C C . ILE B 1 98 ? -10.547 14.664 -0.077 1 98.69 98 ILE B C 1
ATOM 2865 O O . ILE B 1 98 ? -9.578 14.109 0.449 1 98.69 98 ILE B O 1
ATOM 2869 N N . ALA B 1 99 ? -10.438 15.391 -1.104 1 98.06 99 ALA B N 1
ATOM 2870 C CA . ALA B 1 99 ? -9.141 15.836 -1.621 1 98.06 99 ALA B CA 1
ATOM 2871 C C . ALA B 1 99 ? -9.305 17.047 -2.529 1 98.06 99 ALA B C 1
ATOM 2873 O O . ALA B 1 99 ? -10.414 17.375 -2.949 1 98.06 99 ALA B O 1
ATOM 2874 N N . SER B 1 100 ? -8.18 17.734 -2.764 1 97.44 100 SER B N 1
ATOM 2875 C CA . SER B 1 100 ? -8.227 18.797 -3.76 1 97.44 100 SER B CA 1
ATOM 2876 C C . SER B 1 100 ? -8.719 18.266 -5.105 1 97.44 100 SER B C 1
ATOM 2878 O O . SER B 1 100 ? -8.477 17.109 -5.453 1 97.44 100 SER B O 1
ATOM 2880 N N . ASP B 1 101 ? -9.367 19.125 -5.852 1 95.75 101 ASP B N 1
ATOM 2881 C CA . ASP B 1 101 ? -9.844 18.75 -7.18 1 95.75 101 ASP B CA 1
ATOM 2882 C C . ASP B 1 101 ? -8.68 18.297 -8.062 1 95.75 101 ASP B C 1
ATOM 2884 O O . ASP B 1 101 ? -8.836 17.391 -8.891 1 95.75 101 ASP B O 1
ATOM 2888 N N . LYS B 1 102 ? -7.496 18.828 -7.832 1 92.62 102 LYS B N 1
ATOM 2889 C CA . LYS B 1 102 ? -6.301 18.453 -8.586 1 92.62 102 LYS B CA 1
ATOM 2890 C C . LYS B 1 102 ? -5.871 17.016 -8.258 1 92.62 102 LYS B C 1
ATOM 2892 O O . LYS B 1 102 ? -5.328 16.312 -9.117 1 92.62 102 LYS B O 1
ATOM 2897 N N . ILE B 1 103 ? -6.168 16.578 -7.07 1 95.94 103 ILE B N 1
ATOM 2898 C CA . ILE B 1 103 ? -5.742 15.266 -6.598 1 95.94 103 ILE B CA 1
ATOM 2899 C C . ILE B 1 103 ? -6.762 14.211 -7.016 1 95.94 103 ILE B C 1
ATOM 2901 O O . ILE B 1 103 ? -6.391 13.109 -7.445 1 95.94 103 ILE B O 1
ATOM 2905 N N . ILE B 1 104 ? -8.008 14.531 -6.98 1 96.12 104 ILE B N 1
ATOM 2906 C CA . ILE B 1 104 ? -9.07 13.555 -7.172 1 96.12 104 ILE B CA 1
ATOM 2907 C C . ILE B 1 104 ? -8.953 12.922 -8.562 1 96.12 104 ILE B C 1
ATOM 2909 O O . ILE B 1 104 ? -8.953 11.695 -8.695 1 96.12 104 ILE B O 1
ATOM 2913 N N . ASN B 1 105 ? -8.789 13.727 -9.547 1 89.31 105 ASN B N 1
ATOM 2914 C CA . ASN B 1 105 ? -8.742 13.195 -10.906 1 89.31 105 ASN B CA 1
ATOM 2915 C C . ASN B 1 105 ? -7.512 12.312 -11.117 1 89.31 105 ASN B C 1
ATOM 2917 O O . ASN B 1 105 ? -7.621 11.211 -11.648 1 89.31 105 ASN B O 1
ATOM 2921 N N . GLU B 1 106 ? -6.406 12.742 -10.688 1 95.25 106 GLU B N 1
ATOM 2922 C CA . GLU B 1 106 ? -5.16 12 -10.867 1 95.25 106 GLU B CA 1
ATOM 2923 C C . GLU B 1 106 ? -5.129 10.758 -9.984 1 95.25 106 GLU B C 1
ATOM 2925 O O . GLU B 1 106 ? -4.551 9.734 -10.367 1 95.25 106 GLU B O 1
ATOM 2930 N N . LEU B 1 107 ? -5.777 10.883 -8.883 1 97.94 107 LEU B N 1
ATOM 2931 C CA . LEU B 1 107 ? -5.844 9.766 -7.945 1 97.94 107 LEU B CA 1
ATOM 2932 C C . LEU B 1 107 ? -6.461 8.539 -8.609 1 97.94 107 LEU B C 1
ATOM 2934 O O . LEU B 1 107 ? -5.898 7.441 -8.539 1 97.94 107 LEU B O 1
ATOM 2938 N N . TRP B 1 108 ? -7.566 8.727 -9.289 1 97.56 108 TRP B N 1
ATOM 2939 C CA . TRP B 1 108 ? -8.211 7.613 -9.969 1 97.56 108 TRP B CA 1
ATOM 2940 C C . TRP B 1 108 ? -7.379 7.141 -11.156 1 97.56 108 TRP B C 1
ATOM 2942 O O . TRP B 1 108 ? -7.043 5.957 -11.258 1 97.56 108 TRP B O 1
ATOM 2952 N N . ASP B 1 109 ? -6.945 8.086 -11.938 1 96.94 109 ASP B N 1
ATOM 2953 C CA . ASP B 1 109 ? -6.379 7.758 -13.242 1 96.94 109 ASP B CA 1
ATOM 2954 C C . ASP B 1 109 ? -4.973 7.172 -13.102 1 96.94 109 ASP B C 1
ATOM 2956 O O . ASP B 1 109 ? -4.582 6.293 -13.867 1 96.94 109 ASP B O 1
ATOM 2960 N N . LYS B 1 110 ? -4.297 7.602 -12.055 1 97 110 LYS B N 1
ATOM 2961 C CA . LYS B 1 110 ? -2.865 7.312 -12.047 1 97 110 LYS B CA 1
ATOM 2962 C C . LYS B 1 110 ? -2.496 6.406 -10.875 1 97 110 LYS B C 1
ATOM 2964 O O . LYS B 1 110 ? -1.35 5.969 -10.758 1 97 110 LYS B O 1
ATOM 2969 N N . SER B 1 111 ? -3.475 6.141 -10.016 1 98.12 111 SER B N 1
ATOM 2970 C CA . SER B 1 111 ? -3.105 5.391 -8.82 1 98.12 111 SER B CA 1
ATOM 2971 C C . SER B 1 111 ? -4.082 4.25 -8.555 1 98.12 111 SER B C 1
ATOM 2973 O O . SER B 1 111 ? -3.672 3.135 -8.234 1 98.12 111 SER B O 1
ATOM 2975 N N . LEU B 1 112 ? -5.391 4.48 -8.812 1 98.12 112 LEU B N 1
ATOM 2976 C CA . LEU B 1 112 ? -6.336 3.533 -8.227 1 98.12 112 LEU B CA 1
ATOM 2977 C C . LEU B 1 112 ? -7.023 2.713 -9.312 1 98.12 112 LEU B C 1
ATOM 2979 O O . LEU B 1 112 ? -7.508 1.608 -9.047 1 98.12 112 LEU B O 1
ATOM 2983 N N . SER B 1 113 ? -7.105 3.225 -10.547 1 96.12 113 SER B N 1
ATOM 2984 C CA . SER B 1 113 ? -7.938 2.584 -11.562 1 96.12 113 SER B CA 1
ATOM 2985 C C . SER B 1 113 ? -7.359 1.238 -11.984 1 96.12 113 SER B C 1
ATOM 2987 O O . SER B 1 113 ? -8.094 0.353 -12.43 1 96.12 113 SER B O 1
ATOM 2989 N N . GLY B 1 114 ? -6.059 1.039 -11.828 1 94.19 114 GLY B N 1
ATOM 2990 C CA . GLY B 1 114 ? -5.445 -0.229 -12.188 1 94.19 114 GLY B CA 1
ATOM 2991 C C . GLY B 1 114 ? -6.07 -1.417 -11.484 1 94.19 114 GLY B C 1
ATOM 2992 O O . GLY B 1 114 ? -6.336 -2.447 -12.102 1 94.19 114 GLY B O 1
ATOM 2993 N N . GLY B 1 115 ? -6.332 -1.256 -10.188 1 93.12 115 GLY B N 1
ATOM 2994 C CA . GLY B 1 115 ? -6.879 -2.344 -9.398 1 93.12 115 GLY B CA 1
ATOM 2995 C C . GLY B 1 115 ? -8.375 -2.238 -9.195 1 93.12 115 GLY B C 1
ATOM 2996 O O . GLY B 1 115 ? -9.031 -3.215 -8.82 1 93.12 115 GLY B O 1
ATOM 2997 N N . LEU B 1 116 ? -8.93 -1.069 -9.508 1 93.31 116 LEU B N 1
ATOM 2998 C CA . LEU B 1 116 ? -10.289 -0.848 -9.031 1 93.31 116 LEU B CA 1
ATOM 2999 C C . LEU B 1 116 ? -11.258 -0.68 -10.195 1 93.31 116 LEU B C 1
ATOM 3001 O O . LEU B 1 116 ? -12.477 -0.698 -10 1 93.31 116 LEU B O 1
ATOM 3005 N N . SER B 1 117 ? -10.734 -0.517 -11.375 1 89.44 117 SER B N 1
ATOM 3006 C CA . SER B 1 117 ? -11.625 -0.148 -12.477 1 89.44 117 SER B CA 1
ATOM 3007 C C . SER B 1 117 ? -12.469 -1.333 -12.922 1 89.44 117 SER B C 1
ATOM 3009 O O . SER B 1 117 ? -13.453 -1.16 -13.641 1 89.44 117 SER B O 1
ATOM 3011 N N . THR B 1 118 ? -12.086 -2.512 -12.453 1 80.94 118 THR B N 1
ATOM 3012 C CA . THR B 1 118 ? -12.789 -3.695 -12.93 1 80.94 118 THR B CA 1
ATOM 3013 C C . THR B 1 118 ? -13.57 -4.355 -11.797 1 80.94 118 THR B C 1
ATOM 3015 O O . THR B 1 118 ? -12.977 -4.887 -10.852 1 80.94 118 THR B O 1
ATOM 3018 N N . LEU B 1 119 ? -14.836 -4.09 -11.641 1 79.12 119 LEU B N 1
ATOM 3019 C CA . LEU B 1 119 ? -15.75 -4.75 -10.711 1 79.12 119 LEU B CA 1
ATOM 3020 C C . LEU B 1 119 ? -16.688 -5.703 -11.445 1 79.12 119 LEU B C 1
ATOM 3022 O O . LEU B 1 119 ? -16.891 -5.57 -12.656 1 79.12 119 LEU B O 1
ATOM 3026 N N . PRO B 1 120 ? -17.25 -6.59 -10.547 1 70.44 120 PRO B N 1
ATOM 3027 C CA . PRO B 1 120 ? -18.25 -7.461 -11.148 1 70.44 120 PRO B CA 1
ATOM 3028 C C . PRO B 1 120 ? -19.469 -6.688 -11.648 1 70.44 120 PRO B C 1
ATOM 3030 O O . PRO B 1 120 ? -20 -5.832 -10.938 1 70.44 120 PRO B O 1
ATOM 3033 N N . HIS B 1 121 ? -19.641 -6.516 -12.945 1 70.81 121 HIS B N 1
ATOM 3034 C CA . HIS B 1 121 ? -20.891 -6.094 -13.594 1 70.81 121 HIS B CA 1
ATOM 3035 C C . HIS B 1 121 ? -20.891 -4.594 -13.859 1 70.81 121 HIS B C 1
ATOM 3037 O O . HIS B 1 121 ? -21.891 -4.035 -14.281 1 70.81 121 HIS B O 1
ATOM 3043 N N . GLU B 1 122 ? -19.781 -3.885 -13.328 1 73.06 122 GLU B N 1
ATOM 3044 C CA . GLU B 1 122 ? -19.75 -2.453 -13.609 1 73.06 122 GLU B CA 1
ATOM 3045 C C . GLU B 1 122 ? -18.312 -1.97 -13.852 1 73.06 122 GLU B C 1
ATOM 3047 O O . GLU B 1 122 ? -17.359 -2.523 -13.289 1 73.06 122 GLU B O 1
ATOM 3052 N N . ARG B 1 123 ? -18.203 -1.078 -14.82 1 80 123 ARG B N 1
ATOM 3053 C CA . ARG B 1 123 ? -16.969 -0.295 -14.883 1 80 123 ARG B CA 1
ATOM 3054 C C . ARG B 1 123 ? -16.938 0.758 -13.781 1 80 123 ARG B C 1
ATOM 3056 O O . ARG B 1 123 ? -17.734 1.706 -13.797 1 80 123 ARG B O 1
ATOM 3063 N N . ALA B 1 124 ? -16.016 0.522 -12.961 1 88.56 124 ALA B N 1
ATOM 3064 C CA . ALA B 1 124 ? -16.031 1.314 -11.734 1 88.56 124 ALA B CA 1
ATOM 3065 C C . ALA B 1 124 ? -15.266 2.623 -11.914 1 88.56 124 ALA B C 1
ATOM 3067 O O . ALA B 1 124 ? -14.414 2.736 -12.805 1 88.56 124 ALA B O 1
ATOM 3068 N N . ASN B 1 125 ? -15.75 3.602 -11.273 1 93.5 125 ASN B N 1
ATOM 3069 C CA . ASN B 1 125 ? -15 4.824 -11.016 1 93.5 125 ASN B CA 1
ATOM 3070 C C . ASN B 1 125 ? -14.875 5.105 -9.523 1 93.5 125 ASN B C 1
ATOM 3072 O O . ASN B 1 125 ? -15.266 4.277 -8.695 1 93.5 125 ASN B O 1
ATOM 3076 N N . LEU B 1 126 ? -14.281 6.16 -9.273 1 96.38 126 LEU B N 1
ATOM 3077 C CA . LEU B 1 126 ? -13.984 6.477 -7.883 1 96.38 126 LEU B CA 1
ATOM 3078 C C . LEU B 1 126 ? -15.258 6.492 -7.043 1 96.38 126 LEU B C 1
ATOM 3080 O O . LEU B 1 126 ? -15.258 6.055 -5.895 1 96.38 126 LEU B O 1
ATOM 3084 N N . SER B 1 127 ? -16.422 6.887 -7.621 1 94.94 127 SER B N 1
ATOM 3085 C CA . SER B 1 127 ? -17.688 7.043 -6.914 1 94.94 127 SER B CA 1
ATOM 3086 C C . SER B 1 127 ? -18.328 5.691 -6.617 1 94.94 127 SER B C 1
ATOM 3088 O O . SER B 1 127 ? -19.266 5.605 -5.828 1 94.94 127 SER B O 1
ATOM 3090 N N . ALA B 1 128 ? -17.844 4.648 -7.234 1 93.25 128 ALA B N 1
ATOM 3091 C CA . ALA B 1 128 ? -18.312 3.305 -6.91 1 93.25 128 ALA B CA 1
ATOM 3092 C C . ALA B 1 128 ? -17.891 2.906 -5.496 1 93.25 128 ALA B C 1
ATOM 3094 O O . ALA B 1 128 ? -18.562 2.1 -4.852 1 93.25 128 ALA B O 1
ATOM 3095 N N . PHE B 1 129 ? -16.828 3.539 -4.977 1 96 129 PHE B N 1
ATOM 3096 C CA . PHE B 1 129 ? -16.219 3.078 -3.736 1 96 129 PHE B CA 1
ATOM 3097 C C . PHE B 1 129 ? -16.312 4.145 -2.652 1 96 129 PHE B C 1
ATOM 3099 O O . PHE B 1 129 ? -16.328 3.828 -1.461 1 96 129 PHE B O 1
ATOM 3106 N N . PHE B 1 130 ? -16.375 5.391 -3.1 1 97.88 130 PHE B N 1
ATOM 3107 C CA . PHE B 1 130 ? -16.297 6.492 -2.146 1 97.88 130 PHE B CA 1
ATOM 3108 C C . PHE B 1 130 ? -17.375 7.531 -2.439 1 97.88 130 PHE B C 1
ATOM 3110 O O . PHE B 1 130 ? -17.844 7.645 -3.572 1 97.88 130 PHE B O 1
ATOM 3117 N N . ASP B 1 131 ? -17.844 8.234 -1.366 1 98.19 131 ASP B N 1
ATOM 3118 C CA . ASP B 1 131 ? -18.516 9.523 -1.528 1 98.19 131 ASP B CA 1
ATOM 3119 C C . ASP B 1 131 ? -17.5 10.641 -1.72 1 98.19 131 ASP B C 1
ATOM 3121 O O . ASP B 1 131 ? -16.938 11.148 -0.748 1 98.19 131 ASP B O 1
ATOM 3125 N N . VAL B 1 132 ? -17.312 11.055 -2.973 1 98.25 132 VAL B N 1
ATOM 3126 C CA . VAL B 1 132 ? -16.156 11.859 -3.348 1 98.25 132 VAL B CA 1
ATOM 3127 C C . VAL B 1 132 ? -16.484 13.344 -3.18 1 98.25 132 VAL B C 1
ATOM 3129 O O . VAL B 1 132 ? -17.5 13.82 -3.695 1 98.25 132 VAL B O 1
ATOM 3132 N N . LYS B 1 133 ? -15.633 14.016 -2.455 1 97.81 133 LYS B N 1
ATOM 3133 C CA . LYS B 1 133 ? -15.727 15.461 -2.279 1 97.81 133 LYS B CA 1
ATOM 3134 C C . LYS B 1 133 ? -14.461 16.156 -2.775 1 97.81 133 LYS B C 1
ATOM 3136 O O . LYS B 1 133 ? -13.438 16.156 -2.09 1 97.81 133 LYS B O 1
ATOM 3141 N N . ALA B 1 134 ? -14.578 16.75 -3.902 1 97.25 134 ALA B N 1
ATOM 3142 C CA . ALA B 1 134 ? -13.492 17.547 -4.461 1 97.25 134 ALA B CA 1
ATOM 3143 C C . ALA B 1 134 ? -13.492 18.953 -3.885 1 97.25 134 ALA B C 1
ATOM 3145 O O . ALA B 1 134 ? -14.539 19.609 -3.844 1 97.25 134 ALA B O 1
ATOM 3146 N N . VAL B 1 135 ? -12.32 19.344 -3.438 1 96.94 135 VAL B N 1
ATOM 3147 C CA . VAL B 1 135 ? -12.227 20.641 -2.758 1 96.94 135 VAL B CA 1
ATOM 3148 C C . VAL B 1 135 ? -11.375 21.594 -3.588 1 96.94 135 VAL B C 1
ATOM 3150 O O . VAL B 1 135 ? -10.25 21.266 -3.963 1 96.94 135 VAL B O 1
ATOM 3153 N N . LYS B 1 136 ? -11.938 22.766 -3.857 1 92.62 136 LYS B N 1
ATOM 3154 C CA . LYS B 1 136 ? -11.109 23.828 -4.438 1 92.62 136 LYS B CA 1
ATOM 3155 C C . LYS B 1 136 ? -10.164 24.406 -3.395 1 92.62 136 LYS B C 1
ATOM 3157 O O . LYS B 1 136 ? -10.562 24.656 -2.252 1 92.62 136 LYS B O 1
ATOM 3162 N N . GLN B 1 137 ? -8.984 24.594 -3.811 1 83.5 137 GLN B N 1
ATOM 3163 C CA . GLN B 1 137 ? -7.938 25.016 -2.885 1 83.5 137 GLN B CA 1
ATOM 3164 C C . GLN B 1 137 ? -8.375 26.234 -2.084 1 83.5 137 GLN B C 1
ATOM 3166 O O . GLN B 1 137 ? -8.133 26.312 -0.879 1 83.5 137 GLN B O 1
ATOM 3171 N N . TYR B 1 138 ? -9.078 27.188 -2.643 1 86.88 138 TYR B N 1
ATOM 3172 C CA . TYR B 1 138 ? -9.422 28.453 -2.002 1 86.88 138 TYR B CA 1
ATOM 3173 C C . TYR B 1 138 ? -10.688 28.312 -1.172 1 86.88 138 TYR B C 1
ATOM 3175 O O . TYR B 1 138 ? -11 29.188 -0.354 1 86.88 138 TYR B O 1
ATOM 3183 N N . GLU B 1 139 ? -11.414 27.188 -1.298 1 90.44 139 GLU B N 1
ATOM 3184 C CA . GLU B 1 139 ? -12.695 27.031 -0.616 1 90.44 139 GLU B CA 1
ATOM 3185 C C . GLU B 1 139 ? -12.547 26.188 0.653 1 90.44 139 GLU B C 1
ATOM 3187 O O . GLU B 1 139 ? -13.266 26.406 1.63 1 90.44 139 GLU B O 1
ATOM 3192 N N . GLY B 1 140 ? -11.695 25.359 0.702 1 95.81 140 GLY B N 1
ATOM 3193 C CA . GLY B 1 140 ? -11.594 24.469 1.843 1 95.81 140 GLY B CA 1
ATOM 3194 C C . GLY B 1 140 ? -12.781 23.531 1.979 1 95.81 140 GLY B C 1
ATOM 3195 O O . GLY B 1 140 ? -13.516 23.312 1.013 1 95.81 140 GLY B O 1
ATOM 3196 N N . PHE B 1 141 ? -12.961 22.828 3.156 1 97.88 141 PHE B N 1
ATOM 3197 C CA . PHE B 1 141 ? -14.086 21.938 3.432 1 97.88 141 PHE B CA 1
ATOM 3198 C C . PHE B 1 141 ? -14.445 21.953 4.91 1 97.88 141 PHE B C 1
ATOM 3200 O O . PHE B 1 141 ? -13.68 22.469 5.734 1 97.88 141 PHE B O 1
ATOM 3207 N N . VAL B 1 142 ? -15.648 21.5 5.156 1 97.75 142 VAL B N 1
ATOM 3208 C CA . VAL B 1 142 ? -16.141 21.484 6.531 1 97.75 142 VAL B CA 1
ATOM 3209 C C . VAL B 1 142 ? -16.344 20.031 6.988 1 97.75 142 VAL B C 1
ATOM 3211 O O . VAL B 1 142 ? -16.906 19.219 6.25 1 97.75 142 VAL B O 1
ATOM 3214 N N . TRP B 1 143 ? -15.805 19.672 8.047 1 98 143 TRP B N 1
ATOM 3215 C CA . TRP B 1 143 ? -16.078 18.438 8.773 1 98 143 TRP B CA 1
ATOM 3216 C C . TRP B 1 143 ? -16.562 18.734 10.188 1 98 143 TRP B C 1
ATOM 3218 O O . TRP B 1 143 ? -15.852 19.359 10.977 1 98 143 TRP B O 1
ATOM 3228 N N . ARG B 1 144 ? -17.828 18.297 10.438 1 96.44 144 ARG B N 1
ATOM 3229 C CA . ARG B 1 144 ? -18.5 18.688 11.672 1 96.44 144 ARG B CA 1
ATOM 3230 C C . ARG B 1 144 ? -18.484 20.203 11.859 1 96.44 144 ARG B C 1
ATOM 3232 O O . ARG B 1 144 ? -19 20.938 11.008 1 96.44 144 ARG B O 1
ATOM 3239 N N . SER B 1 145 ? -17.906 20.719 12.898 1 95.12 145 SER B N 1
ATOM 3240 C CA . SER B 1 145 ? -17.922 22.156 13.164 1 95.12 145 SER B CA 1
ATOM 3241 C C . SER B 1 145 ? -16.594 22.812 12.75 1 95.12 145 SER B C 1
ATOM 3243 O O . SER B 1 145 ? -16.391 24 12.984 1 95.12 145 SER B O 1
ATOM 3245 N N . ILE B 1 146 ? -15.758 22.031 12.117 1 97.75 146 ILE B N 1
ATOM 3246 C CA . ILE B 1 146 ? -14.422 22.531 11.805 1 97.75 146 ILE B CA 1
ATOM 3247 C C . ILE B 1 146 ? -14.328 22.891 10.328 1 97.75 146 ILE B C 1
ATOM 3249 O O . ILE B 1 146 ? -14.672 22.062 9.461 1 97.75 146 ILE B O 1
ATOM 3253 N N . LYS B 1 147 ? -13.891 24.078 10.055 1 97.25 147 LYS B N 1
ATOM 3254 C CA . LYS B 1 147 ? -13.57 24.5 8.695 1 97.25 147 LYS B CA 1
ATOM 3255 C C . LYS B 1 147 ? -12.086 24.328 8.398 1 97.25 147 LYS B C 1
ATOM 3257 O O . LYS B 1 147 ? -11.234 24.906 9.078 1 97.25 147 LYS B O 1
ATOM 3262 N N . PHE B 1 148 ? -11.82 23.531 7.391 1 98.25 148 PHE B N 1
ATOM 3263 C CA . PHE B 1 148 ? -10.445 23.281 6.969 1 98.25 148 PHE B CA 1
ATOM 3264 C C . PHE B 1 148 ? -10.094 24.125 5.742 1 98.25 148 PHE B C 1
ATOM 3266 O O . PHE B 1 148 ? -10.914 24.281 4.836 1 98.25 148 PHE B O 1
ATOM 3273 N N . LYS B 1 149 ? -8.93 24.641 5.766 1 97.06 149 LYS B N 1
ATOM 3274 C CA . LYS B 1 149 ? -8.352 25.234 4.566 1 97.06 149 LYS B CA 1
ATOM 3275 C C . LYS B 1 149 ? -7.156 24.422 4.07 1 97.06 149 LYS B C 1
ATOM 3277 O O . LYS B 1 149 ? -6.391 23.891 4.875 1 97.06 149 LYS B O 1
ATOM 3282 N N . LEU B 1 150 ? -7.078 24.328 2.758 1 97.25 150 LEU B N 1
ATOM 3283 C CA . LEU B 1 150 ? -5.945 23.641 2.152 1 97.25 150 LEU B CA 1
ATOM 3284 C C . LEU B 1 150 ? -4.734 24.562 2.051 1 97.25 150 LEU B C 1
ATOM 3286 O O . LEU B 1 150 ? -4.863 25.719 1.643 1 97.25 150 LEU B O 1
ATOM 3290 N N . VAL B 1 151 ? -3.617 24.078 2.441 1 95.38 151 VAL B N 1
ATOM 3291 C CA . VAL B 1 151 ? -2.35 24.797 2.314 1 95.38 151 VAL B CA 1
ATOM 3292 C C . VAL B 1 151 ? -1.472 24.109 1.271 1 95.38 151 VAL B C 1
ATOM 3294 O O . VAL B 1 151 ? -0.974 23 1.499 1 95.38 151 VAL B O 1
ATOM 3297 N N . GLN B 1 152 ? -1.286 24.766 0.143 1 93.5 152 GLN B N 1
ATOM 3298 C CA . GLN B 1 152 ? -0.419 24.203 -0.886 1 93.5 152 GLN B CA 1
ATOM 3299 C C . GLN B 1 152 ? 1.025 24.109 -0.403 1 93.5 152 GLN B C 1
ATOM 3301 O O . GLN B 1 152 ? 1.598 25.109 0.036 1 93.5 152 GLN B O 1
ATOM 3306 N N . THR B 1 153 ? 1.547 22.906 -0.451 1 93 153 THR B N 1
ATOM 3307 C CA . THR B 1 153 ? 2.934 22.703 -0.042 1 93 153 THR B CA 1
ATOM 3308 C C . THR B 1 153 ? 3.818 22.422 -1.251 1 93 153 THR B C 1
ATOM 3310 O O . THR B 1 153 ? 3.316 22.109 -2.336 1 93 153 THR B O 1
ATOM 3313 N N . VAL B 1 154 ? 5.102 22.688 -1.04 1 88.5 154 VAL B N 1
ATOM 3314 C CA . VAL B 1 154 ? 6.094 22.375 -2.064 1 88.5 154 VAL B CA 1
ATOM 3315 C C . VAL B 1 154 ? 6.766 21.031 -1.743 1 88.5 154 VAL B C 1
ATOM 3317 O O . VAL B 1 154 ? 7.695 20.984 -0.935 1 88.5 154 VAL B O 1
ATOM 3320 N N . HIS B 1 155 ? 6.234 20.078 -2.326 1 84.94 155 HIS B N 1
ATOM 3321 C CA . HIS B 1 155 ? 6.797 18.734 -2.133 1 84.94 155 HIS B CA 1
ATOM 3322 C C . HIS B 1 155 ? 7.824 18.406 -3.209 1 84.94 155 HIS B C 1
ATOM 3324 O O . HIS B 1 155 ? 8.945 18 -2.898 1 84.94 155 HIS B O 1
ATOM 3330 N N . TYR B 1 156 ? 7.457 18.656 -4.512 1 78.94 156 TYR B N 1
ATOM 3331 C CA . TYR B 1 156 ? 8.445 18.5 -5.57 1 78.94 156 TYR B CA 1
ATOM 3332 C C . TYR B 1 156 ? 7.988 19.188 -6.852 1 78.94 156 TYR B C 1
ATOM 3334 O O . TYR B 1 156 ? 6.789 19.359 -7.078 1 78.94 156 TYR B O 1
ATOM 3342 N N . TYR B 1 157 ? 9.031 19.641 -7.523 1 76.69 157 TYR B N 1
ATOM 3343 C CA . TYR B 1 157 ? 8.812 20.172 -8.859 1 76.69 157 TYR B CA 1
ATOM 3344 C C . TYR B 1 157 ? 9.32 19.203 -9.93 1 76.69 157 TYR B C 1
ATOM 3346 O O . TYR B 1 157 ? 10.391 18.625 -9.781 1 76.69 157 TYR B O 1
ATOM 3354 N N . SER B 1 158 ? 8.422 18.875 -10.82 1 70.25 158 SER B N 1
ATOM 3355 C CA . SER B 1 158 ? 8.859 18.156 -12.016 1 70.25 158 SER B CA 1
ATOM 3356 C C . SER B 1 158 ? 8.648 19 -13.273 1 70.25 158 SER B C 1
ATOM 3358 O O . SER B 1 158 ? 7.527 19.422 -13.562 1 70.25 158 SER B O 1
ATOM 3360 N N . GLU B 1 159 ? 9.758 19.219 -14.023 1 70.75 159 GLU B N 1
ATOM 3361 C CA . GLU B 1 159 ? 9.711 20.031 -15.242 1 70.75 159 GLU B CA 1
ATOM 3362 C C . GLU B 1 159 ? 8.898 21.297 -15.031 1 70.75 159 GLU B C 1
ATOM 3364 O O . GLU B 1 159 ? 7.996 21.609 -15.812 1 70.75 159 GLU B O 1
ATOM 3369 N N . TYR B 1 160 ? 9.039 21.906 -13.898 1 70.94 160 TYR B N 1
ATOM 3370 C CA . TYR B 1 160 ? 8.484 23.219 -13.578 1 70.94 160 TYR B CA 1
ATOM 3371 C C . TYR B 1 160 ? 7.035 23.109 -13.133 1 70.94 160 TYR B C 1
ATOM 3373 O O . TYR B 1 160 ? 6.305 24.109 -13.109 1 70.94 160 TYR B O 1
ATOM 3381 N N . GLU B 1 161 ? 6.629 21.906 -12.914 1 77.75 161 GLU B N 1
ATOM 3382 C CA . GLU B 1 161 ? 5.277 21.719 -12.391 1 77.75 161 GLU B CA 1
ATOM 3383 C C . GLU B 1 161 ? 5.305 21.188 -10.961 1 77.75 161 GLU B C 1
ATOM 3385 O O . GLU B 1 161 ? 5.996 20.203 -10.672 1 77.75 161 GLU B O 1
ATOM 3390 N N . LEU B 1 162 ? 4.617 21.875 -10.195 1 82.62 162 LEU B N 1
ATOM 3391 C CA . LEU B 1 162 ? 4.527 21.469 -8.797 1 82.62 162 LEU B CA 1
ATOM 3392 C C . LEU B 1 162 ? 3.541 20.312 -8.625 1 82.62 162 LEU B C 1
ATOM 3394 O O . LEU B 1 162 ? 2.391 20.406 -9.062 1 82.62 162 LEU B O 1
ATOM 3398 N N . MET B 1 163 ? 4.023 19.234 -8.07 1 86.19 163 MET B N 1
ATOM 3399 C CA . MET B 1 163 ? 3.098 18.156 -7.711 1 86.19 163 MET B CA 1
ATOM 3400 C C . MET B 1 163 ? 2.08 18.641 -6.684 1 86.19 163 MET B C 1
ATOM 3402 O O . MET B 1 163 ? 2.447 19.266 -5.688 1 86.19 163 MET B O 1
AT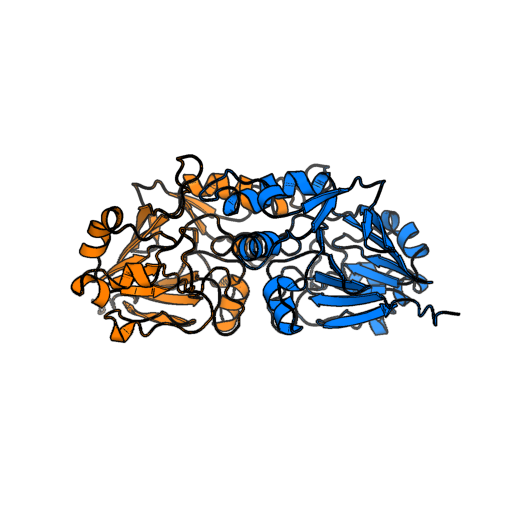OM 3406 N N . PRO B 1 164 ? 0.862 18.391 -7 1 91 164 PRO B N 1
ATOM 3407 C CA . PRO B 1 164 ? -0.137 18.828 -6.016 1 91 164 PRO B CA 1
ATOM 3408 C C . PRO B 1 164 ? 0.028 18.125 -4.668 1 91 164 PRO B C 1
ATOM 3410 O O . PRO B 1 164 ? 0.057 16.891 -4.605 1 91 164 PRO B O 1
ATOM 3413 N N . SER B 1 165 ? 0.192 18.828 -3.666 1 94.19 165 SER B N 1
ATOM 3414 C CA . SER B 1 165 ? 0.297 18.406 -2.27 1 94.19 165 SER B CA 1
ATOM 3415 C C . SER B 1 165 ? -0.259 19.469 -1.333 1 94.19 165 SER B C 1
ATOM 3417 O O . SER B 1 165 ? 0.131 20.641 -1.41 1 94.19 165 SER B O 1
ATOM 3419 N N . PHE B 1 166 ? -1.187 19.078 -0.474 1 96.62 166 PHE B N 1
ATOM 3420 C CA . PHE B 1 166 ? -1.893 20.078 0.317 1 96.62 166 PHE B CA 1
ATOM 3421 C C . PHE B 1 166 ? -1.976 19.656 1.778 1 96.62 166 PHE B C 1
ATOM 3423 O O . PHE B 1 166 ? -2.582 18.641 2.1 1 96.62 166 PHE B O 1
ATOM 3430 N N . GLY B 1 167 ? -1.359 20.469 2.643 1 97.06 167 GLY B N 1
ATOM 3431 C CA . GLY B 1 167 ? -1.613 20.359 4.07 1 97.06 167 GLY B CA 1
ATOM 3432 C C . GLY B 1 167 ? -2.928 21 4.492 1 97.06 167 GLY B C 1
ATOM 3433 O O . GLY B 1 167 ? -3.77 21.312 3.646 1 97.06 167 GLY B O 1
ATOM 3434 N N . LEU B 1 168 ? -3.135 21.094 5.781 1 98.19 168 LEU B N 1
ATOM 3435 C CA . LEU B 1 168 ? -4.383 21.625 6.309 1 98.19 168 LEU B CA 1
ATOM 3436 C C . LEU B 1 168 ? -4.109 22.641 7.418 1 98.19 168 LEU B C 1
ATOM 3438 O O . LEU B 1 168 ? -3.205 22.438 8.234 1 98.19 168 LEU B O 1
ATOM 3442 N N . ILE B 1 169 ? -4.91 23.688 7.469 1 98.12 169 ILE B N 1
ATOM 3443 C CA . ILE B 1 169 ? -4.949 24.594 8.609 1 98.12 169 ILE B CA 1
ATOM 3444 C C . ILE B 1 169 ? -6.391 24.781 9.078 1 98.12 169 ILE B C 1
ATOM 3446 O O . ILE B 1 169 ? -7.309 24.875 8.266 1 98.12 169 ILE B O 1
ATOM 3450 N N . PHE B 1 170 ? -6.617 24.688 10.32 1 98.31 170 PHE B N 1
ATOM 3451 C CA . PHE B 1 170 ? -7.957 24.812 10.891 1 98.31 170 PHE B CA 1
ATOM 3452 C C . PHE B 1 170 ? -7.895 25.266 12.344 1 98.31 170 PHE B C 1
ATOM 3454 O O . PHE B 1 170 ? -6.824 25.25 12.953 1 98.31 170 PHE B O 1
ATOM 3461 N N . SER B 1 171 ? -9.023 25.719 12.797 1 98 171 SER B N 1
ATOM 3462 C CA . SER B 1 171 ? -9.141 26.172 14.18 1 98 171 SER B CA 1
ATOM 3463 C C . SER B 1 171 ? -10.156 25.312 14.945 1 98 171 SER B C 1
ATOM 3465 O O . SER B 1 171 ? -11.172 24.891 14.391 1 98 171 SER B O 1
ATOM 3467 N N . TYR B 1 172 ? -9.828 25.016 16.047 1 97.12 172 TYR B N 1
ATOM 3468 C CA . TYR B 1 172 ? -10.758 24.391 16.984 1 97.12 172 TYR B CA 1
ATOM 3469 C C . TYR B 1 172 ? -10.586 24.953 18.391 1 97.12 172 TYR B C 1
ATOM 3471 O O . TYR B 1 172 ? -9.469 24.969 18.922 1 97.12 172 TYR B O 1
ATOM 3479 N N . ASN B 1 173 ? -11.734 25.453 18.859 1 92.19 173 ASN B N 1
ATOM 3480 C CA . ASN B 1 173 ? -11.695 26.203 20.109 1 92.19 173 ASN B CA 1
ATOM 3481 C C . ASN B 1 173 ? -10.672 27.344 20.062 1 92.19 173 ASN B C 1
ATOM 3483 O O . ASN B 1 173 ? -10.719 28.188 19.172 1 92.19 173 ASN B O 1
ATOM 3487 N N . LYS B 1 174 ? -9.602 27.391 20.812 1 91.94 174 LYS B N 1
ATOM 3488 C CA . LYS B 1 174 ? -8.688 28.531 20.859 1 91.94 174 LYS B CA 1
ATOM 3489 C C . LYS B 1 174 ? -7.344 28.172 20.219 1 91.94 174 LYS B C 1
ATOM 3491 O O . LYS B 1 174 ? -6.379 28.938 20.328 1 91.94 174 LYS B O 1
ATOM 3496 N N . SER B 1 175 ? -7.387 27.094 19.516 1 96.81 175 SER B N 1
ATOM 3497 C CA . SER B 1 175 ? -6.125 26.656 18.922 1 96.81 175 SER B CA 1
ATOM 3498 C C . SER B 1 175 ? -6.199 26.656 17.406 1 96.81 175 SER B C 1
ATOM 3500 O O . SER B 1 175 ? -7.145 26.125 16.812 1 96.81 175 SER B O 1
ATOM 3502 N N . ARG B 1 176 ? -5.258 27.359 16.75 1 98.38 176 ARG B N 1
ATOM 3503 C CA . ARG B 1 176 ? -5.031 27.25 15.312 1 98.38 176 ARG B CA 1
ATOM 3504 C C . ARG B 1 176 ? -3.965 26.203 15.008 1 98.38 176 ARG B C 1
ATOM 3506 O O . ARG B 1 176 ? -2.842 26.281 15.5 1 98.38 176 ARG B O 1
ATOM 3513 N N . ILE B 1 177 ? -4.348 25.188 14.211 1 98.69 177 ILE B N 1
ATOM 3514 C CA . ILE B 1 177 ? -3.506 24.016 14.016 1 98.69 177 ILE B CA 1
ATOM 3515 C C . ILE B 1 177 ? -3.092 23.922 12.547 1 98.69 177 ILE B C 1
ATOM 3517 O O . ILE B 1 177 ? -3.936 24 11.648 1 98.69 177 ILE B O 1
ATOM 3521 N N . LEU B 1 178 ? -1.794 23.797 12.32 1 98.56 178 LEU B N 1
ATOM 3522 C CA . LEU B 1 178 ? -1.258 23.578 10.984 1 98.56 178 LEU B CA 1
ATOM 3523 C C . LEU B 1 178 ? -0.695 22.172 10.836 1 98.56 178 LEU B C 1
ATOM 3525 O O . LEU B 1 178 ? 0.093 21.719 11.68 1 98.56 178 LEU B O 1
ATOM 3529 N N . PHE B 1 179 ? -1.131 21.453 9.875 1 98.5 179 PHE B N 1
ATOM 3530 C CA . PHE B 1 179 ? -0.591 20.172 9.406 1 98.5 179 PHE B CA 1
ATOM 3531 C C . PHE B 1 179 ? 0.035 20.328 8.031 1 98.5 179 PHE B C 1
ATOM 3533 O O . PHE B 1 179 ? -0.673 20.531 7.039 1 98.5 179 PHE B O 1
ATOM 3540 N N . THR B 1 180 ? 1.264 20.188 7.891 1 97.56 180 THR B N 1
ATOM 3541 C CA . THR B 1 180 ? 1.919 20.578 6.648 1 97.56 180 THR B CA 1
ATOM 3542 C C . THR B 1 180 ? 1.753 19.5 5.586 1 97.56 180 THR B C 1
ATOM 3544 O O . THR B 1 180 ? 1.825 19.781 4.387 1 97.56 180 THR B O 1
ATOM 3547 N N . SER B 1 181 ? 1.502 18.234 6.047 1 96.75 181 SER B N 1
ATOM 3548 C CA . SER B 1 181 ? 1.77 17.109 5.176 1 96.75 181 SER B CA 1
ATOM 3549 C C . SER B 1 181 ? 3.211 17.109 4.676 1 96.75 181 SER B C 1
ATOM 3551 O O . SER B 1 181 ? 4.121 17.531 5.398 1 96.75 181 SER B O 1
ATOM 3553 N N . ASP B 1 182 ? 3.498 16.547 3.441 1 96.62 182 ASP B N 1
ATOM 3554 C CA . ASP B 1 182 ? 4.863 16.516 2.928 1 96.62 182 ASP B CA 1
ATOM 3555 C C . ASP B 1 182 ? 5.242 17.859 2.287 1 96.62 182 ASP B C 1
ATOM 3557 O O . ASP B 1 182 ? 4.469 18.406 1.507 1 96.62 182 ASP B O 1
ATOM 3561 N N . THR B 1 183 ? 6.359 18.359 2.67 1 96.31 183 THR B N 1
ATOM 3562 C CA . THR B 1 183 ? 6.832 19.625 2.119 1 96.31 183 THR B CA 1
ATOM 3563 C C . THR B 1 183 ? 8.352 19.734 2.236 1 96.31 183 THR B C 1
ATOM 3565 O O . THR B 1 183 ? 8.938 19.234 3.193 1 96.31 183 THR B O 1
ATOM 3568 N N . GLN B 1 184 ? 8.906 20.391 1.31 1 94.12 184 GLN B N 1
ATOM 3569 C CA . GLN B 1 184 ? 10.281 20.859 1.475 1 94.12 184 GLN B CA 1
ATOM 3570 C C . GLN B 1 184 ? 10.352 22.016 2.473 1 94.12 184 GLN B C 1
ATOM 3572 O O . GLN B 1 184 ? 9.32 22.562 2.873 1 94.12 184 GLN B O 1
ATOM 3577 N N . SER B 1 185 ? 11.578 22.266 2.906 1 92.31 185 SER B N 1
ATOM 3578 C CA . SER B 1 185 ? 11.758 23.453 3.719 1 92.31 185 SER B CA 1
ATOM 3579 C C . SER B 1 185 ? 11.578 24.719 2.887 1 92.31 185 SER B C 1
ATOM 3581 O O . SER B 1 185 ? 12.453 25.078 2.088 1 92.31 185 SER B O 1
ATOM 3583 N N . CYS B 1 186 ? 10.445 25.266 3.037 1 89.94 186 CYS B N 1
ATOM 3584 C CA . CYS B 1 186 ? 10.117 26.5 2.326 1 89.94 186 CYS B CA 1
ATOM 3585 C C . CYS B 1 186 ? 9.57 27.547 3.283 1 89.94 186 CYS B C 1
ATOM 3587 O O . CYS B 1 186 ? 8.422 27.969 3.168 1 89.94 186 CYS B O 1
ATOM 3589 N N . PRO B 1 187 ? 10.414 28.062 4.066 1 85.38 187 PRO B N 1
ATOM 3590 C CA . PRO B 1 187 ? 9.938 28.969 5.109 1 85.38 187 PRO B CA 1
ATOM 3591 C C . PRO B 1 187 ? 9.273 30.219 4.539 1 85.38 187 PRO B C 1
ATOM 3593 O O . PRO B 1 187 ? 8.305 30.719 5.109 1 85.38 187 PRO B O 1
ATOM 3596 N N . VAL B 1 188 ? 9.695 30.672 3.436 1 86.5 188 VAL B N 1
ATOM 3597 C CA . VAL B 1 188 ? 9.125 31.891 2.855 1 86.5 188 VAL B CA 1
ATOM 3598 C C . VAL B 1 188 ? 7.672 31.641 2.457 1 86.5 188 VAL B C 1
ATOM 3600 O O . VAL B 1 188 ? 6.812 32.5 2.658 1 86.5 188 VAL B O 1
ATOM 3603 N N . GLN B 1 189 ? 7.402 30.484 2.027 1 88.88 189 GLN B N 1
ATOM 3604 C CA . GLN B 1 189 ? 6.062 30.156 1.56 1 88.88 189 GLN B CA 1
ATOM 3605 C C . GLN B 1 189 ? 5.137 29.828 2.729 1 88.88 189 GLN B C 1
ATOM 3607 O O . GLN B 1 189 ? 3.934 30.078 2.664 1 88.88 189 GLN B O 1
ATOM 3612 N N . LEU B 1 190 ? 5.742 29.359 3.838 1 94.19 190 LEU B N 1
ATOM 3613 C CA . LEU B 1 190 ? 4.895 28.828 4.898 1 94.19 190 LEU B CA 1
ATOM 3614 C C . LEU B 1 190 ? 4.902 29.734 6.117 1 94.19 190 LEU B C 1
ATOM 3616 O O . LEU B 1 190 ? 4.168 29.516 7.078 1 94.19 190 LEU B O 1
ATOM 3620 N N . ILE B 1 191 ? 5.668 30.828 6.082 1 94.75 191 ILE B N 1
ATOM 3621 C CA . ILE B 1 191 ? 5.922 31.656 7.262 1 94.75 191 ILE B CA 1
ATOM 3622 C C . ILE B 1 191 ? 4.609 32.219 7.785 1 94.75 191 ILE B C 1
ATOM 3624 O O . ILE B 1 191 ? 4.391 32.281 9 1 94.75 191 ILE B O 1
ATOM 3628 N N . SER B 1 192 ? 3.773 32.75 6.918 1 96.12 192 SER B N 1
ATOM 3629 C CA . SER B 1 192 ? 2.504 33.312 7.355 1 96.12 192 SER B CA 1
ATOM 3630 C C . SER B 1 192 ? 1.658 32.281 8.094 1 96.12 192 SER B C 1
ATOM 3632 O O . SER B 1 192 ? 1.004 32.594 9.086 1 96.12 192 SER B O 1
ATOM 3634 N N . PHE B 1 193 ? 1.673 31.047 7.582 1 96.75 193 PHE B N 1
ATOM 3635 C CA . PHE B 1 193 ? 0.931 29.969 8.227 1 96.75 193 PHE B CA 1
ATOM 3636 C C . PHE B 1 193 ? 1.555 29.609 9.562 1 96.75 193 PHE B C 1
ATOM 3638 O O . PHE B 1 193 ? 0.842 29.328 10.531 1 96.75 193 PHE B O 1
ATOM 3645 N N . TYR B 1 194 ? 2.877 29.578 9.594 1 97.5 194 TYR B N 1
ATOM 3646 C CA . TYR B 1 194 ? 3.564 29.328 10.859 1 97.5 194 TYR B CA 1
ATOM 3647 C C . TYR B 1 194 ? 3.148 30.344 11.914 1 97.5 194 TYR B C 1
ATOM 3649 O O . TYR B 1 194 ? 2.768 29.969 13.031 1 97.5 194 TYR B O 1
ATOM 3657 N N . GLU B 1 195 ? 3.178 31.578 11.5 1 97.56 195 GLU B N 1
ATOM 3658 C CA . GLU B 1 195 ? 2.957 32.688 12.438 1 97.56 195 GLU B CA 1
ATOM 3659 C C . GLU B 1 195 ? 1.531 32.656 12.984 1 97.56 195 GLU B C 1
ATOM 3661 O O . GLU B 1 195 ? 1.303 32.969 14.156 1 97.56 195 GLU B O 1
ATOM 3666 N N . GLU B 1 196 ? 0.653 32.281 12.188 1 96.56 196 GLU B N 1
ATOM 3667 C CA . GLU B 1 196 ? -0.747 32.344 12.594 1 96.56 196 GLU B CA 1
ATOM 3668 C C . GLU B 1 196 ? -1.15 31.109 13.383 1 96.56 196 GLU B C 1
ATOM 3670 O O . GLU B 1 196 ? -2.23 31.062 13.977 1 96.56 196 GLU B O 1
ATOM 3675 N N . SER B 1 197 ? -0.335 30.078 13.414 1 98.19 197 SER B N 1
ATOM 3676 C CA . SER B 1 197 ? -0.679 28.812 14.055 1 98.19 197 SER B CA 1
ATOM 3677 C C . SER B 1 197 ? -0.245 28.797 15.516 1 98.19 197 SER B C 1
ATOM 3679 O O . SER B 1 197 ? 0.754 29.438 15.883 1 98.19 197 SER B O 1
ATOM 3681 N N . ASP B 1 198 ? -1.043 28.125 16.328 1 98.5 198 ASP B N 1
ATOM 3682 C CA . ASP B 1 198 ? -0.69 27.906 17.734 1 98.5 198 ASP B CA 1
ATOM 3683 C C . ASP B 1 198 ? 0.073 26.594 17.906 1 98.5 198 ASP B C 1
ATOM 3685 O O . ASP B 1 198 ? 0.875 26.453 18.828 1 98.5 198 ASP B O 1
ATOM 3689 N N . ILE B 1 199 ? -0.19 25.641 17.062 1 98.56 199 ILE B N 1
ATOM 3690 C CA . ILE B 1 199 ? 0.496 24.344 17.047 1 98.56 199 ILE B CA 1
ATOM 3691 C C . ILE B 1 199 ? 0.717 23.906 15.594 1 98.56 199 ILE B C 1
ATOM 3693 O O . ILE B 1 199 ? -0.156 24.078 14.742 1 98.56 199 ILE B O 1
ATOM 3697 N N . ILE B 1 200 ? 1.907 23.391 15.336 1 98.69 200 ILE B N 1
ATOM 3698 C CA . ILE B 1 200 ? 2.299 22.984 13.992 1 98.69 200 ILE B CA 1
ATOM 3699 C C . ILE B 1 200 ? 2.768 21.531 14.016 1 98.69 200 ILE B C 1
ATOM 3701 O O . ILE B 1 200 ? 3.602 21.141 14.844 1 98.69 200 ILE B O 1
ATOM 3705 N N . PHE B 1 201 ? 2.207 20.672 13.211 1 98.81 201 PHE B N 1
ATOM 3706 C CA . PHE B 1 201 ? 2.756 19.359 12.883 1 98.81 201 PHE B CA 1
ATOM 3707 C C . PHE B 1 201 ? 3.488 19.406 11.547 1 98.81 201 PHE B C 1
ATOM 3709 O O . PHE B 1 201 ? 2.861 19.516 10.492 1 98.81 201 PHE B O 1
ATOM 3716 N N . HIS B 1 202 ? 4.793 19.266 11.555 1 98.69 202 HIS B N 1
ATOM 3717 C CA . HIS B 1 202 ? 5.605 19.609 10.391 1 98.69 202 HIS B CA 1
ATOM 3718 C C . HIS B 1 202 ? 6.336 18.375 9.852 1 98.69 202 HIS B C 1
ATOM 3720 O O . HIS B 1 202 ? 6.926 17.625 10.625 1 98.69 202 HIS B O 1
ATOM 3726 N N . ASP B 1 203 ? 6.32 18.188 8.594 1 98.38 203 ASP B N 1
ATOM 3727 C CA . ASP B 1 203 ? 7.152 17.234 7.879 1 98.38 203 ASP B CA 1
ATOM 3728 C C . ASP B 1 203 ? 8.617 17.375 8.266 1 98.38 203 ASP B C 1
ATOM 3730 O O . ASP B 1 203 ? 9.141 18.484 8.336 1 98.38 203 ASP B O 1
ATOM 3734 N N . CYS B 1 204 ? 9.25 16.188 8.453 1 98.62 204 CYS B N 1
ATOM 3735 C CA . CYS B 1 204 ? 10.664 16.234 8.828 1 98.62 204 CYS B CA 1
ATOM 3736 C C . CYS B 1 204 ? 11.398 14.992 8.367 1 98.62 204 CYS B C 1
ATOM 3738 O O . CYS B 1 204 ? 11.078 13.883 8.781 1 98.62 204 CYS B O 1
ATOM 3740 N N . GLU B 1 205 ? 12.359 15.188 7.551 1 97.69 205 GLU B N 1
ATOM 3741 C CA . GLU B 1 205 ? 13.273 14.125 7.141 1 97.69 205 GLU B CA 1
ATOM 3742 C C . GLU B 1 205 ? 14.492 14.062 8.062 1 97.69 205 GLU B C 1
ATOM 3744 O O . GLU B 1 205 ? 15.094 15.094 8.375 1 97.69 205 GLU B O 1
ATOM 3749 N N . THR B 1 206 ? 14.867 12.836 8.461 1 97.88 206 THR B N 1
ATOM 3750 C CA . THR B 1 206 ? 15.961 12.695 9.414 1 97.88 206 THR B CA 1
ATOM 3751 C C . THR B 1 206 ? 17.078 11.836 8.828 1 97.88 206 THR B C 1
ATOM 3753 O O . THR B 1 206 ? 17.969 11.375 9.555 1 97.88 206 THR B O 1
ATOM 3756 N N . THR B 1 207 ? 17.016 11.586 7.539 1 94.38 207 THR B N 1
ATOM 3757 C CA . THR B 1 207 ? 18.094 10.828 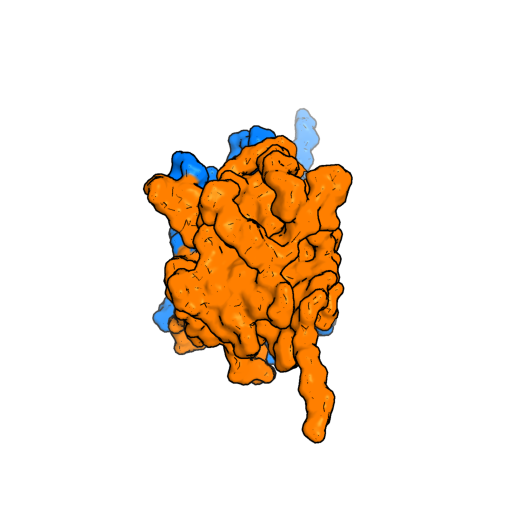6.898 1 94.38 207 THR B CA 1
ATOM 3758 C C . THR B 1 207 ? 19.406 11.586 6.98 1 94.38 207 THR B C 1
ATOM 3760 O O . THR B 1 207 ? 19.438 12.781 7.27 1 94.38 207 THR B O 1
ATOM 3763 N N . GLU B 1 208 ? 20.484 10.852 6.801 1 91.31 208 GLU B N 1
ATOM 3764 C CA . GLU B 1 208 ? 21.812 11.477 6.828 1 91.31 208 GLU B CA 1
ATOM 3765 C C . GLU B 1 208 ? 21.969 12.492 5.699 1 91.31 208 GLU B C 1
ATOM 3767 O O . GLU B 1 208 ? 22.438 13.609 5.926 1 91.31 208 GLU B O 1
ATOM 3772 N N . SER B 1 209 ? 21.547 12.039 4.531 1 89.06 209 SER B N 1
ATOM 3773 C CA . SER B 1 209 ? 21.594 12.93 3.379 1 89.06 209 SER B CA 1
ATOM 3774 C C . SER B 1 209 ? 20.203 13.453 3.029 1 89.06 209 SER B C 1
ATOM 3776 O O . SER B 1 209 ? 19.219 12.719 3.115 1 89.06 209 SER B O 1
ATOM 3778 N N . LYS B 1 210 ? 20.219 14.688 2.562 1 91.12 210 LYS B N 1
ATOM 3779 C CA . LYS B 1 210 ? 18.953 15.312 2.148 1 91.12 210 LYS B CA 1
ATOM 3780 C C . LYS B 1 210 ? 18.438 14.688 0.861 1 91.12 210 LYS B C 1
ATOM 3782 O O . LYS B 1 210 ? 19.172 14.539 -0.112 1 91.12 210 LYS B O 1
ATOM 3787 N N . SER B 1 211 ? 17.203 14.328 0.868 1 86.56 211 SER B N 1
ATOM 3788 C CA . SER B 1 211 ? 16.578 13.82 -0.347 1 86.56 211 SER B CA 1
ATOM 3789 C C . SER B 1 211 ? 16.25 14.953 -1.312 1 86.56 211 SER B C 1
ATOM 3791 O O . SER B 1 211 ? 16.172 14.742 -2.523 1 86.56 211 SER B O 1
ATOM 3793 N N . GLY B 1 212 ? 15.93 16.094 -0.721 1 86.19 212 GLY B N 1
ATOM 3794 C CA . GLY B 1 212 ? 15.531 17.25 -1.511 1 86.19 212 GLY B CA 1
ATOM 3795 C C . GLY B 1 212 ? 14.031 17.344 -1.717 1 86.19 212 GLY B C 1
ATOM 3796 O O . GLY B 1 212 ? 13.539 18.266 -2.373 1 86.19 212 GLY B O 1
ATOM 3797 N N . VAL B 1 213 ? 13.273 16.438 -1.073 1 89.81 213 VAL B N 1
ATOM 3798 C CA . VAL B 1 213 ? 11.844 16.438 -1.356 1 89.81 213 VAL B CA 1
ATOM 3799 C C . VAL B 1 213 ? 11.062 16.641 -0.06 1 89.81 213 VAL B C 1
ATOM 3801 O O . VAL B 1 213 ? 9.844 16.812 -0.085 1 89.81 213 VAL B O 1
ATOM 3804 N N . HIS B 1 214 ? 11.766 16.578 1.034 1 95.38 214 HIS B N 1
ATOM 3805 C CA . HIS B 1 214 ? 11.18 16.844 2.346 1 95.38 214 HIS B CA 1
ATOM 3806 C C . HIS B 1 214 ? 11.984 17.891 3.105 1 95.38 214 HIS B C 1
ATOM 3808 O O . HIS B 1 214 ? 13.164 18.094 2.82 1 95.38 214 HIS B O 1
ATOM 3814 N N . ALA B 1 215 ? 11.336 18.562 4.062 1 96.94 215 ALA B N 1
ATOM 3815 C CA . ALA B 1 215 ? 12.086 19.406 4.988 1 96.94 215 ALA B CA 1
ATOM 3816 C C . ALA B 1 215 ? 13.031 18.578 5.848 1 96.94 215 ALA B C 1
ATOM 3818 O O . ALA B 1 215 ? 12.602 17.688 6.594 1 96.94 215 ALA B O 1
ATOM 3819 N N . HIS B 1 216 ? 14.281 18.906 5.73 1 97.75 216 HIS B N 1
ATOM 3820 C CA . HIS B 1 216 ? 15.273 18.188 6.52 1 97.75 216 HIS B CA 1
ATOM 3821 C C . HIS B 1 216 ? 15.43 18.797 7.906 1 97.75 216 HIS B C 1
ATOM 3823 O O . HIS B 1 216 ? 15.367 20.016 8.062 1 97.75 216 HIS B O 1
ATOM 3829 N N . TYR B 1 217 ? 15.711 17.906 8.859 1 98.5 217 TYR B N 1
ATOM 3830 C CA . TYR B 1 217 ? 15.875 18.344 10.242 1 98.5 217 TYR B CA 1
ATOM 3831 C C . TYR B 1 217 ? 16.891 19.469 10.336 1 98.5 217 TYR B C 1
ATOM 3833 O O . TYR B 1 217 ? 16.688 20.453 11.055 1 98.5 217 TYR B O 1
ATOM 3841 N N . SER B 1 218 ? 17.953 19.375 9.57 1 97.75 218 SER B N 1
ATOM 3842 C CA . SER B 1 218 ? 19.031 20.359 9.617 1 97.75 218 SER B CA 1
ATOM 3843 C C . SER B 1 218 ? 18.562 21.719 9.125 1 97.75 218 SER B C 1
ATOM 3845 O O . SER B 1 218 ? 19.203 22.75 9.414 1 97.75 218 SER B O 1
ATOM 3847 N N . GLU B 1 219 ? 17.5 21.766 8.367 1 97.62 219 GLU B N 1
ATOM 3848 C CA . GLU B 1 219 ? 16.906 23.016 7.906 1 97.62 219 GLU B CA 1
ATOM 3849 C C . GLU B 1 219 ? 15.906 23.562 8.914 1 97.62 219 GLU B C 1
ATOM 3851 O O . GLU B 1 219 ? 15.883 24.766 9.195 1 97.62 219 GLU B O 1
ATOM 3856 N N . LEU B 1 220 ? 15.156 22.672 9.445 1 97.88 220 LEU B N 1
ATOM 3857 C CA . LEU B 1 220 ? 14.094 23.062 10.367 1 97.88 220 LEU B CA 1
ATOM 3858 C C . LEU B 1 220 ? 14.68 23.641 11.648 1 97.88 220 LEU B C 1
ATOM 3860 O O . LEU B 1 220 ? 14.109 24.562 12.242 1 97.88 220 LEU B O 1
ATOM 3864 N N . VAL B 1 221 ? 15.836 23.125 12.086 1 97.88 221 VAL B N 1
ATOM 3865 C CA . VAL B 1 221 ? 16.438 23.547 13.344 1 97.88 221 VAL B CA 1
ATOM 3866 C C . VAL B 1 221 ? 16.859 25 13.258 1 97.88 221 VAL B C 1
ATOM 3868 O O . VAL B 1 221 ? 17.078 25.656 14.289 1 97.88 221 VAL B O 1
ATOM 3871 N N . LYS B 1 222 ? 16.922 25.562 12.055 1 97.25 222 LYS B N 1
ATOM 3872 C CA . LYS B 1 222 ? 17.344 26.938 11.844 1 97.25 222 LYS B CA 1
ATOM 3873 C C . LYS B 1 222 ? 16.172 27.906 11.969 1 97.25 222 LYS B C 1
ATOM 3875 O O . LYS B 1 222 ? 16.375 29.125 11.969 1 97.25 222 LYS B O 1
ATOM 3880 N N . LEU B 1 223 ? 15 27.453 12.047 1 97.44 223 LEU B N 1
ATOM 3881 C CA . LEU B 1 223 ? 13.828 28.297 12.211 1 97.44 223 LEU B CA 1
ATOM 3882 C C . LEU B 1 223 ? 13.914 29.094 13.516 1 97.44 223 LEU B C 1
ATOM 3884 O O . LEU B 1 223 ? 14.57 28.656 14.461 1 97.44 223 LEU B O 1
ATOM 3888 N N . PRO B 1 224 ? 13.258 30.266 13.562 1 97.19 224 PRO B N 1
ATOM 3889 C CA . PRO B 1 224 ? 13.227 31.047 14.805 1 97.19 224 PRO B CA 1
ATOM 3890 C C . PRO B 1 224 ? 12.664 30.25 15.977 1 97.19 224 PRO B C 1
ATOM 3892 O O . PRO B 1 224 ? 11.75 29.438 15.797 1 97.19 224 PRO B O 1
ATOM 3895 N N . SER B 1 225 ? 13.164 30.531 17.172 1 98.25 225 SER B N 1
ATOM 3896 C CA . SER B 1 225 ? 12.805 29.812 18.391 1 98.25 225 SER B CA 1
ATOM 3897 C C . SER B 1 225 ? 11.305 29.891 18.656 1 98.25 225 SER B C 1
ATOM 3899 O O . SER B 1 225 ? 10.695 28.922 19.109 1 98.25 225 SER B O 1
ATOM 3901 N N . HIS B 1 226 ? 10.742 31.031 18.344 1 97.94 226 HIS B N 1
ATOM 3902 C CA . HIS B 1 226 ? 9.336 31.234 18.672 1 97.94 226 HIS B CA 1
ATOM 3903 C C . HIS B 1 226 ? 8.438 30.391 17.781 1 97.94 226 HIS B C 1
ATOM 3905 O O . HIS B 1 226 ? 7.27 30.156 18.094 1 97.94 226 HIS B O 1
ATOM 3911 N N . LEU B 1 227 ? 8.938 29.906 16.641 1 98.06 227 LEU B N 1
ATOM 3912 C CA . LEU B 1 227 ? 8.203 28.969 15.789 1 98.06 227 LEU B CA 1
ATOM 3913 C C . LEU B 1 227 ? 8.438 27.531 16.219 1 98.06 227 LEU B C 1
ATOM 3915 O O . LEU B 1 227 ? 7.492 26.75 16.344 1 98.06 227 LEU B O 1
ATOM 3919 N N . LYS B 1 228 ? 9.688 27.188 16.531 1 98.5 228 LYS B N 1
ATOM 3920 C CA . LYS B 1 228 ? 10.047 25.812 16.891 1 98.5 228 LYS B CA 1
ATOM 3921 C C . LYS B 1 228 ? 9.328 25.375 18.156 1 98.5 228 LYS B C 1
ATOM 3923 O O . LYS B 1 228 ? 8.922 24.219 18.281 1 98.5 228 LYS B O 1
ATOM 3928 N N . LYS B 1 229 ? 9.086 26.281 19.094 1 98.56 229 LYS B N 1
ATOM 3929 C CA . LYS B 1 229 ? 8.539 25.938 20.391 1 98.56 229 LYS B CA 1
ATOM 3930 C C . LYS B 1 229 ? 7.086 25.484 20.266 1 98.56 229 LYS B C 1
ATOM 3932 O O . LYS B 1 229 ? 6.512 24.953 21.234 1 98.56 229 LYS B O 1
ATOM 3937 N N . LYS B 1 230 ? 6.473 25.672 19.141 1 98.69 230 LYS B N 1
ATOM 3938 C CA . LYS B 1 230 ? 5.098 25.219 18.922 1 98.69 230 LYS B CA 1
ATOM 3939 C C . LYS B 1 230 ? 5.023 24.172 17.812 1 98.69 230 LYS B C 1
ATOM 3941 O O . LYS B 1 230 ? 3.963 23.953 17.219 1 98.69 230 LYS B O 1
ATOM 3946 N N . MET B 1 231 ? 6.172 23.531 17.5 1 98.75 231 MET B N 1
ATOM 3947 C CA . MET B 1 231 ? 6.246 22.625 16.359 1 98.75 231 MET B CA 1
ATOM 3948 C C . MET B 1 231 ? 6.535 21.188 16.812 1 98.75 231 MET B C 1
ATOM 3950 O O . MET B 1 231 ? 7.5 20.953 17.547 1 98.75 231 MET B O 1
ATOM 3954 N N . TRP B 1 232 ? 5.66 20.266 16.453 1 98.88 232 TRP B N 1
ATOM 3955 C CA . TRP B 1 232 ? 5.906 18.828 16.484 1 98.88 232 TRP B CA 1
ATOM 3956 C C . TRP B 1 232 ? 6.406 18.328 15.133 1 98.88 232 TRP B C 1
ATOM 3958 O O . TRP B 1 232 ? 5.902 18.75 14.086 1 98.88 232 TRP B O 1
ATOM 3968 N N . LEU B 1 233 ? 7.371 17.438 15.195 1 98.88 233 LEU B N 1
ATOM 3969 C CA . LEU B 1 233 ? 7.941 16.891 13.969 1 98.88 233 LEU B CA 1
ATOM 3970 C C . LEU B 1 233 ? 7.441 15.461 13.727 1 98.88 233 LEU B C 1
ATOM 3972 O O . LEU B 1 233 ? 7.324 14.672 14.664 1 98.88 233 LEU B O 1
ATOM 3976 N N . TYR B 1 234 ? 7.059 15.188 12.438 1 98.69 234 TYR B N 1
ATOM 3977 C CA . TYR B 1 234 ? 6.621 13.852 12.062 1 98.69 234 TYR B CA 1
ATOM 3978 C C . TYR B 1 234 ? 7.125 13.484 10.672 1 98.69 234 TYR B C 1
ATOM 3980 O O . TYR B 1 234 ? 7.953 14.195 10.094 1 98.69 234 TYR B O 1
ATOM 3988 N N . HIS B 1 235 ? 6.75 12.328 10.141 1 98.75 235 HIS B N 1
ATOM 3989 C CA . HIS B 1 235 ? 7.137 11.812 8.828 1 98.75 235 HIS B CA 1
ATOM 3990 C C . HIS B 1 235 ? 8.633 11.547 8.758 1 98.75 235 HIS B C 1
ATOM 3992 O O . HIS B 1 235 ? 9.273 11.812 7.738 1 98.75 235 HIS B O 1
ATOM 3998 N N . TYR B 1 236 ? 9.227 11.195 9.891 1 98.38 236 TYR B N 1
ATOM 3999 C CA . TYR B 1 236 ? 10.672 11.031 10 1 98.38 236 TYR B CA 1
ATOM 4000 C C . TYR B 1 236 ? 11.086 9.617 9.625 1 98.38 236 TYR B C 1
ATOM 4002 O O . TYR B 1 236 ? 10.266 8.703 9.609 1 98.38 236 TYR B O 1
ATOM 4010 N N . ASN B 1 237 ? 12.281 9.445 9.242 1 96.75 237 ASN B N 1
ATOM 4011 C CA . ASN B 1 237 ? 12.836 8.18 8.773 1 96.75 237 ASN B CA 1
ATOM 4012 C C . ASN B 1 237 ? 13.211 7.262 9.938 1 96.75 237 ASN B C 1
ATOM 4014 O O . ASN B 1 237 ? 13.445 7.73 11.047 1 96.75 237 ASN B O 1
ATOM 4018 N N . PRO B 1 238 ? 13.219 5.953 9.641 1 95 238 PRO B N 1
ATOM 4019 C CA . PRO B 1 238 ? 13.719 5.047 10.672 1 95 238 PRO B CA 1
ATOM 4020 C C . PRO B 1 238 ? 15.148 5.375 11.102 1 95 238 PRO B C 1
ATOM 4022 O O . PRO B 1 238 ? 15.938 5.895 10.305 1 95 238 PRO B O 1
ATOM 4025 N N . GLY B 1 239 ? 15.461 4.992 12.391 1 94 239 GLY B N 1
ATOM 4026 C CA . GLY B 1 239 ? 16.812 5.223 12.891 1 94 239 GLY B CA 1
ATOM 4027 C C . GLY B 1 239 ? 16.844 6.18 14.07 1 94 239 GLY B C 1
ATOM 4028 O O . GLY B 1 239 ? 15.805 6.531 14.625 1 94 239 GLY B O 1
ATOM 4029 N N . LYS B 1 240 ? 18.031 6.559 14.43 1 95 240 LYS B N 1
ATOM 4030 C CA . LYS B 1 240 ? 18.234 7.461 15.562 1 95 240 LYS B CA 1
ATOM 4031 C C . LYS B 1 240 ? 17.719 8.859 15.242 1 95 240 LYS B C 1
ATOM 4033 O O . LYS B 1 240 ? 18.031 9.414 14.188 1 95 240 LYS B O 1
ATOM 4038 N N . LEU B 1 241 ? 16.984 9.367 16.125 1 97.69 241 LEU B N 1
ATOM 4039 C CA . LEU B 1 241 ? 16.422 10.695 15.945 1 97.69 241 LEU B CA 1
ATOM 4040 C C . LEU B 1 241 ? 17.219 11.742 16.703 1 97.69 241 LEU B C 1
ATOM 4042 O O . LEU B 1 241 ? 17.703 11.477 17.812 1 97.69 241 LEU B O 1
ATOM 4046 N N . PRO B 1 242 ? 17.359 12.883 16.109 1 98.12 242 PRO B N 1
ATOM 4047 C CA . PRO B 1 242 ? 17.938 13.969 16.906 1 98.12 242 PRO B CA 1
ATOM 4048 C C . PRO B 1 242 ? 17.094 14.344 18.109 1 98.12 242 PRO B C 1
ATOM 4050 O O . PRO B 1 242 ? 15.938 13.922 18.203 1 98.12 242 PRO B O 1
ATOM 4053 N N . ASN B 1 243 ? 17.734 15.031 19.016 1 98.38 243 ASN B N 1
ATOM 4054 C CA . ASN B 1 243 ? 17.016 15.492 20.203 1 98.38 243 ASN B CA 1
ATOM 4055 C C . ASN B 1 243 ? 16.234 16.766 19.906 1 98.38 243 ASN B C 1
ATOM 4057 O O . ASN B 1 243 ? 16.688 17.859 20.219 1 98.38 243 ASN B O 1
ATOM 4061 N N . ALA B 1 244 ? 15.078 16.578 19.438 1 98.75 244 ALA B N 1
ATOM 4062 C CA . ALA B 1 244 ? 14.25 17.688 18.984 1 98.75 244 ALA B CA 1
ATOM 4063 C C . ALA B 1 244 ? 13.945 18.641 20.141 1 98.75 244 ALA B C 1
ATOM 4065 O O . ALA B 1 244 ? 13.961 19.859 19.953 1 98.75 244 ALA B O 1
ATOM 4066 N N . LYS B 1 245 ? 13.688 18.125 21.281 1 98.62 245 LYS B N 1
ATOM 4067 C CA . LYS B 1 245 ? 13.375 18.969 22.438 1 98.62 245 LYS B CA 1
ATOM 4068 C C . LYS B 1 245 ? 14.547 19.859 22.797 1 98.62 245 LYS B C 1
ATOM 4070 O O . LYS B 1 245 ? 14.367 21.047 23.078 1 98.62 245 LYS B O 1
ATOM 4075 N N . LYS B 1 246 ? 15.648 19.281 22.812 1 98.5 246 LYS B N 1
ATOM 4076 C CA . LYS B 1 246 ? 16.859 20.047 23.109 1 98.5 246 LYS B CA 1
ATOM 4077 C C . LYS B 1 246 ? 17.031 21.188 22.109 1 98.5 246 LYS B C 1
ATOM 4079 O O . LYS B 1 246 ? 17.531 22.25 22.453 1 98.5 246 LYS B O 1
ATOM 4084 N N . ASP B 1 247 ? 16.609 20.938 20.891 1 98.69 247 ASP B N 1
ATOM 4085 C CA . ASP B 1 247 ? 16.797 21.922 19.812 1 98.69 247 ASP B CA 1
ATOM 4086 C C . ASP B 1 247 ? 15.625 22.906 19.766 1 98.69 247 ASP B C 1
ATOM 4088 O O . ASP B 1 247 ? 15.539 23.719 18.844 1 98.69 247 ASP B O 1
ATOM 4092 N N . GLY B 1 248 ? 14.664 22.812 20.672 1 98.69 248 GLY B N 1
ATOM 4093 C CA . GLY B 1 248 ? 13.648 23.844 20.844 1 98.69 248 GLY B CA 1
ATOM 4094 C C . GLY B 1 248 ? 12.297 23.453 20.297 1 98.69 248 GLY B C 1
ATOM 4095 O O . GLY B 1 248 ? 11.328 24.219 20.391 1 98.69 248 GLY B O 1
ATOM 4096 N N . PHE B 1 249 ? 12.242 22.281 19.641 1 98.94 249 PHE B N 1
ATOM 4097 C CA . PHE B 1 249 ? 10.961 21.781 19.156 1 98.94 249 PHE B CA 1
ATOM 4098 C C . PHE B 1 249 ? 10.172 21.141 20.312 1 98.94 249 PHE B C 1
ATOM 4100 O O . PHE B 1 249 ? 10.703 20.969 21.406 1 98.94 249 PHE B O 1
ATOM 4107 N N . LEU B 1 250 ? 8.875 20.891 20.047 1 98.88 250 LEU B N 1
ATOM 4108 C CA . LEU B 1 250 ? 8.07 20.156 21.031 1 98.88 250 LEU B CA 1
ATOM 4109 C C . LEU B 1 250 ? 8.5 18.703 21.094 1 98.88 250 LEU B C 1
ATOM 4111 O O . LEU B 1 250 ? 8.367 18.047 22.125 1 98.88 250 LEU B O 1
ATOM 4115 N N . GLY B 1 251 ? 9.008 18.125 19.953 1 98.81 251 GLY B N 1
ATOM 4116 C CA . GLY B 1 251 ? 9.469 16.75 19.891 1 98.81 251 GLY B CA 1
ATOM 4117 C C . GLY B 1 251 ? 9.102 16.047 18.594 1 98.81 251 GLY B C 1
ATOM 4118 O O . GLY B 1 251 ? 8.578 16.688 17.672 1 98.81 251 GLY B O 1
ATOM 4119 N N . PHE B 1 252 ? 9.461 14.781 18.469 1 98.88 252 PHE B N 1
ATOM 4120 C CA . PHE B 1 252 ? 8.961 13.906 17.422 1 98.88 252 PHE B CA 1
ATOM 4121 C C . PHE B 1 252 ? 7.676 13.219 17.875 1 98.88 252 PHE B C 1
ATOM 4123 O O . PHE B 1 252 ? 7.605 12.68 18.984 1 98.88 252 PHE B O 1
ATOM 4130 N N . VAL B 1 253 ? 6.684 13.281 16.984 1 98.81 253 VAL B N 1
ATOM 4131 C CA . VAL B 1 253 ? 5.43 12.609 17.297 1 98.81 253 VAL B CA 1
ATOM 4132 C C . VAL B 1 253 ? 5.641 11.102 17.297 1 98.81 253 VAL B C 1
ATOM 4134 O O . VAL B 1 253 ? 6.277 10.555 16.391 1 98.81 253 VAL B O 1
ATOM 4137 N N . ALA B 1 254 ? 5.141 10.438 18.297 1 98.06 254 ALA B N 1
ATOM 4138 C CA . ALA B 1 254 ? 5.246 8.984 18.391 1 98.06 254 ALA B CA 1
ATOM 4139 C C . ALA B 1 254 ? 3.992 8.312 17.828 1 98.06 254 ALA B C 1
ATOM 4141 O O . ALA B 1 254 ? 2.904 8.891 17.859 1 98.06 254 ALA B O 1
ATOM 4142 N N . LYS B 1 255 ? 4.184 7.102 17.312 1 97.88 255 LYS B N 1
ATOM 4143 C CA . LYS B 1 255 ? 3.027 6.293 16.938 1 97.88 255 LYS B CA 1
ATOM 4144 C C . LYS B 1 255 ? 2.02 6.211 18.078 1 97.88 255 LYS B C 1
ATOM 4146 O O . LYS B 1 255 ? 2.387 5.902 19.219 1 97.88 255 LYS B O 1
ATOM 4151 N N . GLY B 1 256 ? 0.78 6.5 17.766 1 97.94 256 GLY B N 1
ATOM 4152 C CA . GLY B 1 256 ? -0.271 6.367 18.75 1 97.94 256 GLY B CA 1
ATOM 4153 C C . GLY B 1 256 ? -0.405 7.586 19.641 1 97.94 256 GLY B C 1
ATOM 4154 O O . GLY B 1 256 ? -1.323 7.668 20.469 1 97.94 256 GLY B O 1
ATOM 4155 N N . GLN B 1 257 ? 0.528 8.562 19.531 1 98.56 257 GLN B N 1
ATOM 4156 C CA . GLN B 1 257 ? 0.436 9.773 20.344 1 98.56 257 GLN B CA 1
ATOM 4157 C C . GLN B 1 257 ? -0.795 10.594 19.969 1 98.56 257 GLN B C 1
ATOM 4159 O O . GLN B 1 257 ? -1.105 10.758 18.797 1 98.56 257 GLN B O 1
ATOM 4164 N N . SER B 1 258 ? -1.506 11.07 20.984 1 98.44 258 SER B N 1
ATOM 4165 C CA . SER B 1 258 ? -2.727 11.844 20.781 1 98.44 258 SER B CA 1
ATOM 4166 C C . SER B 1 258 ? -2.6 13.25 21.344 1 98.44 258 SER B C 1
ATOM 4168 O O . SER B 1 258 ? -1.845 13.469 22.297 1 98.44 258 SER B O 1
ATOM 4170 N N . PHE B 1 259 ? -3.297 14.141 20.766 1 98.25 259 PHE B N 1
ATOM 4171 C CA . PHE B 1 259 ? -3.43 15.531 21.172 1 98.25 259 PHE B CA 1
ATOM 4172 C C . PHE B 1 259 ? -4.898 15.914 21.328 1 98.25 259 PHE B C 1
ATOM 4174 O O . PHE B 1 259 ? -5.723 15.602 20.469 1 98.25 259 PHE B O 1
ATOM 4181 N N . VAL B 1 260 ? -5.211 16.531 22.453 1 97.19 260 VAL B N 1
ATOM 4182 C CA . VAL B 1 260 ? -6.598 16.875 22.75 1 97.19 260 VAL B CA 1
ATOM 4183 C C . VAL B 1 260 ? -6.758 18.391 22.781 1 97.19 260 VAL B C 1
ATOM 4185 O O . VAL B 1 260 ? -5.914 19.109 23.328 1 97.19 260 VAL B O 1
ATOM 4188 N N . PHE B 1 261 ? -7.801 18.828 22.125 1 96.31 261 PHE B N 1
ATOM 4189 C CA . PHE B 1 261 ? -8.094 20.25 22.047 1 96.31 261 PHE B CA 1
ATOM 4190 C C . PHE B 1 261 ? -9.508 20.547 22.516 1 96.31 261 PHE B C 1
ATOM 4192 O O . PHE B 1 261 ? -10.422 19.75 22.281 1 96.31 261 PHE B O 1
#